Protein AF-A0A1J5MTE8-F1 (afdb_monomer_lite)

Radius of gyration: 29.97 Å; chains: 1; bounding box: 67×77×87 Å

Sequence (606 aa):
MNKTNVVIVLSLLVLLLTCVQVYRLFYHLPTSTTHQSSVRAITANVKSSVAQLTKPIIDQPIVTSPILLAPPRLTCEGFNRANQNYDMRYKMFVSEIAENSFYDGIDKVVILDTLMAEFGIETAINFIRALDHSSPQHEYFKAYKQRLDSLKIHGKHIEIEANSPLNMSWRKDYNSINGSLIERANFTINRLPSYARVIWTHTANTAAIENDFTSFQHSILQLAKRDYPPLEHAFLLNDLAGALLRSSFTPQQKQQVIDDLSAINETTFYVTLGDRQDTTWIDELDIRRLGKFGVDLRAINFVNVATVTVSSDKQLLDTWQASIHKYNQHHPKPEAESWCKENKPEAPIYSVTQVSLSAMLAQDDYHTFGEFLEQCYTLNDVMEANYFINAQGWDMSKVFSLEEMEKSSFKERAKIIKNGLPENYKHVFNFSSGNSTGHRENRNKQLSLLIKHGLYPKDPSIAFALHRLTLSNSLSILKQAGDIDTTGKYGVTLVFNAVLSGNNKLATTLINDGYPLTLSTKSPDPLLAYLNRLRANKREFDSQFLELLMVNTPQITQWHINAVHYLKLNDFEFVDAIIEAYPELYSQPPDTLLTIDCDGQRIEFG

Secondary structure (DSSP, 8-state):
--HHHHHHHHHHHHHHHHHHHHHHHHHTS----------------------------------PPP--PPPPEEE-TTHHHHHHHHHHHHHHHHHHHHHHHHHTT--HHHHHHHHHHHH-HHHHHHHHHHHHH--TTSTTHHHHHHHHHHHHHH-------TT-HHHHHHHHHHHH--S-HHHHHHHHHHH-GGGHHHHHHHHHHHHHHHT-HHHHHHHHHHHTTS---HHHHHHHHHHHHHHHHHS---HHHHHHHHHHHHTT-SS--BPP-TT-TT-TTS-S-HHHHHHHTT---TT--B--GGG------HHHHHHHHHHHHHHHHHSPPPPHHHHHHHS--SS--EEEEEEEHHHHHTTT--TTTHHHHHHHHHHHHHHHHHHHHHHTT--HHHHTSHHHHHSTTHHHHHHHHHHH-TTTHHHHHHH--S-TTS-HHHHHHHHHHHHHTT-S-SSGGGGGGGTTS-HHHHHHHHHHH-S--S--GGG--HHHHHHHTT-HHHHHHHHHTT--S-SSTTSPPHHHHHHHHHHH-GGG--HHHHHHHHHH-S---HHHHHHHHHHHHTT-TTHHHHHHH-GGGGSS--SEEEEEE-TT------

Foldseek 3Di:
DDPVVVVVVVVVVVVVVVVVVVVVVVVPPDPPDPPPPCPPPPDQDAPDPDDDDDDDDPDDDDPDDDFPWDPWAWADFPQVVQLVVLLVFLLQLLLLLLLLVVVVPDDLLLSLLQCCVPVNNVSSVSNVVVLLLAAPLDPCNVVVSVVSVCLLVQLGGDDDDCPHCSRCVLVVQLVVDDDQLVVSLVVSCVSGVSNNLVSLLVQLLVCQVVLPLPSNLVSLLVLLVDDDDQSVLQVSVQSNLLSLLLGLDALVSSLVSLLSSLSSDVPAEHEDCQFDLDDQDRAPGSNVLNVLVVRDNPSHDYDYVVPDNGDHDPVSVVSVVSSSVSNCVVPPNDGRVVNCVVVVPVADIAIEIEGEPVSCVVVLFCQQPPLVVCQLPVPVLVSSLSSQCSNVVHDLQPCLDPVNLVDPVNLVVLVSSCVSSVPRLQVCLLDRDPVPVPPLPCLLVSLLSCLVSVSHALELLNLNSCLSDDLVSSVVSVVSNRRRDQHDPSQQGNLQNNLLSLVLVNNVVCVVVPRQQGPDNRGYQSLLSNLQVCLVPLPSDDVVSNVSSVVRPPDDDVSLLLSLVSCVSSPRPCSVVVCVVCVVSNVDRHNYRYDYRNSNRHGDDD

pLDDT: mean 73.69, std 18.51, range [21.78, 96.81]

Structure (mmCIF, N/CA/C/O backbone):
data_AF-A0A1J5MTE8-F1
#
_entry.id   AF-A0A1J5MTE8-F1
#
loop_
_atom_site.group_PDB
_atom_site.id
_atom_site.type_symbol
_atom_site.label_atom_id
_atom_site.label_alt_id
_atom_site.label_comp_id
_atom_site.label_asym_id
_atom_site.label_entity_id
_atom_site.label_seq_id
_atom_site.pdbx_PDB_ins_code
_atom_site.Cartn_x
_atom_site.Cartn_y
_atom_site.Cartn_z
_atom_site.occupancy
_atom_site.B_iso_or_equiv
_atom_site.auth_seq_id
_atom_site.auth_comp_id
_atom_site.auth_asym_id
_atom_site.auth_atom_id
_atom_site.pdbx_PDB_model_num
ATOM 1 N N . MET A 1 1 ? 27.216 48.560 56.802 1.00 55.09 1 MET A N 1
ATOM 2 C CA . MET A 1 1 ? 26.731 47.370 56.063 1.00 55.09 1 MET A CA 1
ATOM 3 C C . MET A 1 1 ? 27.188 47.470 54.618 1.00 55.09 1 MET A C 1
ATOM 5 O O . MET A 1 1 ? 26.959 48.501 54.000 1.00 55.09 1 MET A O 1
ATOM 9 N N . ASN A 1 2 ? 27.893 46.453 54.117 1.00 66.19 2 ASN A N 1
ATOM 10 C CA . ASN A 1 2 ? 28.453 46.443 52.764 1.00 66.19 2 ASN A CA 1
ATOM 11 C C . ASN A 1 2 ? 27.319 46.340 51.723 1.00 66.19 2 ASN A C 1
ATOM 13 O O . ASN A 1 2 ? 26.381 45.572 51.942 1.00 66.19 2 ASN A O 1
ATOM 17 N N . LYS A 1 3 ? 27.375 47.101 50.618 1.00 60.25 3 LYS A N 1
ATOM 18 C CA . LYS A 1 3 ? 26.290 47.170 49.608 1.00 60.25 3 LYS A CA 1
ATOM 19 C C . LYS A 1 3 ? 25.914 45.783 49.068 1.00 60.25 3 LYS A C 1
ATOM 21 O O . LYS A 1 3 ? 24.741 45.508 48.845 1.00 60.25 3 LYS A O 1
ATOM 26 N N . THR A 1 4 ? 26.888 44.882 48.976 1.00 68.31 4 THR A N 1
ATOM 27 C CA . THR A 1 4 ? 26.704 43.481 48.572 1.00 68.31 4 THR A CA 1
ATOM 28 C C . THR A 1 4 ? 25.810 42.696 49.538 1.00 68.31 4 THR A C 1
ATOM 30 O O . THR A 1 4 ? 24.936 41.956 49.101 1.00 68.31 4 THR A O 1
ATOM 33 N N . ASN A 1 5 ? 25.941 42.916 50.850 1.00 63.34 5 ASN A N 1
ATOM 34 C CA . ASN A 1 5 ? 25.111 42.233 51.849 1.00 63.34 5 ASN A CA 1
ATOM 35 C C . ASN A 1 5 ? 23.664 42.735 51.814 1.00 63.34 5 ASN A C 1
ATOM 37 O O . ASN A 1 5 ? 22.745 41.966 52.065 1.00 63.34 5 ASN A O 1
ATOM 41 N N . VAL A 1 6 ? 23.451 44.005 51.460 1.00 73.81 6 VAL A N 1
ATOM 42 C CA . VAL A 1 6 ? 22.103 44.571 51.294 1.00 73.81 6 VAL A CA 1
ATOM 43 C C . VAL A 1 6 ? 21.404 43.956 50.078 1.00 73.81 6 VAL A C 1
ATOM 45 O O . VAL A 1 6 ? 20.238 43.589 50.175 1.00 73.81 6 VAL A O 1
ATOM 48 N N . VAL A 1 7 ? 22.120 43.768 48.965 1.00 73.62 7 VAL A N 1
ATOM 49 C CA . VAL A 1 7 ? 21.576 43.133 47.750 1.00 73.62 7 VAL A CA 1
ATOM 50 C C . VAL A 1 7 ? 21.263 41.652 47.974 1.00 73.62 7 VAL A C 1
ATOM 52 O O . VAL A 1 7 ? 20.208 41.188 47.548 1.00 73.62 7 VAL A O 1
ATOM 55 N N . ILE A 1 8 ? 22.124 40.916 48.685 1.00 73.94 8 ILE A N 1
ATOM 56 C CA . ILE A 1 8 ? 21.879 39.502 49.013 1.00 73.94 8 ILE A CA 1
ATOM 57 C C . ILE A 1 8 ? 20.657 39.364 49.928 1.00 73.94 8 ILE A C 1
ATOM 59 O O . ILE A 1 8 ? 19.786 38.537 49.666 1.00 73.94 8 ILE A O 1
ATOM 63 N N . VAL A 1 9 ? 20.545 40.210 50.957 1.00 77.75 9 VAL A N 1
ATOM 64 C CA . VAL A 1 9 ? 19.393 40.197 51.871 1.00 77.75 9 VAL A CA 1
ATOM 65 C C . VAL A 1 9 ? 18.102 40.564 51.139 1.00 77.75 9 VAL A C 1
ATOM 67 O O . VAL A 1 9 ? 17.099 39.885 51.329 1.00 77.75 9 VAL A O 1
ATOM 70 N N . LEU A 1 10 ? 18.122 41.568 50.255 1.00 73.81 10 LEU A N 1
ATOM 71 C CA . LEU A 1 10 ? 16.965 41.925 49.425 1.00 73.81 10 LEU A CA 1
ATOM 72 C C . LEU A 1 10 ? 16.573 40.797 48.464 1.00 73.81 10 LEU A C 1
ATOM 74 O O . LEU A 1 10 ? 15.389 40.507 48.325 1.00 73.81 10 LEU A O 1
ATOM 78 N N . SER A 1 11 ? 17.547 40.127 47.848 1.00 75.75 11 SER A N 1
ATOM 79 C CA . SER A 1 11 ? 17.291 39.015 46.922 1.00 75.75 11 SER A CA 1
ATOM 80 C C . SER A 1 11 ? 16.677 37.814 47.643 1.00 75.75 11 SER A C 1
ATOM 82 O O . SER A 1 11 ? 15.714 37.229 47.154 1.00 75.75 11 SER A O 1
ATOM 84 N N . LEU A 1 12 ? 17.167 37.492 48.845 1.00 74.94 12 LEU A N 1
ATOM 85 C CA . LEU A 1 12 ? 16.587 36.451 49.698 1.00 74.94 12 LEU A CA 1
ATOM 86 C C . LEU A 1 12 ? 15.179 36.818 50.177 1.00 74.94 12 LEU A C 1
ATOM 88 O O . LEU A 1 12 ? 14.315 35.949 50.230 1.00 74.94 12 LEU A O 1
ATOM 92 N N . LEU A 1 13 ? 14.916 38.094 50.469 1.00 79.50 13 LEU A N 1
ATOM 93 C CA . LEU A 1 13 ? 13.582 38.580 50.834 1.00 79.50 13 LEU A CA 1
ATOM 94 C C . LEU A 1 13 ? 12.589 38.454 49.674 1.00 79.50 13 LEU A C 1
ATOM 96 O O . LEU A 1 13 ? 11.455 38.030 49.885 1.00 79.50 13 LEU A O 1
ATOM 100 N N . VAL A 1 14 ? 13.018 38.764 48.448 1.00 82.50 14 VAL A N 1
ATOM 101 C CA . VAL A 1 14 ? 12.205 38.586 47.235 1.00 82.50 14 VAL A CA 1
ATOM 102 C C . VAL A 1 14 ? 11.941 37.102 46.963 1.00 82.50 14 VAL A C 1
ATOM 104 O O . VAL A 1 14 ? 10.809 36.733 46.642 1.00 82.50 14 VAL A O 1
ATOM 107 N N . LEU A 1 15 ? 12.941 36.235 47.152 1.00 77.88 15 LEU A N 1
ATOM 108 C CA . LEU A 1 15 ? 12.779 34.784 47.019 1.00 77.88 15 LEU A CA 1
ATOM 109 C C . LEU A 1 15 ? 11.812 34.220 48.078 1.00 77.88 15 LEU A C 1
ATOM 111 O O . LEU A 1 15 ? 10.939 33.412 47.779 1.00 77.88 15 LEU A O 1
ATOM 115 N N . LEU A 1 16 ? 11.910 34.697 49.322 1.00 77.81 16 LEU A N 1
ATOM 116 C CA . LEU A 1 16 ? 11.014 34.289 50.402 1.00 77.81 16 LEU A CA 1
ATOM 117 C C . LEU A 1 16 ? 9.571 34.741 50.127 1.00 77.81 16 LEU A C 1
ATOM 119 O O . LEU A 1 16 ? 8.633 33.965 50.296 1.00 77.81 16 LEU A O 1
ATOM 123 N N . LEU A 1 17 ? 9.388 35.979 49.659 1.00 77.56 17 LEU A N 1
ATOM 124 C CA . LEU A 1 17 ? 8.074 36.523 49.307 1.00 77.56 17 LEU A CA 1
ATOM 125 C C . LEU A 1 17 ? 7.442 35.775 48.129 1.00 77.56 17 LEU A C 1
ATOM 127 O O . LEU A 1 17 ? 6.245 35.499 48.165 1.00 77.56 17 LEU A O 1
ATOM 131 N N . THR A 1 18 ? 8.229 35.396 47.120 1.00 75.88 18 THR A N 1
ATOM 132 C CA . THR A 1 18 ? 7.741 34.578 45.998 1.00 75.88 18 THR A CA 1
ATOM 133 C C . THR A 1 18 ? 7.352 33.171 46.451 1.00 75.88 18 THR A C 1
ATOM 135 O O . THR A 1 18 ? 6.255 32.727 46.118 1.00 75.88 18 THR A O 1
ATOM 138 N N . CYS A 1 19 ? 8.143 32.515 47.306 1.00 69.94 19 CYS A N 1
ATOM 139 C CA . CYS A 1 19 ? 7.771 31.224 47.900 1.00 69.94 19 CYS A CA 1
ATOM 140 C C . CYS A 1 19 ? 6.481 31.301 48.738 1.00 69.94 19 CYS A C 1
ATOM 142 O O . CYS A 1 19 ? 5.635 30.414 48.642 1.00 69.94 19 CYS A O 1
ATOM 144 N N . VAL A 1 20 ? 6.281 32.371 49.517 1.00 74.62 20 VAL A N 1
ATOM 145 C CA . VAL A 1 20 ? 5.048 32.577 50.303 1.00 74.62 20 VAL A CA 1
ATOM 146 C C . VAL A 1 20 ? 3.830 32.805 49.401 1.00 74.62 20 VAL A C 1
ATOM 148 O O . VAL A 1 20 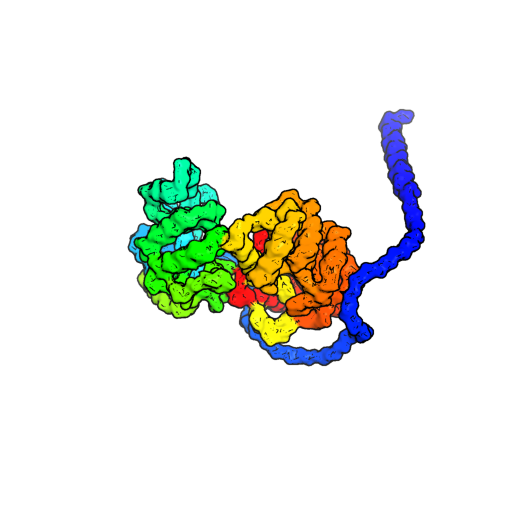? 2.748 32.301 49.702 1.00 74.62 20 VAL A O 1
ATOM 151 N N . GLN A 1 21 ? 3.983 33.530 48.289 1.00 66.88 21 GLN A N 1
ATOM 152 C CA . GLN A 1 21 ? 2.900 33.747 47.321 1.00 66.88 21 GLN A CA 1
ATOM 153 C C . GLN A 1 21 ? 2.534 32.455 46.579 1.00 66.88 21 GLN A C 1
ATOM 155 O O . GLN A 1 21 ? 1.351 32.149 46.450 1.00 66.88 21 GLN A O 1
ATOM 160 N N . VAL A 1 22 ? 3.527 31.655 46.174 1.00 70.50 22 VAL A N 1
ATOM 161 C CA . VAL A 1 22 ? 3.306 30.329 45.576 1.00 70.50 22 VAL A CA 1
ATOM 162 C C . VAL A 1 22 ? 2.619 29.398 46.577 1.00 70.50 22 VAL A C 1
ATOM 164 O O . VAL A 1 22 ? 1.609 28.785 46.243 1.00 70.50 22 VAL A O 1
ATOM 167 N N . TYR A 1 23 ? 3.076 29.361 47.832 1.00 70.12 23 TYR A N 1
ATOM 168 C CA . TYR A 1 23 ? 2.429 28.577 48.886 1.00 70.12 23 TYR A CA 1
ATOM 169 C C . TYR A 1 23 ? 0.971 28.998 49.110 1.00 70.12 23 TYR A C 1
ATOM 171 O O . TYR A 1 23 ? 0.101 28.140 49.194 1.00 70.12 23 TYR A O 1
ATOM 179 N N . ARG A 1 24 ? 0.661 30.302 49.137 1.00 60.78 24 ARG A N 1
ATOM 180 C CA . ARG A 1 24 ? -0.732 30.782 49.229 1.00 60.78 24 ARG A CA 1
ATOM 181 C C . ARG A 1 24 ? -1.576 30.386 48.019 1.00 60.78 24 ARG A C 1
ATOM 183 O O . ARG A 1 24 ? -2.753 30.084 48.200 1.00 60.78 24 ARG A O 1
ATOM 190 N N . LEU A 1 25 ? -0.990 30.352 46.820 1.00 58.22 25 LEU A N 1
ATOM 191 C CA . LEU A 1 25 ? -1.671 29.905 45.602 1.00 58.22 25 LEU A CA 1
ATOM 192 C C . LEU A 1 25 ? -2.064 28.420 45.683 1.00 58.22 25 LEU A C 1
ATOM 194 O O . LEU A 1 25 ? -3.153 28.053 45.254 1.00 58.22 25 LEU A O 1
ATOM 198 N N . PHE A 1 26 ? -1.208 27.586 46.282 1.00 50.66 26 PHE A N 1
ATOM 199 C CA . PHE A 1 26 ? -1.473 26.156 46.464 1.00 50.66 26 PHE A CA 1
ATOM 200 C C . PHE A 1 26 ? -2.285 25.829 47.730 1.00 50.66 26 PHE A C 1
ATOM 202 O O . PHE A 1 26 ? -2.995 24.830 47.746 1.00 50.66 26 PHE A O 1
ATOM 209 N N . TYR A 1 27 ? -2.248 26.674 48.765 1.00 44.41 27 TYR A N 1
ATOM 210 C CA . TYR A 1 27 ? -3.008 26.488 50.011 1.00 44.41 27 TYR A CA 1
ATOM 211 C C . TYR A 1 27 ? -4.471 26.960 49.904 1.00 44.41 27 TYR A C 1
ATOM 213 O O . TYR A 1 27 ? -5.321 26.514 50.669 1.00 44.41 27 TYR A O 1
ATOM 221 N N . HIS A 1 28 ? -4.784 27.849 48.951 1.00 41.62 28 HIS A N 1
ATOM 222 C CA . HIS A 1 28 ? -6.154 28.296 48.656 1.00 41.62 28 HIS A CA 1
ATOM 223 C C . HIS A 1 28 ? -6.817 27.559 47.484 1.00 41.62 28 HIS A C 1
ATOM 225 O O . HIS A 1 28 ? -7.908 27.950 47.066 1.00 41.62 28 HIS A O 1
ATOM 231 N N . LEU A 1 29 ? -6.218 26.473 46.984 1.00 36.94 29 LEU A N 1
ATOM 232 C CA . LEU A 1 29 ? -6.969 25.509 46.186 1.00 36.94 29 LEU A CA 1
ATOM 233 C C . LEU A 1 29 ? -8.066 24.922 47.086 1.00 36.94 29 LEU A C 1
ATOM 235 O O . LEU A 1 29 ? -7.744 24.336 48.123 1.00 36.94 29 LEU A O 1
ATOM 239 N N . PRO A 1 30 ? -9.355 25.097 46.750 1.00 31.70 30 PRO A N 1
ATOM 240 C CA . PRO A 1 30 ? -10.419 24.518 47.542 1.00 31.70 30 PRO A CA 1
ATOM 241 C C . PRO A 1 30 ? -10.245 23.002 47.506 1.00 31.70 30 PRO A C 1
ATOM 243 O O . PRO A 1 30 ? -10.253 22.386 46.438 1.00 31.70 30 PRO A O 1
ATOM 246 N N . THR A 1 31 ? -10.089 22.403 48.684 1.00 33.84 31 THR A N 1
ATOM 247 C CA . THR A 1 31 ? -10.369 20.989 48.884 1.00 33.84 31 THR A CA 1
ATOM 248 C C . THR A 1 31 ? -11.811 20.786 48.448 1.00 33.84 31 THR A C 1
ATOM 250 O O . THR A 1 31 ? -12.753 21.156 49.147 1.00 33.84 31 THR A O 1
ATOM 253 N N . SER A 1 32 ? -11.992 20.268 47.234 1.00 30.45 32 SER A N 1
ATOM 254 C CA . SER A 1 32 ? -13.287 19.785 46.792 1.00 30.45 32 SER A CA 1
ATOM 255 C C . SER A 1 32 ? -13.613 18.593 47.678 1.00 30.45 32 SER A C 1
ATOM 257 O O . SER A 1 32 ? -13.169 17.469 47.470 1.00 30.45 32 SER A O 1
ATOM 259 N N . THR A 1 33 ? -14.368 18.879 48.732 1.00 26.39 33 THR A N 1
ATOM 260 C CA . THR A 1 33 ? -15.245 17.920 49.370 1.00 26.39 33 THR A CA 1
ATOM 261 C C . THR A 1 33 ? -15.992 17.205 48.257 1.00 26.39 33 THR A C 1
ATOM 263 O O . THR A 1 33 ? -16.777 17.799 47.516 1.00 26.39 33 THR A O 1
ATOM 266 N N . THR A 1 34 ? -15.695 15.918 48.117 1.00 27.52 34 THR A N 1
ATOM 267 C CA . THR A 1 34 ? -16.477 14.939 47.376 1.00 27.52 34 THR A CA 1
ATOM 268 C C . THR A 1 34 ? -17.917 14.994 47.871 1.00 27.52 34 THR A C 1
ATOM 270 O O . THR A 1 34 ? -18.324 14.245 48.756 1.00 27.52 34 THR A O 1
ATOM 273 N N . HIS A 1 35 ? -18.718 15.877 47.284 1.00 24.00 35 HIS A N 1
ATOM 274 C CA . HIS A 1 35 ? -20.121 15.580 47.117 1.00 24.00 35 HIS A CA 1
ATOM 275 C C . HIS A 1 35 ? -20.174 14.401 46.152 1.00 24.00 35 HIS A C 1
ATOM 277 O O . HIS A 1 35 ? -19.892 14.543 44.962 1.00 24.00 35 HIS A O 1
ATOM 283 N N . GLN A 1 36 ? -20.508 13.227 46.693 1.00 27.80 36 GLN A N 1
ATOM 284 C CA . GLN A 1 36 ? -21.144 12.157 45.937 1.00 27.80 36 GLN A CA 1
ATOM 285 C C . GLN A 1 36 ? -22.346 12.768 45.211 1.00 27.80 36 GLN A C 1
ATOM 287 O O . GLN A 1 36 ? -23.463 12.808 45.725 1.00 27.80 36 GLN A O 1
ATOM 292 N N . SER A 1 37 ? -22.112 13.274 44.005 1.00 24.50 37 SER A N 1
ATOM 293 C CA . SER A 1 37 ? -23.154 13.289 43.003 1.00 24.50 37 SER A CA 1
ATOM 294 C C . SER A 1 37 ? -23.328 11.827 42.627 1.00 24.50 37 SER A C 1
ATOM 296 O O . SER A 1 37 ? -22.455 11.198 42.032 1.00 24.50 37 SER A O 1
ATOM 298 N N . SER A 1 38 ? -24.438 11.249 43.068 1.00 27.50 38 SER A N 1
ATOM 299 C CA . SER A 1 38 ? -24.959 10.016 42.503 1.00 27.50 38 SER A CA 1
ATOM 300 C C . SER A 1 38 ? -25.337 10.308 41.052 1.00 27.50 38 SER A C 1
ATOM 302 O O . SER A 1 38 ? -26.502 10.479 40.695 1.00 27.50 38 SER A O 1
ATOM 304 N N . VAL A 1 39 ? -24.330 10.397 40.184 1.00 25.58 39 VAL A N 1
ATOM 305 C CA . VAL A 1 39 ? -24.535 10.202 38.759 1.00 25.58 39 VAL A CA 1
ATOM 306 C C . VAL A 1 39 ? -24.933 8.742 38.651 1.00 25.58 39 VAL A C 1
ATOM 308 O O . VAL A 1 39 ? -24.098 7.844 38.708 1.00 25.58 39 VAL A O 1
ATOM 311 N N . ARG A 1 40 ? -26.248 8.506 38.601 1.00 26.23 40 ARG A N 1
ATOM 312 C CA . ARG A 1 40 ? -26.810 7.236 38.151 1.00 26.23 40 ARG A CA 1
ATOM 313 C C . ARG A 1 40 ? -26.017 6.821 36.918 1.00 26.23 40 ARG A C 1
ATOM 315 O O . ARG A 1 40 ? -26.064 7.518 35.904 1.00 26.23 40 ARG A O 1
ATOM 322 N N . ALA A 1 41 ? -25.301 5.708 37.029 1.00 29.45 41 ALA A N 1
ATOM 323 C CA . ALA A 1 41 ? -24.816 4.974 35.881 1.00 29.45 41 ALA A CA 1
ATOM 324 C C . ALA A 1 41 ? -26.026 4.732 34.973 1.00 29.45 41 ALA A C 1
ATOM 326 O O . ALA A 1 41 ? -26.968 4.035 35.345 1.00 29.45 41 ALA A O 1
ATOM 327 N N . ILE A 1 42 ? -26.047 5.395 33.822 1.00 29.53 42 ILE A N 1
ATOM 328 C CA . ILE A 1 42 ? -26.940 5.029 32.729 1.00 29.53 42 ILE A CA 1
ATOM 329 C C . ILE A 1 42 ? -26.044 4.273 31.762 1.00 29.53 42 ILE A C 1
ATOM 331 O O . ILE A 1 42 ? -25.496 4.840 30.818 1.00 29.53 42 ILE A O 1
ATOM 335 N N . THR A 1 43 ? -25.825 3.009 32.108 1.00 33.53 43 THR A N 1
ATOM 336 C CA . THR A 1 43 ? -25.225 1.987 31.261 1.00 33.53 43 THR A CA 1
ATOM 337 C C . THR A 1 43 ? -26.062 1.838 29.992 1.00 33.53 43 THR A C 1
ATOM 339 O O . THR A 1 43 ? -27.294 1.824 30.043 1.00 33.53 43 THR A O 1
ATOM 342 N N . ALA A 1 44 ? -25.399 1.736 28.839 1.00 27.47 44 ALA A N 1
ATOM 343 C CA . ALA A 1 44 ? -26.021 1.119 27.675 1.00 27.47 44 ALA A CA 1
ATOM 344 C C . ALA A 1 44 ? -26.404 -0.319 28.066 1.00 27.47 44 ALA A C 1
ATOM 346 O O . ALA A 1 44 ? -25.635 -1.002 28.747 1.00 27.47 44 ALA A O 1
ATOM 347 N N . ASN A 1 45 ? -27.610 -0.755 27.704 1.00 31.12 45 ASN A N 1
ATOM 348 C CA . ASN A 1 45 ? -28.081 -2.097 28.027 1.00 31.12 45 ASN A CA 1
ATOM 349 C C . ASN A 1 45 ? -27.349 -3.109 27.144 1.00 31.12 45 ASN A C 1
ATOM 351 O O . ASN A 1 45 ? -27.813 -3.478 26.072 1.00 31.12 45 ASN A O 1
ATOM 355 N N . VAL A 1 46 ? -26.216 -3.605 27.631 1.00 30.67 46 VAL A N 1
ATOM 356 C CA . VAL A 1 46 ? -25.620 -4.839 27.123 1.00 30.67 46 VAL A CA 1
ATOM 357 C C . VAL A 1 46 ? -26.664 -5.947 27.292 1.00 30.67 46 VAL A C 1
ATOM 359 O O . VAL A 1 46 ? -27.126 -6.202 28.406 1.00 30.67 46 VAL A O 1
ATOM 362 N N . LYS A 1 47 ? -27.058 -6.619 26.203 1.00 31.69 47 LYS A N 1
ATOM 363 C CA . LYS A 1 47 ? -27.840 -7.862 26.289 1.00 31.69 47 LYS A CA 1
ATOM 364 C C . LYS A 1 47 ? -26.965 -8.948 26.915 1.00 31.69 47 LYS A C 1
ATOM 366 O O . LYS A 1 47 ? -26.368 -9.756 26.217 1.00 31.69 47 LYS A O 1
ATOM 371 N N . SER A 1 48 ? -26.885 -8.977 28.238 1.00 33.47 48 SER A N 1
ATOM 372 C CA . SER A 1 48 ? -26.310 -10.103 28.960 1.00 33.47 48 SER A CA 1
ATOM 373 C C . SER A 1 48 ? -27.405 -11.121 29.268 1.00 33.47 48 SER A C 1
ATOM 375 O O . SER A 1 48 ? -28.351 -10.815 29.998 1.00 33.47 48 SER A O 1
ATOM 377 N N . SER A 1 49 ? -27.237 -12.364 28.827 1.00 30.53 49 SER A N 1
ATOM 378 C CA . SER A 1 49 ? -27.551 -13.481 29.716 1.00 30.53 49 SER A CA 1
ATOM 379 C C . SER A 1 49 ? -26.373 -13.595 30.680 1.00 30.53 49 SER A C 1
ATOM 381 O O . SER A 1 49 ? -25.330 -14.143 30.330 1.00 30.53 49 SER A O 1
ATOM 383 N N . VAL A 1 50 ? -26.501 -12.988 31.861 1.00 31.45 50 VAL A N 1
ATOM 384 C CA . VAL A 1 50 ? -25.503 -13.095 32.928 1.00 31.45 50 VAL A CA 1
ATOM 385 C C . VAL A 1 50 ? -25.426 -14.559 33.360 1.00 31.45 50 VAL A C 1
ATOM 387 O O . VAL A 1 50 ? -26.256 -15.025 34.135 1.00 31.45 50 VAL A O 1
ATOM 390 N N . ALA A 1 51 ? -24.418 -15.278 32.880 1.00 26.97 51 ALA A N 1
ATOM 391 C CA . ALA A 1 51 ? -23.745 -16.259 33.711 1.00 26.97 51 ALA A CA 1
ATOM 392 C C . ALA A 1 51 ? -22.571 -15.520 34.355 1.00 26.97 51 ALA A C 1
ATOM 394 O O . ALA A 1 51 ? -21.817 -14.827 33.673 1.00 26.97 51 ALA A O 1
ATOM 395 N N . GLN A 1 52 ? -22.488 -15.592 35.681 1.00 27.36 52 GLN A N 1
ATOM 396 C CA . GLN A 1 52 ? -21.398 -15.027 36.466 1.00 27.36 52 GLN A CA 1
ATOM 397 C C . GLN A 1 52 ? -20.055 -15.364 35.816 1.00 27.36 52 GLN A C 1
ATOM 399 O O . GLN A 1 52 ? -19.801 -16.523 35.499 1.00 27.36 52 GLN A O 1
ATOM 404 N N . LEU A 1 53 ? -19.221 -14.337 35.649 1.00 30.14 53 LEU A N 1
ATOM 405 C CA . LEU A 1 53 ? -17.804 -14.434 35.324 1.00 30.14 53 LEU A CA 1
ATOM 406 C C . LEU A 1 53 ? -17.127 -15.438 36.264 1.00 30.14 53 LEU A C 1
ATOM 408 O O . LEU A 1 53 ? -16.679 -15.100 37.360 1.00 30.14 53 LEU A O 1
ATOM 412 N N . THR A 1 54 ? -17.059 -16.694 35.843 1.00 23.08 54 THR A N 1
ATOM 413 C CA . THR A 1 54 ? -16.069 -17.630 36.348 1.00 23.08 54 THR A CA 1
ATOM 414 C C . THR A 1 54 ? -14.716 -17.170 35.833 1.00 23.08 54 THR A C 1
ATOM 416 O O . THR A 1 54 ? -14.560 -16.912 34.639 1.00 23.08 54 THR A O 1
ATOM 419 N N . LYS A 1 55 ? -13.730 -17.089 36.739 1.00 25.11 55 LYS A N 1
ATOM 420 C CA . LYS A 1 55 ? -12.308 -17.122 36.371 1.00 25.11 55 LYS A CA 1
ATOM 421 C C . LYS A 1 55 ? -12.111 -18.169 35.265 1.00 25.11 55 LYS A C 1
ATOM 423 O O . LYS A 1 55 ? -12.771 -19.210 35.349 1.00 25.11 55 LYS A O 1
ATOM 428 N N . PRO A 1 56 ? -11.229 -17.930 34.278 1.00 25.61 56 PRO A N 1
ATOM 429 C CA . PRO A 1 56 ? -10.940 -18.929 33.261 1.00 25.61 56 PRO A CA 1
ATOM 430 C C . PRO A 1 56 ? -10.612 -20.247 33.963 1.00 25.61 56 PRO A C 1
ATOM 432 O O . PRO A 1 56 ? -9.703 -20.318 34.794 1.00 25.61 56 PRO A O 1
ATOM 435 N N . ILE A 1 57 ? -11.423 -21.268 33.689 1.00 26.70 57 ILE A N 1
ATOM 436 C CA . ILE A 1 57 ? -11.041 -22.641 33.980 1.00 26.70 57 ILE A CA 1
ATOM 437 C C . ILE A 1 57 ? -9.796 -22.859 33.128 1.00 26.70 57 ILE A C 1
ATOM 439 O O . ILE A 1 57 ? -9.819 -22.621 31.921 1.00 26.70 57 ILE A O 1
ATOM 443 N N . ILE A 1 58 ? -8.693 -23.207 33.787 1.00 30.64 58 ILE A N 1
ATOM 444 C CA . ILE A 1 58 ? -7.469 -23.647 33.126 1.00 30.64 58 ILE A CA 1
ATOM 445 C C . ILE A 1 58 ? -7.823 -24.982 32.475 1.00 30.64 58 ILE A C 1
ATOM 447 O O . ILE A 1 58 ? -7.651 -26.042 33.077 1.00 30.64 58 ILE A O 1
ATOM 451 N N . ASP A 1 59 ? -8.396 -24.923 31.277 1.00 25.53 59 ASP A N 1
ATOM 452 C CA . ASP A 1 59 ? -8.437 -26.085 30.413 1.00 25.53 59 ASP A CA 1
ATOM 453 C C . ASP A 1 59 ? -6.990 -26.421 30.051 1.00 25.53 59 ASP A C 1
ATOM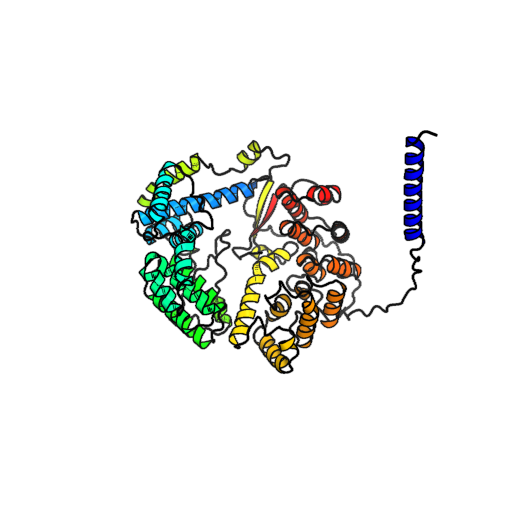 455 O O . ASP A 1 59 ? -6.159 -25.553 29.768 1.00 25.53 59 ASP A O 1
ATOM 459 N N . GLN A 1 60 ? -6.689 -27.707 30.199 1.00 30.12 60 GLN A N 1
ATOM 460 C CA . GLN A 1 60 ? -5.384 -28.327 30.018 1.00 30.12 60 GLN A CA 1
ATOM 461 C C . GLN A 1 60 ? -4.688 -27.876 28.724 1.00 30.12 60 GLN A C 1
ATOM 463 O O . GLN A 1 60 ? -5.368 -27.506 27.767 1.00 30.12 60 GLN A O 1
ATOM 468 N N . PRO A 1 61 ? -3.343 -27.951 28.65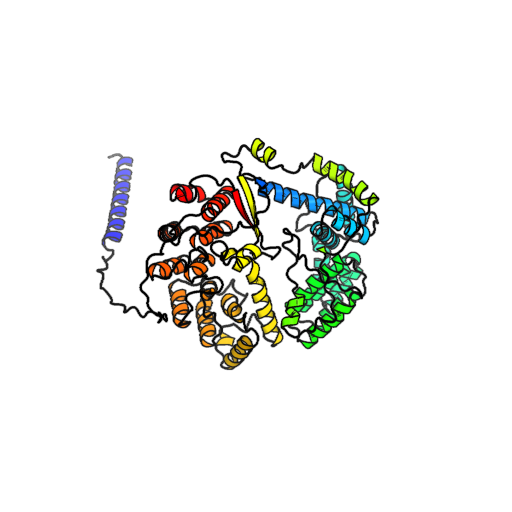8 1.00 31.75 61 PRO A N 1
ATOM 469 C CA . PRO A 1 61 ? -2.594 -27.564 27.470 1.00 31.75 61 PRO A CA 1
ATOM 470 C C . PRO A 1 61 ? -3.101 -28.359 26.267 1.00 31.75 61 PRO A C 1
ATOM 472 O O . PRO A 1 61 ? -2.850 -29.558 26.138 1.00 31.75 61 PRO A O 1
ATOM 475 N N . ILE A 1 62 ? -3.838 -27.683 25.388 1.00 31.08 62 ILE A N 1
ATOM 476 C CA . ILE A 1 62 ? -4.168 -28.225 24.080 1.00 31.08 62 ILE A CA 1
ATOM 477 C C . ILE A 1 62 ? -2.847 -28.261 23.326 1.00 31.08 62 ILE A C 1
ATOM 479 O O . ILE A 1 62 ? -2.249 -27.223 23.049 1.00 31.08 62 ILE A O 1
ATOM 483 N N . VAL A 1 63 ? -2.385 -29.472 23.033 1.00 32.31 63 VAL A N 1
ATOM 484 C CA . VAL A 1 63 ? -1.300 -29.721 22.089 1.00 32.31 63 VAL A CA 1
ATOM 485 C C . VAL A 1 63 ? -1.767 -29.187 20.735 1.00 32.31 63 VAL A C 1
ATOM 487 O O . VAL A 1 63 ? -2.530 -29.839 20.023 1.00 32.31 63 VAL A O 1
ATOM 490 N N . THR A 1 64 ? -1.376 -27.958 20.412 1.00 34.91 64 THR A N 1
ATOM 491 C CA . THR A 1 64 ? -1.580 -27.364 19.096 1.00 34.91 64 THR A CA 1
ATOM 492 C C . THR A 1 64 ? -0.655 -28.065 18.106 1.00 34.91 64 THR A C 1
ATOM 494 O O . THR A 1 64 ? 0.531 -28.274 18.364 1.00 34.91 64 THR A O 1
ATOM 497 N N . SER A 1 65 ? -1.217 -28.492 16.973 1.00 33.94 65 SER A N 1
ATOM 498 C CA . SER A 1 65 ? -0.410 -28.956 15.842 1.00 33.94 65 SER A CA 1
ATOM 499 C C . SER A 1 65 ? 0.535 -27.827 15.415 1.00 33.94 65 SER A C 1
ATOM 501 O O . SER A 1 65 ? 0.125 -26.665 15.454 1.00 33.94 65 SER A O 1
ATOM 503 N N . PRO A 1 66 ? 1.791 -28.127 15.047 1.00 41.47 66 PRO A N 1
ATOM 504 C CA . PRO A 1 66 ? 2.786 -27.093 14.835 1.00 41.47 66 PRO A CA 1
ATOM 505 C C . PRO A 1 66 ? 2.382 -26.204 13.661 1.00 41.47 66 PRO A C 1
ATOM 507 O O . PRO A 1 66 ? 2.066 -26.684 12.571 1.00 41.47 66 PRO A O 1
ATOM 510 N N . ILE A 1 67 ? 2.411 -24.895 13.908 1.00 51.22 67 ILE A N 1
ATOM 511 C CA . ILE A 1 67 ? 2.458 -23.858 12.879 1.00 51.22 67 ILE A CA 1
ATOM 512 C C . ILE A 1 67 ? 3.511 -24.288 11.842 1.00 51.22 67 ILE A C 1
ATOM 514 O O . ILE A 1 67 ? 4.596 -24.737 12.217 1.00 51.22 67 ILE A O 1
ATOM 518 N N . LEU A 1 68 ? 3.198 -24.199 10.546 1.00 46.41 68 LEU A N 1
ATOM 519 C CA . LEU A 1 68 ? 4.178 -24.419 9.477 1.00 46.41 68 LEU A CA 1
ATOM 520 C C . LEU A 1 68 ? 5.200 -23.278 9.528 1.00 46.41 68 LEU A C 1
ATOM 522 O O . LEU A 1 68 ? 5.004 -22.214 8.951 1.00 46.41 68 LEU A O 1
ATOM 526 N N . LEU A 1 69 ? 6.259 -23.495 10.301 1.00 51.81 69 LEU A N 1
ATOM 527 C CA . LEU A 1 69 ? 7.361 -22.566 10.479 1.00 51.81 69 LEU A CA 1
ATOM 528 C C . LEU A 1 69 ? 8.341 -22.738 9.316 1.00 51.81 69 LEU A C 1
ATOM 530 O O . LEU A 1 69 ? 8.838 -23.840 9.071 1.00 51.81 69 LEU A O 1
ATOM 534 N N . ALA A 1 70 ? 8.641 -21.649 8.606 1.00 53.22 70 ALA A N 1
ATOM 535 C CA . ALA A 1 70 ? 9.801 -21.623 7.720 1.00 53.22 70 ALA A CA 1
ATOM 536 C C . ALA A 1 70 ? 11.077 -21.927 8.534 1.00 53.22 70 ALA A C 1
ATOM 538 O O . ALA A 1 70 ? 11.130 -21.600 9.724 1.00 53.22 70 ALA A O 1
ATOM 539 N N . PRO A 1 71 ? 12.116 -22.541 7.937 1.00 53.28 71 PRO A N 1
ATOM 540 C CA . PRO A 1 71 ? 13.344 -22.822 8.663 1.00 53.28 71 PRO A CA 1
ATOM 541 C C . PRO A 1 71 ? 13.944 -21.525 9.236 1.00 53.28 71 PRO A C 1
ATOM 543 O O . PRO A 1 71 ? 14.015 -20.520 8.519 1.00 53.28 71 PRO A O 1
ATOM 546 N N . PRO A 1 72 ? 14.377 -21.541 10.509 1.00 59.34 72 PRO A N 1
ATOM 547 C CA . PRO A 1 72 ? 14.894 -20.367 11.195 1.00 59.34 72 PRO A CA 1
ATOM 548 C C . PRO A 1 72 ? 16.084 -19.745 10.450 1.00 59.34 72 PRO A C 1
ATOM 550 O O . PRO A 1 72 ? 17.031 -20.445 10.091 1.00 59.34 72 PRO A O 1
ATOM 553 N N . ARG A 1 73 ? 16.067 -18.422 10.243 1.00 64.25 73 ARG A N 1
ATOM 554 C CA . ARG A 1 73 ? 17.187 -17.662 9.647 1.00 64.25 73 ARG A CA 1
ATOM 555 C C . ARG A 1 73 ? 17.936 -16.858 10.706 1.00 64.25 73 ARG A C 1
ATOM 557 O O . ARG A 1 73 ? 17.302 -16.107 11.431 1.00 64.25 73 ARG A O 1
ATOM 564 N N . LEU A 1 74 ? 19.261 -16.968 10.788 1.00 65.88 74 LEU A N 1
ATOM 565 C CA . LEU A 1 74 ? 20.064 -16.187 11.743 1.00 65.88 74 LEU A CA 1
ATOM 566 C C . LEU A 1 74 ? 19.990 -14.676 11.453 1.00 65.88 74 LEU A C 1
ATOM 568 O O . LEU A 1 74 ? 19.946 -14.260 10.297 1.00 65.88 74 LEU A O 1
ATOM 572 N N . THR A 1 75 ? 20.004 -13.858 12.504 1.00 69.38 75 THR A N 1
ATOM 573 C CA . THR A 1 75 ? 19.995 -12.386 12.449 1.00 69.38 75 THR A CA 1
ATOM 574 C C . THR A 1 75 ? 20.515 -11.797 13.774 1.00 69.38 75 THR A C 1
ATOM 576 O O . THR A 1 75 ? 20.632 -12.493 14.783 1.00 69.38 75 THR A O 1
ATOM 579 N N . CYS A 1 76 ? 20.812 -10.498 13.779 1.00 70.94 76 CYS A N 1
ATOM 580 C CA . CYS A 1 76 ? 21.131 -9.698 14.962 1.00 70.94 76 CYS A CA 1
ATOM 581 C C . CYS A 1 76 ? 20.799 -8.217 14.710 1.00 70.94 76 CYS A C 1
ATOM 583 O O . CYS A 1 76 ? 20.283 -7.843 13.651 1.00 70.94 76 CYS A O 1
ATOM 585 N N . GLU A 1 77 ? 21.090 -7.367 15.693 1.00 69.19 77 GLU A N 1
ATOM 586 C CA . GLU A 1 77 ? 20.883 -5.923 15.607 1.00 69.19 77 GLU A CA 1
ATOM 587 C C . GLU A 1 77 ? 21.545 -5.296 14.371 1.00 69.19 77 GLU A C 1
ATOM 589 O O . GLU A 1 77 ? 22.666 -5.627 13.983 1.00 69.19 77 GLU A O 1
ATOM 594 N N . GLY A 1 78 ? 20.790 -4.439 13.679 1.00 69.69 78 GLY A N 1
ATOM 595 C CA . GLY A 1 78 ? 21.203 -3.804 12.425 1.00 69.69 78 GLY A CA 1
ATOM 596 C C . GLY A 1 78 ? 21.221 -4.707 11.179 1.00 69.69 78 GLY A C 1
ATOM 597 O O . GLY A 1 78 ? 21.139 -4.173 10.072 1.00 69.69 78 GLY A O 1
ATOM 598 N N . PHE A 1 79 ? 21.256 -6.042 11.312 1.00 79.38 79 PHE A N 1
ATOM 599 C CA . PHE A 1 79 ? 21.409 -6.961 10.172 1.00 79.38 79 PHE A CA 1
ATOM 600 C C . PHE A 1 79 ? 20.248 -6.884 9.178 1.00 79.38 79 PHE A C 1
ATOM 602 O O . PHE A 1 79 ? 20.475 -6.675 7.991 1.00 79.38 79 PHE A O 1
ATOM 609 N N . ASN A 1 80 ? 18.998 -6.992 9.644 1.00 71.56 80 ASN A N 1
ATOM 610 C CA . ASN A 1 80 ? 17.832 -6.977 8.750 1.00 71.56 80 ASN A CA 1
ATOM 611 C C . ASN A 1 80 ? 17.751 -5.683 7.928 1.00 71.56 80 ASN A C 1
ATOM 613 O O . ASN A 1 80 ? 17.506 -5.733 6.725 1.00 71.56 80 ASN A O 1
ATOM 617 N N . ARG A 1 81 ? 18.035 -4.530 8.553 1.00 70.81 81 ARG A N 1
ATOM 618 C CA . ARG A 1 81 ? 18.094 -3.232 7.866 1.00 70.81 81 ARG A CA 1
ATOM 619 C C . ARG A 1 81 ? 19.216 -3.213 6.826 1.00 70.81 81 ARG A C 1
ATOM 621 O O . ARG A 1 81 ? 19.015 -2.732 5.714 1.00 70.81 81 ARG A O 1
ATOM 628 N N . ALA A 1 82 ? 20.390 -3.741 7.167 1.00 77.88 82 ALA A N 1
ATOM 629 C CA . ALA A 1 82 ? 21.513 -3.835 6.242 1.00 77.88 82 ALA A CA 1
ATOM 630 C C . ALA A 1 82 ? 21.222 -4.769 5.057 1.00 77.88 82 ALA A C 1
ATOM 632 O O . ALA A 1 82 ? 21.493 -4.394 3.918 1.00 77.88 82 ALA A O 1
ATOM 633 N N . ASN A 1 83 ? 20.620 -5.937 5.301 1.00 81.12 83 ASN A N 1
ATOM 634 C CA . ASN A 1 83 ? 20.246 -6.882 4.254 1.00 81.12 83 ASN A CA 1
ATOM 635 C C . ASN A 1 83 ? 19.150 -6.312 3.339 1.00 81.12 83 ASN A C 1
ATOM 637 O O . ASN A 1 83 ? 19.289 -6.383 2.125 1.00 81.12 83 ASN A O 1
ATOM 641 N N . GLN A 1 84 ? 18.118 -5.661 3.888 1.00 75.50 84 GLN A N 1
ATOM 642 C CA . GLN A 1 84 ? 17.097 -4.966 3.089 1.00 75.50 84 GLN A CA 1
ATOM 643 C C . GLN A 1 84 ? 17.703 -3.855 2.220 1.00 75.50 84 GLN A C 1
ATOM 645 O O . GLN A 1 84 ? 17.402 -3.758 1.031 1.00 75.50 84 GLN A O 1
ATOM 650 N N . ASN A 1 85 ? 18.597 -3.041 2.790 1.00 78.44 85 ASN A N 1
ATOM 651 C CA . ASN A 1 85 ? 19.307 -2.003 2.043 1.00 78.44 85 ASN A CA 1
ATOM 652 C C . ASN A 1 85 ? 20.187 -2.593 0.934 1.00 78.44 85 ASN A C 1
ATOM 654 O O . ASN A 1 85 ? 20.259 -2.018 -0.153 1.00 78.44 85 ASN A O 1
ATOM 658 N N . TYR A 1 86 ? 20.854 -3.721 1.196 1.00 86.00 86 TYR A N 1
ATOM 659 C CA . TYR A 1 86 ? 21.617 -4.451 0.189 1.00 86.00 86 TYR A CA 1
ATOM 660 C C . TYR A 1 86 ? 20.705 -4.960 -0.930 1.00 86.00 86 TYR A C 1
ATOM 662 O O . TYR A 1 86 ? 20.941 -4.621 -2.085 1.00 86.00 86 TYR A O 1
ATOM 670 N N . ASP A 1 87 ? 19.645 -5.703 -0.600 1.00 82.19 87 ASP A N 1
ATOM 671 C CA . ASP A 1 87 ? 18.736 -6.305 -1.580 1.00 82.19 87 ASP A CA 1
ATOM 672 C C . ASP A 1 87 ? 18.080 -5.223 -2.461 1.00 82.19 87 ASP A C 1
ATOM 674 O O . ASP A 1 87 ? 18.026 -5.370 -3.684 1.00 82.19 87 ASP A O 1
ATOM 678 N N . MET A 1 88 ? 17.667 -4.091 -1.875 1.00 80.75 88 MET A N 1
ATOM 679 C CA . MET A 1 88 ? 17.152 -2.934 -2.619 1.00 80.75 88 MET A CA 1
ATOM 680 C C . MET A 1 88 ? 18.194 -2.382 -3.604 1.00 80.75 88 MET A C 1
ATOM 682 O O . MET A 1 88 ? 17.909 -2.234 -4.794 1.00 80.75 88 MET A O 1
ATOM 686 N N . ARG A 1 89 ? 19.416 -2.098 -3.131 1.00 84.50 89 ARG A N 1
ATOM 687 C CA . ARG A 1 89 ? 20.497 -1.551 -3.971 1.00 84.50 89 ARG A CA 1
ATOM 688 C C . ARG A 1 89 ? 20.956 -2.536 -5.043 1.00 84.50 89 ARG A C 1
ATOM 690 O O . ARG A 1 89 ? 21.339 -2.106 -6.127 1.00 84.50 89 ARG A O 1
ATOM 697 N N . TYR A 1 90 ? 20.927 -3.833 -4.752 1.00 88.25 90 TYR A N 1
ATOM 698 C CA . TYR A 1 90 ? 21.275 -4.890 -5.692 1.00 88.25 90 TYR A CA 1
ATOM 699 C C . TYR A 1 90 ? 20.254 -4.961 -6.832 1.00 88.25 90 TYR A C 1
ATOM 701 O O . TYR A 1 90 ? 20.636 -4.917 -7.999 1.00 88.25 90 TYR A O 1
ATOM 709 N N . LYS A 1 91 ? 18.952 -4.976 -6.513 1.00 86.38 91 LYS A N 1
ATOM 710 C CA . LYS A 1 91 ? 17.879 -4.950 -7.523 1.00 86.38 91 LYS A CA 1
ATOM 711 C C . LYS A 1 91 ? 17.940 -3.687 -8.390 1.00 86.38 91 LYS A C 1
ATOM 713 O O . LYS A 1 91 ? 17.771 -3.784 -9.603 1.00 86.38 91 LYS A O 1
ATOM 718 N N . MET A 1 92 ? 18.220 -2.523 -7.793 1.00 84.12 92 MET A N 1
ATOM 719 C CA . MET A 1 92 ? 18.434 -1.273 -8.540 1.00 84.12 92 MET A CA 1
ATOM 720 C C . MET A 1 92 ? 19.622 -1.388 -9.500 1.00 84.12 92 MET A C 1
ATOM 722 O O . MET A 1 92 ? 19.477 -1.107 -10.684 1.00 84.12 92 MET A O 1
ATOM 726 N N . PHE A 1 93 ? 20.766 -1.882 -9.028 1.00 90.19 93 PHE A N 1
ATOM 727 C CA . PHE A 1 93 ? 21.951 -2.062 -9.866 1.00 90.19 93 PHE A CA 1
ATOM 728 C C . PHE A 1 93 ? 21.707 -3.006 -11.056 1.00 90.19 93 PHE A C 1
ATOM 730 O O . PHE A 1 93 ? 22.089 -2.697 -12.185 1.00 90.19 93 PHE A O 1
ATOM 737 N N . VAL A 1 94 ? 21.047 -4.147 -10.828 1.00 92.31 94 VAL A N 1
ATOM 738 C CA . VAL A 1 94 ? 20.702 -5.094 -11.904 1.00 92.31 94 VAL A CA 1
ATOM 739 C C . VAL A 1 94 ? 19.763 -4.439 -12.925 1.00 92.31 94 VAL A C 1
ATOM 741 O O . VAL A 1 94 ? 19.989 -4.560 -14.130 1.00 92.31 94 VAL A O 1
ATOM 744 N N . SER A 1 95 ? 18.763 -3.688 -12.456 1.00 91.00 95 SER A N 1
ATOM 745 C CA . SER A 1 95 ? 17.868 -2.894 -13.307 1.00 91.00 95 SER A CA 1
ATOM 746 C C . SER A 1 95 ? 18.627 -1.875 -14.168 1.00 91.00 95 SER A C 1
ATOM 748 O O . SER A 1 95 ? 18.322 -1.730 -15.347 1.00 91.00 95 SER A O 1
ATOM 750 N N . GLU A 1 96 ? 19.631 -1.188 -13.623 1.00 90.69 96 GLU A N 1
ATOM 751 C CA . GLU A 1 96 ? 20.418 -0.192 -14.364 1.00 90.69 96 GLU A CA 1
ATOM 752 C C . GLU A 1 96 ? 21.345 -0.827 -15.419 1.00 90.69 96 GLU A C 1
ATOM 754 O O . GLU A 1 96 ? 21.542 -0.270 -16.500 1.00 90.69 96 GLU A O 1
ATOM 759 N N . ILE A 1 97 ? 21.904 -2.017 -15.160 1.00 93.44 97 ILE A N 1
ATOM 760 C CA . ILE A 1 97 ? 22.649 -2.762 -16.192 1.00 93.44 97 ILE A CA 1
ATOM 761 C C . ILE A 1 97 ? 21.709 -3.192 -17.326 1.00 93.44 97 ILE A C 1
ATOM 763 O O . ILE A 1 97 ? 22.070 -3.104 -18.507 1.00 93.44 97 ILE A O 1
ATOM 767 N N . ALA A 1 98 ? 20.509 -3.657 -16.977 1.00 94.50 98 ALA A N 1
ATOM 768 C CA . ALA A 1 98 ? 19.480 -4.010 -17.944 1.00 94.50 98 ALA A CA 1
ATOM 769 C C . ALA A 1 98 ? 19.052 -2.791 -18.778 1.00 94.50 98 ALA A C 1
ATOM 771 O O . ALA A 1 98 ? 18.998 -2.871 -20.004 1.00 94.50 98 ALA A O 1
ATOM 772 N N . GLU A 1 99 ? 18.860 -1.637 -18.141 1.00 92.81 99 GLU A N 1
ATOM 773 C CA . GLU A 1 99 ? 18.617 -0.354 -18.806 1.00 92.81 99 GLU A CA 1
ATOM 774 C C . GLU A 1 99 ? 19.751 0.031 -19.756 1.00 92.81 99 GLU A C 1
ATOM 776 O O . GLU A 1 99 ? 19.503 0.412 -20.901 1.00 92.81 99 GLU A O 1
ATOM 781 N N . ASN A 1 100 ? 21.005 -0.134 -19.332 1.00 92.62 100 ASN A N 1
ATOM 782 C CA . ASN A 1 100 ? 22.135 0.125 -20.212 1.00 92.62 100 ASN A CA 1
ATOM 783 C C . ASN A 1 100 ? 22.113 -0.786 -21.450 1.00 92.62 100 ASN A C 1
ATOM 785 O O . ASN A 1 100 ? 22.361 -0.328 -22.561 1.00 92.62 100 ASN A O 1
ATOM 789 N N . SER A 1 101 ? 21.761 -2.061 -21.267 1.00 94.38 101 SER A N 1
ATOM 790 C CA . SER A 1 101 ? 21.658 -3.045 -22.354 1.00 94.38 101 SER A CA 1
ATOM 791 C C . SER A 1 101 ? 20.541 -2.694 -23.339 1.00 94.38 101 SER A C 1
ATOM 793 O O . SER A 1 101 ? 20.726 -2.812 -24.548 1.00 94.38 101 SER A O 1
ATOM 795 N N . PHE A 1 102 ? 19.409 -2.193 -22.838 1.00 94.19 102 PHE A N 1
ATOM 796 C CA . PHE A 1 102 ? 18.332 -1.669 -23.677 1.00 94.19 102 PHE A CA 1
ATOM 797 C C . PHE A 1 102 ? 18.819 -0.499 -24.542 1.00 94.19 102 PHE A C 1
ATOM 799 O O . PHE A 1 102 ? 18.592 -0.477 -25.751 1.00 94.19 102 PHE A O 1
ATOM 806 N N . TYR A 1 103 ? 19.559 0.446 -23.956 1.00 92.06 103 TYR A N 1
ATOM 807 C CA . TYR A 1 103 ? 20.130 1.567 -24.707 1.00 92.06 103 TYR A CA 1
ATOM 808 C C . TYR A 1 103 ? 21.300 1.193 -25.621 1.00 92.06 103 TYR A C 1
ATOM 810 O O . TYR A 1 103 ? 21.585 1.935 -26.561 1.00 92.06 103 TYR A O 1
ATOM 818 N N . ASP A 1 104 ? 21.936 0.046 -25.386 1.00 92.19 104 ASP A N 1
ATOM 819 C CA . ASP A 1 104 ? 22.900 -0.573 -26.300 1.00 92.19 104 ASP A CA 1
ATOM 820 C C . ASP A 1 104 ? 22.198 -1.332 -27.457 1.00 92.19 104 ASP A C 1
ATOM 822 O O . ASP A 1 104 ? 22.866 -1.814 -28.372 1.00 92.19 104 ASP A O 1
ATOM 826 N N . GLY A 1 105 ? 20.858 -1.394 -27.465 1.00 92.75 105 GLY A N 1
ATOM 827 C CA . GLY A 1 105 ? 20.041 -1.934 -28.558 1.00 92.75 105 GLY A CA 1
ATOM 828 C C . GLY A 1 105 ? 19.537 -3.365 -28.357 1.00 92.75 105 GLY A C 1
ATOM 829 O O . GLY A 1 105 ? 19.033 -3.959 -29.309 1.00 92.75 105 GLY A O 1
ATOM 830 N N . ILE A 1 106 ? 19.668 -3.930 -27.153 1.00 94.50 106 ILE A N 1
ATOM 831 C CA . ILE A 1 106 ? 19.106 -5.248 -26.836 1.00 94.50 106 ILE A CA 1
ATOM 832 C C . ILE A 1 106 ? 17.581 -5.151 -26.723 1.00 94.50 106 ILE A C 1
ATOM 834 O O . ILE A 1 106 ? 17.042 -4.210 -26.134 1.00 94.50 106 ILE A O 1
ATOM 838 N N . ASP A 1 107 ? 16.891 -6.142 -27.287 1.00 92.12 107 ASP A N 1
ATOM 839 C CA . ASP A 1 107 ? 15.434 -6.203 -27.284 1.00 92.12 107 ASP A CA 1
ATOM 840 C C . ASP A 1 107 ? 14.857 -6.232 -25.856 1.00 92.12 107 ASP A C 1
ATOM 842 O O . ASP A 1 107 ? 15.338 -6.942 -24.968 1.00 92.12 107 ASP A O 1
ATOM 846 N N . LYS A 1 108 ? 13.797 -5.445 -25.638 1.00 90.12 108 LYS A N 1
ATOM 847 C CA . LYS A 1 108 ? 13.180 -5.264 -24.320 1.00 90.12 108 LYS A CA 1
ATOM 848 C C . LYS A 1 108 ? 12.576 -6.560 -23.771 1.00 90.12 108 LYS A C 1
ATOM 850 O O . LYS A 1 108 ? 12.636 -6.768 -22.562 1.00 90.12 108 LYS A O 1
ATOM 855 N N . VAL A 1 109 ? 12.004 -7.417 -24.621 1.00 88.56 109 VAL A N 1
ATOM 856 C CA . VAL A 1 109 ? 11.408 -8.697 -24.203 1.00 88.56 109 VAL A CA 1
ATOM 857 C C . VAL A 1 109 ? 12.501 -9.630 -23.696 1.00 88.56 109 VAL A C 1
ATOM 859 O O . VAL A 1 109 ? 12.374 -10.175 -22.606 1.00 88.56 109 VAL A O 1
ATOM 862 N N . VAL A 1 110 ? 13.618 -9.720 -24.422 1.00 92.00 110 VAL A N 1
ATOM 863 C CA . VAL A 1 110 ? 14.776 -10.542 -24.028 1.00 92.00 110 VAL A CA 1
ATOM 864 C C . VAL A 1 110 ? 15.318 -10.122 -22.657 1.00 92.00 110 VAL A C 1
ATOM 866 O O . VAL A 1 110 ? 15.607 -10.967 -21.806 1.00 92.00 110 VAL A O 1
ATOM 869 N N . ILE A 1 111 ? 15.413 -8.812 -22.409 1.00 94.44 111 ILE A N 1
ATOM 870 C CA . ILE A 1 111 ? 15.815 -8.269 -21.105 1.00 94.44 111 ILE A CA 1
ATOM 871 C C . ILE A 1 111 ? 14.808 -8.654 -20.015 1.00 94.44 111 ILE A C 1
ATOM 873 O O . ILE A 1 111 ? 15.217 -9.132 -18.958 1.00 94.44 111 ILE A O 1
ATOM 877 N N . LEU A 1 112 ? 13.508 -8.456 -20.253 1.00 89.06 112 LEU A N 1
ATOM 878 C CA . LEU A 1 112 ? 12.457 -8.754 -19.275 1.00 89.06 112 LEU A CA 1
ATOM 879 C C . LEU A 1 112 ? 12.412 -10.238 -18.902 1.00 89.06 112 LEU A C 1
ATOM 881 O O . LEU A 1 112 ? 12.372 -10.549 -17.712 1.00 89.06 112 LEU A O 1
ATOM 885 N N . ASP A 1 113 ? 12.479 -11.132 -19.887 1.00 87.12 113 ASP A N 1
ATOM 886 C CA . ASP A 1 113 ? 12.467 -12.580 -19.668 1.00 87.12 113 ASP A CA 1
ATOM 887 C C . ASP A 1 113 ? 13.693 -13.024 -18.860 1.00 87.12 113 ASP A C 1
ATOM 889 O O . ASP A 1 113 ? 13.564 -13.784 -17.898 1.00 87.12 113 ASP A O 1
ATOM 893 N N . THR A 1 114 ? 14.870 -12.472 -19.173 1.00 92.19 114 THR A N 1
ATOM 894 C CA . THR A 1 114 ? 16.113 -12.727 -18.425 1.00 92.19 114 THR A CA 1
ATOM 895 C C . THR A 1 114 ? 16.016 -12.215 -16.987 1.00 92.19 114 THR A C 1
ATOM 897 O O . THR A 1 114 ? 16.365 -12.928 -16.046 1.00 92.19 114 THR A O 1
ATOM 900 N N . LEU A 1 115 ? 15.495 -11.000 -16.782 1.00 90.38 115 LEU A N 1
ATOM 901 C CA . LEU A 1 115 ? 15.293 -10.442 -15.444 1.00 90.38 115 LEU A CA 1
ATOM 902 C C . LEU A 1 115 ? 14.321 -11.280 -14.614 1.00 90.38 115 LEU A C 1
ATOM 904 O O . LEU A 1 115 ? 14.602 -11.577 -13.456 1.00 90.38 115 LEU A O 1
ATOM 908 N N . MET A 1 116 ? 13.196 -11.681 -15.202 1.00 83.94 116 MET A N 1
ATOM 909 C CA . MET A 1 116 ? 12.188 -12.499 -14.535 1.00 83.94 116 MET A CA 1
ATOM 910 C C . MET A 1 116 ? 12.724 -13.888 -14.170 1.00 83.94 116 MET A C 1
ATOM 912 O O . MET A 1 116 ? 12.490 -14.337 -13.046 1.00 83.94 116 MET A O 1
ATOM 916 N N . ALA A 1 117 ? 13.450 -14.535 -15.087 1.00 84.50 117 ALA A N 1
ATOM 917 C CA . ALA A 1 117 ? 14.013 -15.868 -14.890 1.00 84.50 117 ALA A CA 1
ATOM 918 C C . ALA A 1 117 ? 15.086 -15.897 -13.788 1.00 84.50 117 ALA A C 1
ATOM 920 O O . ALA A 1 117 ? 15.067 -16.784 -12.937 1.00 84.50 117 ALA A O 1
ATOM 921 N N . GLU A 1 118 ? 15.995 -14.917 -13.781 1.00 88.88 118 GLU A N 1
ATOM 922 C CA . GLU A 1 118 ? 17.216 -14.960 -12.960 1.00 88.88 118 GLU A CA 1
ATOM 923 C C . GLU A 1 118 ? 17.135 -14.100 -11.691 1.00 88.88 118 GLU A C 1
ATOM 925 O O . GLU A 1 118 ? 17.714 -14.438 -10.658 1.00 88.88 118 GLU A O 1
ATOM 930 N N . PHE A 1 119 ? 16.413 -12.976 -11.746 1.00 85.88 119 PHE A N 1
ATOM 931 C CA . PHE A 1 119 ? 16.393 -11.955 -10.687 1.00 85.88 119 PHE A CA 1
ATOM 932 C C . PHE A 1 119 ? 14.988 -11.661 -10.144 1.00 85.88 119 PHE A C 1
ATOM 934 O O . PHE A 1 119 ? 14.830 -10.851 -9.226 1.00 85.88 119 PHE A O 1
ATOM 941 N N . GLY A 1 120 ? 13.963 -12.323 -10.681 1.00 79.00 120 GLY A N 1
ATOM 942 C CA . GLY A 1 120 ? 12.574 -12.179 -10.267 1.00 79.00 120 GLY A CA 1
ATOM 943 C C . GLY A 1 120 ? 11.850 -10.954 -10.834 1.00 79.00 120 GLY A C 1
ATOM 944 O O . GLY A 1 120 ? 12.429 -9.996 -11.347 1.00 79.00 120 GLY A O 1
ATOM 945 N N . ILE A 1 121 ? 10.523 -10.996 -10.700 1.00 75.69 121 ILE A N 1
ATOM 946 C CA . ILE A 1 121 ? 9.584 -10.044 -11.312 1.00 75.69 121 ILE A CA 1
ATOM 947 C C . ILE A 1 121 ? 9.780 -8.609 -10.806 1.00 75.69 121 ILE A C 1
ATOM 949 O O . ILE A 1 121 ? 9.665 -7.667 -11.583 1.00 75.69 121 ILE A O 1
ATOM 953 N N . GLU A 1 122 ? 10.108 -8.416 -9.527 1.00 74.38 122 GLU A N 1
ATOM 954 C CA . GLU A 1 122 ? 10.317 -7.075 -8.963 1.00 74.38 122 GLU A CA 1
ATOM 955 C C . GLU A 1 122 ? 11.468 -6.336 -9.657 1.00 74.38 122 GLU A C 1
ATOM 957 O O . GLU A 1 122 ? 11.354 -5.154 -9.978 1.00 74.38 122 GLU A O 1
ATOM 962 N N . THR A 1 123 ? 12.555 -7.047 -9.961 1.00 83.50 123 THR A N 1
ATOM 963 C CA . THR A 1 123 ? 13.696 -6.493 -10.697 1.00 83.50 123 THR A CA 1
ATOM 964 C C . THR A 1 123 ? 13.288 -6.105 -12.122 1.00 83.50 123 THR A C 1
ATOM 966 O O . THR A 1 123 ? 13.655 -5.031 -12.597 1.00 83.50 123 THR A O 1
ATOM 969 N N . ALA A 1 124 ? 12.461 -6.926 -12.778 1.00 85.19 124 ALA A N 1
ATOM 970 C CA . ALA A 1 124 ? 11.905 -6.621 -14.097 1.00 85.19 124 ALA A CA 1
ATOM 971 C C . ALA A 1 124 ? 10.968 -5.394 -14.081 1.00 85.19 124 ALA A C 1
ATOM 973 O O . ALA A 1 124 ? 11.028 -4.558 -14.982 1.00 85.19 124 ALA A O 1
ATOM 974 N N . ILE A 1 125 ? 10.154 -5.225 -13.032 1.00 80.06 125 ILE A N 1
ATOM 975 C CA . ILE A 1 125 ? 9.318 -4.027 -12.833 1.00 80.06 125 ILE A CA 1
ATOM 976 C C . ILE A 1 125 ? 10.183 -2.784 -12.608 1.00 80.06 125 ILE A C 1
ATOM 978 O O . ILE A 1 125 ? 9.893 -1.729 -13.173 1.00 80.06 125 ILE A O 1
ATOM 982 N N . ASN A 1 126 ? 11.252 -2.889 -11.813 1.00 82.06 126 ASN A N 1
ATOM 983 C CA . ASN A 1 126 ? 12.182 -1.779 -11.603 1.00 82.06 126 ASN A CA 1
ATOM 984 C C . ASN A 1 126 ? 12.835 -1.337 -12.919 1.00 82.06 126 ASN A C 1
ATOM 986 O O . ASN A 1 126 ? 12.920 -0.136 -13.161 1.00 82.06 126 ASN A O 1
ATOM 990 N N . PHE A 1 127 ? 13.173 -2.276 -13.806 1.00 90.12 127 PHE A N 1
ATOM 991 C CA . PHE A 1 127 ? 13.653 -1.962 -15.152 1.00 90.12 127 PHE A CA 1
ATOM 992 C C . PHE A 1 127 ? 12.602 -1.221 -15.994 1.00 90.12 127 PHE A C 1
ATOM 994 O O . PHE A 1 127 ? 12.917 -0.191 -16.588 1.00 90.12 127 PHE A O 1
ATOM 1001 N N . ILE A 1 128 ? 11.339 -1.669 -16.002 1.00 85.62 128 ILE A N 1
ATOM 1002 C CA . ILE A 1 128 ? 10.250 -0.954 -16.699 1.00 85.62 128 ILE A CA 1
ATOM 1003 C C . ILE A 1 128 ? 10.127 0.482 -16.175 1.00 85.62 128 ILE A C 1
ATOM 1005 O O . ILE A 1 128 ? 10.035 1.420 -16.965 1.00 85.62 128 ILE A O 1
ATOM 1009 N N . ARG A 1 129 ? 10.166 0.659 -14.848 1.00 81.00 129 ARG A N 1
ATOM 1010 C CA . ARG A 1 129 ? 10.115 1.979 -14.208 1.00 81.00 129 ARG A CA 1
ATOM 1011 C C . ARG A 1 129 ? 11.327 2.824 -14.562 1.00 81.00 129 ARG A C 1
ATOM 1013 O O . ARG A 1 129 ? 11.158 4.013 -14.787 1.00 81.00 129 ARG A O 1
ATOM 1020 N N . ALA A 1 130 ? 12.527 2.258 -14.616 1.00 82.19 130 ALA A N 1
ATOM 1021 C CA . ALA A 1 130 ? 13.724 3.005 -14.983 1.00 82.19 130 ALA A CA 1
ATOM 1022 C C . ALA A 1 130 ? 13.561 3.642 -16.373 1.00 82.19 130 ALA A C 1
ATOM 1024 O O . ALA A 1 130 ? 13.705 4.856 -16.508 1.00 82.19 130 ALA A O 1
ATOM 1025 N N . LEU A 1 131 ? 13.071 2.867 -17.349 1.00 85.25 131 LEU A N 1
ATOM 1026 C CA . LEU A 1 131 ? 12.782 3.352 -18.704 1.00 85.25 131 LEU A CA 1
ATOM 1027 C C . LEU A 1 131 ? 11.709 4.454 -18.770 1.00 85.25 131 LEU A C 1
ATOM 1029 O O . LEU A 1 131 ? 11.686 5.227 -19.725 1.00 85.25 131 LEU A O 1
ATOM 1033 N N . ASP A 1 132 ? 10.830 4.561 -17.772 1.00 79.62 132 ASP A N 1
ATOM 1034 C CA . ASP A 1 132 ? 9.839 5.643 -17.697 1.00 79.62 132 ASP A CA 1
ATOM 1035 C C . ASP A 1 132 ? 10.439 6.991 -17.289 1.00 79.62 132 ASP A C 1
ATOM 1037 O O . ASP A 1 132 ? 9.811 8.036 -17.486 1.00 79.62 132 ASP A O 1
ATOM 1041 N N . HIS A 1 133 ? 11.641 6.976 -16.711 1.00 76.88 133 HIS A N 1
ATOM 1042 C CA . HIS A 1 133 ? 12.324 8.156 -16.187 1.00 76.88 133 HIS A CA 1
ATOM 1043 C C . HIS A 1 133 ? 13.464 8.632 -17.091 1.00 76.88 133 HIS A C 1
ATOM 1045 O O . HIS A 1 133 ? 13.996 9.721 -16.892 1.00 76.88 133 HIS A O 1
ATOM 1051 N N . SER A 1 134 ? 13.808 7.891 -18.140 1.00 78.81 134 SER A N 1
ATOM 1052 C CA . SER A 1 134 ? 14.950 8.178 -19.007 1.00 78.81 134 SER A CA 1
ATOM 1053 C C . SER A 1 134 ? 14.548 8.169 -20.485 1.00 78.81 134 SER A C 1
ATOM 1055 O O . SER A 1 134 ? 13.798 7.329 -20.974 1.00 78.81 134 SER A O 1
ATOM 1057 N N . SER A 1 135 ? 15.035 9.162 -21.233 1.00 82.62 135 SER A N 1
ATOM 1058 C CA . SER A 1 135 ? 14.711 9.332 -22.650 1.00 82.62 135 SER A CA 1
ATOM 1059 C C . SER A 1 135 ? 15.961 9.681 -23.444 1.00 82.62 135 SER A C 1
ATOM 1061 O O . SER A 1 135 ? 16.601 10.684 -23.124 1.00 82.62 135 SER A O 1
ATOM 1063 N N . PRO A 1 136 ? 16.279 8.940 -24.525 1.00 85.38 136 PRO A N 1
ATOM 1064 C CA . PRO A 1 136 ? 17.385 9.274 -25.419 1.00 85.38 136 PRO A CA 1
ATOM 1065 C C . PRO A 1 136 ? 17.307 10.672 -26.038 1.00 85.38 136 PRO A C 1
ATOM 1067 O O . PRO A 1 136 ? 18.320 11.226 -26.457 1.00 85.38 136 PRO A O 1
ATOM 1070 N N . GLN A 1 137 ? 16.103 11.244 -26.102 1.00 85.19 137 GLN A N 1
ATOM 1071 C CA . GLN A 1 137 ? 15.836 12.570 -26.652 1.00 85.19 137 GLN A CA 1
ATOM 1072 C C . GLN A 1 137 ? 16.021 13.692 -25.615 1.00 85.19 137 GLN A C 1
ATOM 1074 O O . GLN A 1 137 ? 15.933 14.868 -25.964 1.00 85.19 137 GLN A O 1
ATOM 1079 N N . HIS A 1 138 ? 16.283 13.354 -24.350 1.00 82.81 138 HIS A N 1
ATOM 1080 C CA . HIS A 1 138 ? 16.503 14.326 -23.288 1.00 82.81 138 HIS A CA 1
ATOM 1081 C C . HIS A 1 138 ? 17.931 14.897 -23.310 1.00 82.81 138 HIS A C 1
ATOM 1083 O O . HIS A 1 138 ? 18.901 14.160 -23.478 1.00 82.81 138 HIS A O 1
ATOM 1089 N N . GLU A 1 139 ? 18.104 16.196 -23.044 1.00 81.81 139 GLU A N 1
ATOM 1090 C CA . GLU A 1 139 ? 19.421 16.861 -23.104 1.00 81.81 139 GLU A CA 1
ATOM 1091 C C . GLU A 1 139 ? 20.461 16.266 -22.129 1.00 81.81 139 GLU A C 1
ATOM 1093 O O . GLU A 1 139 ? 21.637 16.123 -22.467 1.00 81.81 139 GLU A O 1
ATOM 1098 N N . TYR A 1 140 ? 20.026 15.835 -20.940 1.00 83.06 140 TYR A N 1
ATOM 1099 C CA . TYR A 1 140 ? 20.888 15.176 -19.947 1.00 83.06 140 TYR A CA 1
ATOM 1100 C C . TYR A 1 140 ? 21.137 13.686 -20.213 1.00 83.06 140 TYR A C 1
ATOM 1102 O O . TYR A 1 140 ? 21.934 13.072 -19.499 1.00 83.06 140 TYR A O 1
ATOM 1110 N N . PHE A 1 141 ? 20.506 13.089 -21.230 1.00 86.06 141 PHE A N 1
ATOM 1111 C CA . PHE A 1 141 ? 20.630 11.654 -21.489 1.00 86.06 141 PHE A CA 1
ATOM 1112 C C . PHE A 1 141 ? 22.067 11.235 -21.771 1.00 86.06 141 PHE A C 1
ATOM 1114 O O . PHE A 1 141 ? 22.513 10.204 -21.288 1.00 86.06 141 PHE A O 1
ATOM 1121 N N . LYS A 1 142 ? 22.838 12.059 -22.490 1.00 88.00 142 LYS A N 1
ATOM 1122 C CA . LYS A 1 142 ? 24.243 11.748 -22.780 1.00 88.00 142 LYS A CA 1
ATOM 1123 C C . LYS A 1 142 ? 25.064 11.560 -21.500 1.00 88.00 142 LYS A C 1
ATOM 1125 O O . LYS A 1 142 ? 25.835 10.610 -21.404 1.00 88.00 142 LYS A O 1
ATOM 1130 N N . ALA A 1 143 ? 24.891 12.449 -20.522 1.00 86.25 143 ALA A N 1
ATOM 1131 C CA . ALA A 1 143 ? 25.574 12.346 -19.234 1.00 86.25 143 ALA A CA 1
ATOM 1132 C C . ALA A 1 143 ? 25.070 11.141 -18.426 1.00 86.25 143 ALA A C 1
ATOM 1134 O O . ALA A 1 143 ? 25.851 10.480 -17.748 1.00 86.25 143 ALA A O 1
ATOM 1135 N N . TYR A 1 144 ? 23.777 10.833 -18.524 1.00 87.06 144 TYR A N 1
ATOM 1136 C CA . TYR A 1 144 ? 23.184 9.663 -17.888 1.00 87.06 144 TYR A CA 1
ATOM 1137 C C . TYR A 1 144 ? 23.704 8.344 -18.474 1.00 87.06 144 TYR A C 1
ATOM 1139 O O . TYR A 1 144 ? 24.203 7.504 -17.730 1.00 87.06 144 TYR A O 1
ATOM 1147 N N . LYS A 1 145 ? 23.715 8.202 -19.804 1.00 89.56 145 LYS A N 1
ATOM 1148 C CA . LYS A 1 145 ? 24.267 7.036 -20.505 1.00 89.56 145 LYS A CA 1
ATOM 1149 C C . LYS A 1 145 ? 25.739 6.808 -20.160 1.00 89.56 145 LYS A C 1
ATOM 1151 O O . LYS A 1 145 ? 26.132 5.678 -19.912 1.00 89.56 145 LYS A O 1
ATOM 1156 N N . GLN A 1 146 ? 26.535 7.872 -20.025 1.00 88.38 146 GLN A N 1
ATOM 1157 C CA . GLN A 1 146 ? 27.923 7.759 -19.552 1.00 88.38 146 GLN A CA 1
ATOM 1158 C C . GLN A 1 146 ? 28.033 7.184 -18.130 1.00 88.38 146 GLN A C 1
ATOM 1160 O O . GLN A 1 146 ? 28.982 6.457 -17.838 1.00 88.38 146 GLN A O 1
ATOM 1165 N N . ARG A 1 147 ? 27.081 7.490 -17.238 1.00 87.25 147 ARG A N 1
ATOM 1166 C CA . ARG A 1 147 ? 27.021 6.876 -15.901 1.00 87.25 147 ARG A CA 1
ATOM 1167 C C . ARG A 1 147 ? 26.603 5.409 -15.987 1.00 87.25 147 ARG A C 1
ATOM 1169 O O . ARG A 1 147 ? 27.232 4.586 -15.337 1.00 87.25 147 ARG A O 1
ATOM 1176 N N . LEU A 1 148 ? 25.625 5.074 -16.830 1.00 88.62 148 LEU A N 1
ATOM 1177 C CA . LEU A 1 148 ? 25.236 3.682 -17.086 1.00 88.62 148 LEU A CA 1
ATOM 1178 C C . LEU A 1 148 ? 26.408 2.851 -17.641 1.00 88.62 148 LEU A C 1
ATOM 1180 O O . LEU A 1 148 ? 26.630 1.714 -17.228 1.00 88.62 148 LEU A O 1
ATOM 1184 N N . ASP A 1 149 ? 27.217 3.426 -18.529 1.00 87.56 149 ASP A N 1
ATOM 1185 C CA . ASP A 1 149 ? 28.411 2.768 -19.071 1.00 87.56 149 ASP A CA 1
ATOM 1186 C C . ASP A 1 149 ? 29.497 2.549 -18.014 1.00 87.56 149 ASP A C 1
ATOM 1188 O O . ASP A 1 149 ? 30.216 1.546 -18.049 1.00 87.56 149 ASP A O 1
ATOM 1192 N N . SER A 1 150 ? 29.584 3.441 -17.025 1.00 83.81 150 SER A N 1
ATOM 1193 C CA . SER A 1 150 ? 30.549 3.324 -15.934 1.00 83.81 150 SER A CA 1
ATOM 1194 C C . SER A 1 150 ? 30.155 2.274 -14.883 1.00 83.81 150 SER A C 1
ATOM 1196 O O . SER A 1 150 ? 31.031 1.804 -14.152 1.00 83.81 150 SER A O 1
ATOM 1198 N N . LEU A 1 151 ? 28.898 1.801 -14.864 1.00 80.62 151 LEU A N 1
ATOM 1199 C CA . LEU A 1 151 ? 28.441 0.691 -14.007 1.00 80.62 151 LEU A CA 1
ATOM 1200 C C . LEU A 1 151 ? 29.284 -0.569 -14.205 1.00 80.62 151 LEU A C 1
ATOM 1202 O O . LEU A 1 151 ? 29.712 -1.197 -13.235 1.00 80.62 151 LEU A O 1
ATOM 1206 N N . LYS A 1 152 ? 29.596 -0.887 -15.470 1.00 71.25 152 LYS A N 1
ATOM 1207 C CA . LYS A 1 152 ? 30.427 -2.038 -15.868 1.00 71.25 152 LYS A CA 1
ATOM 1208 C C . LYS A 1 152 ? 31.855 -1.936 -15.307 1.00 71.25 152 LYS A C 1
ATOM 1210 O O . LYS A 1 152 ? 32.563 -2.941 -15.195 1.00 71.25 152 LYS A O 1
ATOM 1215 N N . ILE A 1 153 ? 32.306 -0.725 -14.975 1.00 71.81 153 ILE A N 1
ATOM 1216 C CA . ILE A 1 153 ? 33.658 -0.430 -14.485 1.00 71.81 153 ILE A CA 1
ATOM 1217 C C . ILE A 1 153 ? 33.677 -0.383 -12.957 1.00 71.81 153 ILE A C 1
ATOM 1219 O O . ILE A 1 153 ? 34.540 -1.017 -12.353 1.00 71.81 153 ILE A O 1
ATOM 1223 N N . HIS A 1 154 ? 32.732 0.335 -12.347 1.00 73.19 154 HIS A N 1
ATOM 1224 C CA . HIS A 1 154 ? 32.756 0.659 -10.921 1.00 73.19 154 HIS A CA 1
ATOM 1225 C C . HIS A 1 154 ? 31.913 -0.269 -10.044 1.00 73.19 154 HIS A C 1
ATOM 1227 O O . HIS A 1 154 ? 32.163 -0.315 -8.844 1.00 73.19 154 HIS A O 1
ATOM 1233 N N . GLY A 1 155 ? 30.939 -0.997 -10.605 1.00 70.50 155 GLY A N 1
ATOM 1234 C CA . GLY A 1 155 ? 30.096 -1.920 -9.839 1.00 70.50 155 GLY A CA 1
ATOM 1235 C C . GLY A 1 155 ? 29.284 -1.234 -8.736 1.00 70.50 155 GLY A C 1
ATOM 1236 O O . GLY A 1 155 ? 29.147 -1.786 -7.652 1.00 70.50 155 GLY A O 1
ATOM 1237 N N . LYS A 1 156 ? 28.789 -0.015 -8.978 1.00 73.00 156 LYS A N 1
ATOM 1238 C CA . LYS A 1 156 ? 27.968 0.757 -8.030 1.00 73.00 156 LYS A CA 1
ATOM 1239 C C . LYS A 1 156 ? 26.703 1.228 -8.719 1.00 73.00 156 LYS A C 1
ATOM 1241 O O . LYS A 1 156 ? 26.808 1.636 -9.864 1.00 73.00 156 LYS A O 1
ATOM 1246 N N . HIS A 1 157 ? 25.569 1.213 -8.024 1.00 73.25 157 HIS A N 1
ATOM 1247 C CA . HIS A 1 157 ? 24.328 1.788 -8.551 1.00 73.25 157 HIS A CA 1
ATOM 1248 C C . HIS A 1 157 ? 24.420 3.317 -8.693 1.00 73.25 157 HIS A C 1
ATOM 1250 O O . HIS A 1 157 ? 25.265 3.952 -8.048 1.00 73.25 157 HIS A O 1
ATOM 1256 N N . ILE A 1 158 ? 23.559 3.916 -9.516 1.00 71.94 158 ILE A N 1
ATOM 1257 C CA . ILE A 1 158 ? 23.488 5.368 -9.692 1.00 71.94 158 ILE A CA 1
ATOM 1258 C C . ILE A 1 158 ? 22.573 5.961 -8.619 1.00 71.94 158 ILE A C 1
ATOM 1260 O O . ILE A 1 158 ? 21.370 5.721 -8.586 1.00 71.94 158 ILE A O 1
ATOM 1264 N N . GLU A 1 159 ? 23.119 6.828 -7.768 1.00 66.25 159 GLU A N 1
ATOM 1265 C CA . GLU A 1 159 ? 22.291 7.675 -6.909 1.00 66.25 159 GLU A CA 1
ATOM 1266 C C . GLU A 1 159 ? 21.632 8.766 -7.772 1.00 66.25 159 GLU A C 1
ATOM 1268 O O . GLU A 1 159 ? 22.272 9.736 -8.193 1.00 66.25 159 GLU A O 1
ATOM 1273 N N . ILE A 1 160 ? 20.351 8.581 -8.100 1.00 59.53 160 ILE A N 1
ATOM 1274 C CA . ILE A 1 160 ? 19.539 9.581 -8.800 1.00 59.53 160 ILE A CA 1
ATOM 1275 C C . ILE A 1 160 ? 18.769 10.383 -7.749 1.00 59.53 160 ILE A C 1
ATOM 1277 O O . ILE A 1 160 ? 17.886 9.859 -7.073 1.00 59.53 160 ILE A O 1
ATOM 1281 N N . GLU A 1 161 ? 19.078 11.673 -7.614 1.00 56.84 161 GLU A N 1
ATOM 1282 C CA . GLU A 1 161 ? 18.293 12.570 -6.762 1.00 56.84 161 GLU A CA 1
ATOM 1283 C C . GLU A 1 161 ? 16.840 12.644 -7.260 1.00 56.84 161 GLU A C 1
ATOM 1285 O O . GLU A 1 161 ? 16.591 12.759 -8.462 1.00 56.84 161 GLU A O 1
ATOM 1290 N N . ALA A 1 162 ? 15.866 12.637 -6.343 1.00 47.69 162 ALA A N 1
ATOM 1291 C CA . ALA A 1 162 ? 14.437 12.664 -6.681 1.00 47.69 162 ALA A CA 1
ATOM 1292 C C . ALA A 1 162 ? 14.051 13.833 -7.616 1.00 47.69 162 ALA A C 1
ATOM 1294 O O . ALA A 1 162 ? 13.185 13.677 -8.474 1.00 47.69 162 ALA A O 1
ATOM 1295 N N . ASN A 1 163 ? 14.756 14.967 -7.508 1.00 50.75 163 ASN A N 1
ATOM 1296 C CA . ASN A 1 163 ? 14.562 16.174 -8.320 1.00 50.75 163 ASN A CA 1
ATOM 1297 C C . ASN A 1 163 ? 15.523 16.276 -9.518 1.00 50.75 163 ASN A C 1
ATOM 1299 O O . ASN A 1 163 ? 15.706 17.361 -10.074 1.00 50.75 163 ASN A O 1
ATOM 1303 N N . SER A 1 164 ? 16.163 15.173 -9.914 1.00 59.25 164 SER A N 1
ATOM 1304 C CA . SER A 1 164 ? 17.012 15.143 -11.101 1.00 59.25 164 SER A CA 1
ATOM 1305 C C . SER A 1 164 ? 16.215 15.615 -12.326 1.00 59.25 164 SER A C 1
ATOM 1307 O O . SER A 1 164 ? 15.093 15.145 -12.539 1.00 59.25 164 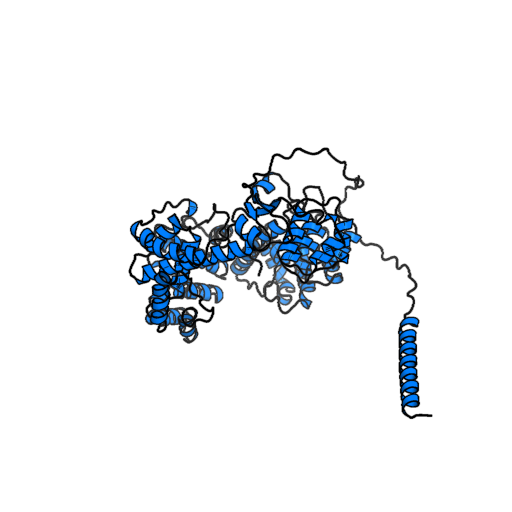SER A O 1
ATOM 1309 N N . PRO A 1 165 ? 16.774 16.492 -13.180 1.00 54.28 165 PRO A N 1
ATOM 1310 C CA . PRO A 1 165 ? 16.122 16.930 -14.413 1.00 54.28 165 PRO A CA 1
ATOM 1311 C C . PRO A 1 165 ? 15.688 15.784 -15.343 1.00 54.28 165 PRO A C 1
ATOM 1313 O O . PRO A 1 165 ? 14.777 15.969 -16.144 1.00 54.28 165 PRO A O 1
ATOM 1316 N N . LEU A 1 166 ? 16.301 14.600 -15.219 1.00 60.59 166 LEU A N 1
ATOM 1317 C CA . LEU A 1 166 ? 15.895 13.379 -15.925 1.00 60.59 166 LEU A CA 1
ATOM 1318 C C . LEU A 1 166 ? 14.493 12.903 -15.493 1.00 60.59 166 LEU A C 1
ATOM 1320 O O . LEU A 1 166 ? 13.679 12.571 -16.345 1.00 60.59 166 LEU A O 1
ATOM 1324 N N . ASN A 1 167 ? 14.166 12.979 -14.198 1.00 58.34 167 ASN A N 1
ATOM 1325 C CA . ASN A 1 167 ? 12.924 12.439 -13.632 1.00 58.34 167 ASN A CA 1
ATOM 1326 C C . ASN A 1 167 ? 11.675 13.301 -13.897 1.00 58.34 167 ASN A C 1
ATOM 1328 O O . ASN A 1 167 ? 10.553 12.811 -13.776 1.00 58.34 167 ASN A O 1
ATOM 1332 N N . MET A 1 168 ? 11.829 14.595 -14.204 1.00 59.88 168 MET A N 1
ATOM 1333 C CA . MET A 1 168 ? 10.711 15.559 -14.184 1.00 59.88 168 MET A CA 1
ATOM 1334 C C . MET A 1 168 ? 10.536 16.393 -15.459 1.00 59.88 168 MET A C 1
ATOM 1336 O O . MET A 1 168 ? 9.641 17.242 -15.517 1.00 59.88 168 MET A O 1
ATOM 1340 N N . SER A 1 169 ? 11.358 16.184 -16.485 1.00 66.62 169 SER A N 1
ATOM 1341 C CA . SER A 1 169 ? 11.398 17.074 -17.650 1.00 66.62 169 SER A CA 1
ATOM 1342 C C . SER A 1 169 ? 10.102 17.104 -18.455 1.00 66.62 169 SER A C 1
ATOM 1344 O O . SER A 1 169 ? 9.551 18.182 -18.689 1.00 66.62 169 SER A O 1
ATOM 1346 N N . TRP A 1 170 ? 9.552 15.939 -18.805 1.00 81.25 170 TRP A N 1
ATOM 1347 C CA . TRP A 1 170 ? 8.331 15.873 -19.609 1.00 81.25 170 TRP A CA 1
ATOM 1348 C C . TRP A 1 170 ? 7.114 16.428 -18.856 1.00 81.25 170 TRP A C 1
ATOM 1350 O O . TRP A 1 170 ? 6.242 17.033 -19.477 1.00 81.25 170 TRP A O 1
ATOM 1360 N N . ARG A 1 171 ? 7.064 16.294 -17.518 1.00 83.69 171 ARG A N 1
ATOM 1361 C CA . ARG A 1 171 ? 5.966 16.823 -16.684 1.00 83.69 171 ARG A CA 1
ATOM 1362 C C . ARG A 1 171 ? 5.917 18.344 -16.712 1.00 83.69 171 ARG A C 1
ATOM 1364 O O . ARG A 1 171 ? 4.833 18.921 -16.742 1.00 83.69 171 ARG A O 1
ATOM 1371 N N . LYS A 1 172 ? 7.081 19.003 -16.706 1.00 79.94 172 LYS A N 1
ATOM 1372 C CA . LYS A 1 172 ? 7.162 20.464 -16.806 1.00 79.94 172 LYS A CA 1
ATOM 1373 C C . LYS A 1 172 ? 6.636 20.946 -18.156 1.00 79.94 172 LYS A C 1
ATOM 1375 O O . LYS A 1 172 ? 5.815 21.858 -18.181 1.00 79.94 172 LYS A O 1
ATOM 1380 N N . ASP A 1 173 ? 7.062 20.304 -19.245 1.00 81.44 173 ASP A N 1
ATOM 1381 C CA . ASP A 1 173 ? 6.559 20.603 -20.589 1.00 81.44 173 ASP A CA 1
ATOM 1382 C C . ASP A 1 173 ? 5.040 20.373 -20.662 1.00 81.44 173 ASP A C 1
ATOM 1384 O O . ASP A 1 173 ? 4.305 21.285 -21.031 1.00 81.44 173 ASP A O 1
ATOM 1388 N N . TYR A 1 174 ? 4.559 19.210 -20.211 1.00 88.44 174 TYR A N 1
ATOM 1389 C CA . TYR A 1 174 ? 3.135 18.853 -20.187 1.00 88.44 174 TYR A CA 1
ATOM 1390 C C . TYR A 1 174 ? 2.275 19.880 -19.434 1.00 88.44 174 TYR A C 1
ATOM 1392 O O . TYR A 1 174 ? 1.245 20.321 -19.940 1.00 88.44 174 TYR A O 1
ATOM 1400 N N . ASN A 1 175 ? 2.713 20.306 -18.245 1.00 86.69 175 ASN A N 1
ATOM 1401 C CA . ASN A 1 175 ? 1.971 21.255 -17.407 1.00 86.69 175 ASN A CA 1
ATOM 1402 C C . ASN A 1 175 ? 2.074 22.713 -17.878 1.00 86.69 175 ASN A C 1
ATOM 1404 O O . ASN A 1 175 ? 1.256 23.536 -17.475 1.00 86.69 175 ASN A O 1
ATOM 1408 N N . SER A 1 176 ? 3.069 23.052 -18.702 1.00 85.69 176 SER A N 1
ATOM 1409 C CA . SER A 1 176 ? 3.250 24.414 -19.224 1.00 85.69 176 SER A CA 1
ATOM 1410 C C . SER A 1 176 ? 2.274 24.781 -20.346 1.00 85.69 176 SER A C 1
ATOM 1412 O O . SER A 1 176 ? 2.105 25.957 -20.666 1.00 85.69 176 SER A O 1
ATOM 1414 N N . ILE A 1 177 ? 1.631 23.782 -20.951 1.00 88.38 177 ILE A N 1
ATOM 1415 C CA . ILE A 1 177 ? 0.757 23.955 -22.107 1.00 88.38 177 ILE A CA 1
ATOM 1416 C C . ILE A 1 177 ? -0.656 24.284 -21.629 1.00 88.38 177 ILE A C 1
ATOM 1418 O O . ILE A 1 177 ? -1.313 23.489 -20.955 1.00 88.38 177 ILE A O 1
ATOM 1422 N N . ASN A 1 178 ? -1.152 25.452 -22.031 1.00 87.88 178 ASN A N 1
ATOM 1423 C CA . ASN A 1 178 ? -2.544 25.826 -21.822 1.00 87.88 178 ASN A CA 1
ATOM 1424 C C . ASN A 1 178 ? -3.417 25.229 -22.940 1.00 87.88 178 ASN A C 1
ATOM 1426 O O . ASN A 1 178 ? -3.581 25.838 -23.993 1.00 87.88 178 ASN A O 1
ATOM 1430 N N . GLY A 1 179 ? -3.925 24.017 -22.718 1.00 90.25 179 GLY A N 1
ATOM 1431 C CA . GLY A 1 179 ? -4.780 23.280 -23.654 1.00 90.25 179 GLY A CA 1
ATOM 1432 C C . GLY A 1 179 ? -5.468 22.084 -22.992 1.00 90.25 179 GLY A C 1
ATOM 1433 O O . GLY A 1 179 ? -5.286 21.847 -21.790 1.00 90.25 179 GLY A O 1
ATOM 1434 N N . SER A 1 180 ? -6.246 21.336 -23.774 1.00 94.88 180 SER A N 1
ATOM 1435 C CA . SER A 1 180 ? -6.861 20.064 -23.367 1.00 94.88 180 SER A CA 1
ATOM 1436 C C . SER A 1 180 ? -5.806 19.009 -23.017 1.00 94.88 180 SER A C 1
ATOM 1438 O O . SER A 1 180 ? -4.672 19.072 -23.491 1.00 94.88 180 SER A O 1
ATOM 1440 N N . LEU A 1 181 ? -6.172 18.004 -22.216 1.00 95.81 181 LEU A N 1
ATOM 1441 C CA . LEU A 1 181 ? -5.255 16.928 -21.815 1.00 95.81 181 LEU A CA 1
ATOM 1442 C C . LEU A 1 181 ? -4.627 16.212 -23.029 1.00 95.81 181 LEU A C 1
ATOM 1444 O O . LEU A 1 181 ? -3.431 15.920 -23.027 1.00 95.81 181 LEU A O 1
ATOM 1448 N N . ILE A 1 182 ? -5.406 16.016 -24.098 1.00 96.81 182 ILE A N 1
ATOM 1449 C CA . ILE A 1 182 ? -4.946 15.428 -25.366 1.00 96.81 182 ILE A CA 1
ATOM 1450 C C . ILE A 1 182 ? -3.923 16.331 -26.073 1.00 96.81 182 ILE A C 1
ATOM 1452 O O . ILE A 1 182 ? -2.907 15.841 -26.567 1.00 96.81 182 ILE A O 1
ATOM 1456 N N . GLU A 1 183 ? -4.153 17.646 -26.132 1.00 95.31 183 GLU A N 1
ATOM 1457 C CA . GLU A 1 183 ? -3.206 18.590 -26.747 1.00 95.31 183 GLU A CA 1
ATOM 1458 C C . GLU A 1 183 ? -1.881 18.637 -25.984 1.00 95.31 183 GLU A C 1
ATOM 1460 O O . GLU A 1 183 ? -0.817 18.607 -26.608 1.00 95.31 183 GLU A O 1
ATOM 1465 N N . ARG A 1 184 ? -1.941 18.640 -24.644 1.00 95.69 184 ARG A N 1
ATOM 1466 C CA . ARG A 1 184 ? -0.749 18.573 -23.786 1.00 95.69 184 ARG A CA 1
ATOM 1467 C C . ARG A 1 184 ? 0.048 17.306 -24.075 1.00 95.69 184 ARG A C 1
ATOM 1469 O O . ARG A 1 184 ? 1.243 17.386 -24.350 1.00 95.69 184 ARG A O 1
ATOM 1476 N N . ALA A 1 185 ? -0.627 16.155 -24.083 1.00 95.56 185 ALA A N 1
ATOM 1477 C CA . ALA A 1 185 ? -0.009 14.864 -24.359 1.00 95.56 185 ALA A CA 1
ATOM 1478 C C . ALA A 1 185 ? 0.666 14.837 -25.735 1.00 95.56 185 ALA A C 1
ATOM 1480 O O . ALA A 1 185 ? 1.857 14.547 -25.828 1.00 95.56 185 ALA A O 1
ATOM 1481 N N . ASN A 1 186 ? -0.057 15.207 -26.795 1.00 95.44 186 ASN A N 1
ATOM 1482 C CA . ASN A 1 186 ? 0.469 15.199 -28.160 1.00 95.44 186 ASN A CA 1
ATOM 1483 C C . ASN A 1 186 ? 1.681 16.121 -28.322 1.00 95.44 186 ASN A C 1
ATOM 1485 O O . ASN A 1 186 ? 2.678 15.725 -28.923 1.00 95.44 186 ASN A O 1
ATOM 1489 N N . PHE A 1 187 ? 1.635 17.335 -27.768 1.00 93.25 187 PHE A N 1
ATOM 1490 C CA . PHE A 1 187 ? 2.769 18.254 -27.839 1.00 93.25 187 PHE A CA 1
ATOM 1491 C C . PHE A 1 187 ? 4.003 17.693 -27.121 1.00 93.25 187 PHE A C 1
ATOM 1493 O O . PHE A 1 187 ? 5.101 17.718 -27.683 1.00 93.25 187 PHE A O 1
ATOM 1500 N N . THR A 1 188 ? 3.841 17.161 -25.904 1.00 91.44 188 THR A N 1
ATOM 1501 C CA . THR A 1 188 ? 4.961 16.586 -25.146 1.00 91.44 188 THR A CA 1
ATOM 1502 C C . THR A 1 188 ? 5.524 15.350 -25.851 1.00 91.44 188 THR A C 1
ATOM 1504 O O . THR A 1 188 ? 6.740 15.220 -25.977 1.00 91.44 188 THR A O 1
ATOM 1507 N N . ILE A 1 189 ? 4.663 14.483 -26.391 1.00 92.06 189 ILE A N 1
ATOM 1508 C CA . ILE A 1 189 ? 5.055 13.273 -27.128 1.00 92.06 189 ILE A CA 1
ATOM 1509 C C . ILE A 1 189 ? 5.796 13.606 -28.421 1.00 92.06 189 ILE A C 1
ATOM 1511 O O . ILE A 1 189 ? 6.790 12.956 -28.729 1.00 92.06 189 ILE A O 1
ATOM 1515 N N . ASN A 1 190 ? 5.374 14.637 -29.156 1.00 90.81 190 ASN A N 1
ATOM 1516 C CA . ASN A 1 190 ? 6.066 15.061 -30.375 1.00 90.81 190 ASN A CA 1
ATOM 1517 C C . ASN A 1 190 ? 7.523 15.473 -30.109 1.00 90.81 190 ASN A C 1
ATOM 1519 O O . ASN A 1 190 ? 8.375 15.319 -30.981 1.00 90.81 190 ASN A O 1
ATOM 1523 N N . ARG A 1 191 ? 7.820 15.981 -28.907 1.00 86.69 191 ARG A N 1
ATOM 1524 C CA . ARG A 1 191 ? 9.181 16.343 -28.480 1.00 86.69 191 ARG A CA 1
ATOM 1525 C C . ARG A 1 191 ? 9.931 15.164 -27.863 1.00 86.69 191 ARG A C 1
ATOM 1527 O O . ARG A 1 191 ? 11.137 15.047 -28.057 1.00 86.69 191 ARG A O 1
ATOM 1534 N N . LEU A 1 192 ? 9.225 14.299 -27.133 1.00 87.19 192 LEU A N 1
ATOM 1535 C CA . LEU A 1 192 ? 9.790 13.159 -26.409 1.00 87.19 192 LEU A CA 1
ATOM 1536 C C . LEU A 1 192 ? 9.002 11.864 -26.703 1.00 87.19 192 LEU A C 1
ATOM 1538 O O . LEU A 1 192 ? 8.275 11.370 -25.835 1.00 87.19 192 LEU A O 1
ATOM 1542 N N . PRO A 1 193 ? 9.148 11.270 -27.905 1.00 88.12 193 PRO A N 1
ATOM 1543 C CA . PRO A 1 193 ? 8.327 10.127 -28.322 1.00 88.12 193 PRO A CA 1
ATOM 1544 C C . PRO A 1 193 ? 8.489 8.877 -27.446 1.00 88.12 193 PRO A C 1
ATOM 1546 O O . PRO A 1 193 ? 7.552 8.087 -27.310 1.00 88.12 193 PRO A O 1
ATOM 1549 N N . SER A 1 194 ? 9.661 8.706 -26.828 1.00 84.62 194 SER A N 1
ATOM 1550 C CA . SER A 1 194 ? 9.971 7.599 -25.914 1.00 84.62 194 SER A CA 1
ATOM 1551 C C . SER A 1 194 ? 9.115 7.608 -24.644 1.00 84.62 194 SER A C 1
ATOM 1553 O O . SER A 1 194 ? 8.757 6.541 -24.157 1.00 84.62 194 SER A O 1
ATOM 1555 N N . TYR A 1 195 ? 8.680 8.779 -24.165 1.00 87.25 195 TYR A N 1
ATOM 1556 C CA . TYR A 1 195 ? 7.822 8.888 -22.976 1.00 87.25 195 TYR A CA 1
ATOM 1557 C C . TYR A 1 195 ? 6.336 8.682 -23.255 1.00 87.25 195 TYR A C 1
ATOM 1559 O O . TYR A 1 195 ? 5.516 8.775 -22.346 1.00 87.25 195 TYR A O 1
ATOM 1567 N N . ALA A 1 196 ? 5.942 8.406 -24.492 1.00 89.81 196 ALA A N 1
ATOM 1568 C CA . ALA A 1 196 ? 4.532 8.417 -24.852 1.00 89.81 196 ALA A CA 1
ATOM 1569 C C . ALA A 1 196 ? 3.659 7.407 -24.092 1.00 89.81 196 ALA A C 1
ATOM 1571 O O . ALA A 1 196 ? 2.491 7.701 -23.868 1.00 89.81 196 ALA A O 1
ATOM 1572 N N . ARG A 1 197 ? 4.207 6.273 -23.626 1.00 89.06 197 ARG A N 1
ATOM 1573 C CA . ARG A 1 197 ? 3.475 5.374 -22.717 1.00 89.06 197 ARG A CA 1
ATOM 1574 C C . ARG A 1 197 ? 3.150 6.102 -21.413 1.00 89.06 197 ARG A C 1
ATOM 1576 O O . ARG A 1 197 ? 1.987 6.246 -21.067 1.00 89.06 197 ARG A O 1
ATOM 1583 N N . VAL A 1 198 ? 4.179 6.619 -20.744 1.00 88.31 198 VAL A N 1
ATOM 1584 C CA . VAL A 1 198 ? 4.077 7.327 -19.459 1.00 88.31 198 VAL A CA 1
ATOM 1585 C C . VAL A 1 198 ? 3.171 8.549 -19.561 1.00 88.31 198 VAL A C 1
ATOM 1587 O O . VAL A 1 198 ? 2.356 8.787 -18.673 1.00 88.31 198 VAL A O 1
ATOM 1590 N N . ILE A 1 199 ? 3.286 9.309 -20.652 1.00 92.12 199 ILE A N 1
ATOM 1591 C CA . ILE A 1 199 ? 2.469 10.498 -20.891 1.00 92.12 199 ILE A CA 1
ATOM 1592 C C . ILE A 1 199 ? 1.003 10.098 -21.049 1.00 92.12 199 ILE A C 1
ATOM 1594 O O . ILE A 1 199 ? 0.179 10.650 -20.333 1.00 92.12 199 ILE A O 1
ATOM 1598 N N . TRP A 1 200 ? 0.663 9.109 -21.886 1.00 94.25 200 TRP A N 1
ATOM 1599 C CA . TRP A 1 200 ? -0.732 8.670 -22.024 1.00 94.25 200 TRP A CA 1
ATOM 1600 C C . TRP A 1 200 ? -1.290 8.036 -20.744 1.00 94.25 200 TRP A C 1
ATOM 1602 O O . TRP A 1 200 ? -2.437 8.304 -20.394 1.00 94.25 200 TRP A O 1
ATOM 1612 N N . THR A 1 201 ? -0.492 7.279 -19.985 1.00 91.25 201 THR A N 1
ATOM 1613 C CA . THR A 1 201 ? -0.902 6.766 -18.665 1.00 91.25 201 THR A CA 1
ATOM 1614 C C . THR A 1 201 ? -1.145 7.903 -17.668 1.00 91.25 201 THR A C 1
ATOM 1616 O O . THR A 1 201 ? -2.102 7.868 -16.891 1.00 91.25 201 THR A O 1
ATOM 1619 N N . HIS A 1 202 ? -0.312 8.947 -17.685 1.00 91.00 202 HIS A N 1
ATOM 1620 C CA . HIS A 1 202 ? -0.516 10.143 -16.870 1.00 91.00 202 HIS A CA 1
ATOM 1621 C C . HIS A 1 202 ? -1.765 10.918 -17.303 1.00 91.00 202 HIS A C 1
ATOM 1623 O O . HIS A 1 202 ? -2.556 11.317 -16.454 1.00 91.00 202 HIS A O 1
ATOM 1629 N N . THR A 1 203 ? -1.977 11.092 -18.607 1.00 94.62 203 THR A N 1
ATOM 1630 C CA . THR A 1 203 ? -3.167 11.728 -19.178 1.00 94.62 203 THR A CA 1
ATOM 1631 C C . THR A 1 203 ? -4.435 10.978 -18.783 1.00 94.62 203 THR A C 1
ATOM 1633 O O . THR A 1 203 ? -5.375 11.623 -18.333 1.00 94.62 203 THR A O 1
ATOM 1636 N N . ALA A 1 204 ? -4.449 9.641 -18.839 1.00 92.75 204 ALA A N 1
ATOM 1637 C CA . ALA A 1 204 ? -5.566 8.827 -18.357 1.00 92.75 204 ALA A CA 1
ATOM 1638 C C . ALA A 1 204 ? -5.814 9.026 -16.851 1.00 92.75 204 ALA A C 1
ATOM 1640 O O . ALA A 1 204 ? -6.945 9.261 -16.433 1.00 92.75 204 ALA A O 1
ATOM 1641 N N . ASN A 1 205 ? -4.763 9.004 -16.027 1.00 87.50 205 ASN A N 1
ATOM 1642 C CA . ASN A 1 205 ? -4.889 9.255 -14.589 1.00 87.50 205 ASN A CA 1
ATOM 1643 C C . ASN A 1 205 ? -5.460 10.648 -14.283 1.00 87.50 205 ASN A C 1
ATOM 1645 O O . ASN A 1 205 ? -6.378 10.775 -13.474 1.00 87.50 205 ASN A O 1
ATOM 1649 N N . THR A 1 206 ? -4.953 11.687 -14.944 1.00 88.00 206 THR A N 1
ATOM 1650 C CA . THR A 1 206 ? -5.444 13.062 -14.784 1.00 88.00 206 THR A CA 1
ATOM 1651 C C . THR A 1 206 ? -6.882 13.189 -15.278 1.00 88.00 206 THR A C 1
ATOM 1653 O O . THR A 1 206 ? -7.714 13.758 -14.583 1.00 88.00 206 THR A O 1
ATOM 1656 N N . ALA A 1 207 ? -7.217 12.571 -16.412 1.00 91.31 207 ALA A N 1
ATOM 1657 C CA . ALA A 1 207 ? -8.572 12.545 -16.949 1.00 91.31 207 ALA A CA 1
ATOM 1658 C C . ALA A 1 207 ? -9.565 11.846 -16.004 1.00 91.31 207 ALA A C 1
ATOM 1660 O O . ALA A 1 207 ? -10.685 12.317 -15.833 1.00 91.31 207 ALA A O 1
ATOM 1661 N N . ALA A 1 208 ? -9.158 10.764 -15.333 1.00 85.06 208 ALA A N 1
ATOM 1662 C CA . ALA A 1 208 ? -9.976 10.115 -14.308 1.00 85.06 208 ALA A CA 1
ATOM 1663 C C . ALA A 1 208 ? -10.256 11.037 -13.110 1.00 85.06 208 ALA A C 1
ATOM 1665 O O . ALA A 1 208 ? -11.377 11.047 -12.603 1.00 85.06 208 ALA A O 1
ATOM 1666 N N . ILE A 1 209 ? -9.257 11.815 -12.676 1.00 80.38 209 ILE A N 1
ATOM 1667 C CA . ILE A 1 209 ? -9.378 12.787 -11.576 1.00 80.38 209 ILE A CA 1
ATOM 1668 C C . ILE A 1 209 ? -10.263 13.972 -11.986 1.00 80.38 209 ILE A C 1
ATOM 1670 O O . ILE A 1 209 ? -11.117 14.400 -11.214 1.00 80.38 209 ILE A O 1
ATOM 1674 N N . GLU A 1 210 ? -10.086 14.484 -13.204 1.00 84.19 210 GLU A N 1
ATOM 1675 C CA . GLU A 1 210 ? -10.850 15.610 -13.761 1.00 84.19 210 GLU A CA 1
ATOM 1676 C C . GLU A 1 210 ? -12.235 15.197 -14.295 1.00 84.19 210 GLU A C 1
ATOM 1678 O O . GLU A 1 210 ? -13.009 16.044 -14.738 1.00 84.19 210 GLU A O 1
ATOM 1683 N N . ASN A 1 211 ? -12.570 13.904 -14.224 1.00 82.62 211 ASN A N 1
ATOM 1684 C CA . ASN A 1 211 ? -13.790 13.308 -14.771 1.00 82.62 211 ASN A CA 1
ATOM 1685 C C . ASN A 1 211 ? -13.985 13.573 -16.284 1.00 82.62 211 ASN A C 1
ATOM 1687 O O . ASN A 1 211 ? -15.110 13.673 -16.776 1.00 82.62 211 ASN A O 1
ATOM 1691 N N . ASP A 1 212 ? -12.885 13.652 -17.034 1.00 90.62 212 ASP A N 1
ATOM 1692 C CA . ASP A 1 212 ? -12.863 13.795 -18.490 1.00 90.62 212 ASP A CA 1
ATOM 1693 C C . ASP A 1 212 ? -12.825 12.416 -19.163 1.00 90.62 212 ASP A C 1
ATOM 1695 O O . ASP A 1 212 ? -11.771 11.868 -19.494 1.00 90.62 212 ASP A O 1
ATOM 1699 N N . PHE A 1 213 ? -14.005 11.837 -19.382 1.00 93.38 213 PHE A N 1
ATOM 1700 C CA . PHE A 1 213 ? -14.126 10.529 -20.028 1.00 93.38 213 PHE A CA 1
ATOM 1701 C C . PHE A 1 213 ? -13.518 10.495 -21.438 1.00 93.38 213 PHE A C 1
ATOM 1703 O O . PHE A 1 213 ? -12.921 9.492 -21.825 1.00 93.38 213 PHE A O 1
ATOM 1710 N N . THR A 1 214 ? -13.626 11.590 -22.196 1.00 95.00 214 THR A N 1
ATOM 1711 C CA . THR A 1 214 ? -13.154 11.643 -23.589 1.00 95.00 214 THR A CA 1
ATOM 1712 C C . THR A 1 214 ? -11.635 11.539 -23.640 1.00 95.00 214 THR A C 1
ATOM 1714 O O . THR A 1 214 ? -11.093 10.732 -24.395 1.00 95.00 214 THR A O 1
ATOM 1717 N N . SER A 1 215 ? -10.935 12.315 -22.806 1.00 95.81 215 SER A N 1
ATOM 1718 C CA . SER A 1 215 ? -9.474 12.243 -22.712 1.00 95.81 215 SER A CA 1
ATOM 1719 C C . SER A 1 215 ? -9.001 10.915 -22.128 1.00 95.81 215 SER A C 1
ATOM 1721 O O . SER A 1 215 ? -7.976 10.391 -22.573 1.00 95.81 215 SER A O 1
ATOM 1723 N N . PHE A 1 216 ? -9.748 10.334 -21.181 1.00 94.81 216 PHE A N 1
ATOM 1724 C CA . PHE A 1 216 ? -9.445 9.005 -20.652 1.00 94.81 216 PHE A CA 1
ATOM 1725 C C . PHE A 1 216 ? -9.501 7.955 -21.764 1.00 94.81 216 PHE A C 1
ATOM 1727 O O . PHE A 1 216 ? -8.499 7.299 -22.040 1.00 94.81 216 PHE A O 1
ATOM 1734 N N . GLN A 1 217 ? -10.637 7.849 -22.458 1.00 93.31 217 GLN A N 1
ATOM 1735 C CA . GLN A 1 217 ? -10.830 6.895 -23.547 1.00 93.31 217 GLN A CA 1
ATOM 1736 C C . GLN A 1 217 ? -9.824 7.106 -24.682 1.00 93.31 217 GLN A C 1
ATOM 1738 O O . GLN A 1 217 ? -9.239 6.148 -25.182 1.00 93.31 217 GLN A O 1
ATOM 1743 N N . HIS A 1 218 ? -9.556 8.359 -25.061 1.00 94.69 218 HIS A N 1
ATOM 1744 C CA . HIS A 1 218 ? -8.539 8.652 -26.065 1.00 94.69 218 HIS A CA 1
ATOM 1745 C C . HIS A 1 218 ? -7.165 8.122 -25.643 1.00 94.69 218 HIS A C 1
ATOM 1747 O O . HIS A 1 218 ? -6.464 7.530 -26.457 1.00 94.69 218 HIS A O 1
ATOM 1753 N N . SER A 1 219 ? -6.796 8.289 -24.371 1.00 94.69 219 SER A N 1
ATOM 1754 C CA . SER A 1 219 ? -5.526 7.785 -23.840 1.00 94.69 219 SER A CA 1
ATOM 1755 C C . SER A 1 219 ? -5.444 6.259 -23.930 1.00 94.69 219 SER A C 1
ATOM 1757 O O . SER A 1 219 ? -4.427 5.742 -24.389 1.00 94.69 219 SER A O 1
ATOM 1759 N N . ILE A 1 220 ? -6.525 5.543 -23.587 1.00 91.00 220 ILE A N 1
ATOM 1760 C CA . ILE A 1 220 ? -6.626 4.080 -23.748 1.00 91.00 220 ILE A CA 1
ATOM 1761 C C . ILE A 1 220 ? -6.400 3.673 -25.206 1.00 91.00 220 ILE A C 1
ATOM 1763 O O . ILE A 1 220 ? -5.550 2.832 -25.483 1.00 91.00 220 ILE A O 1
ATOM 1767 N N . LEU A 1 221 ? -7.075 4.329 -26.152 1.00 89.62 221 LEU A N 1
ATOM 1768 C CA . LEU A 1 221 ? -6.928 4.037 -27.581 1.00 89.62 221 LEU A CA 1
ATOM 1769 C C . LEU A 1 221 ? -5.519 4.327 -28.115 1.00 89.62 221 LEU A C 1
ATOM 1771 O O . LEU A 1 221 ? -5.082 3.688 -29.068 1.00 89.62 221 LEU A O 1
ATOM 1775 N N . GLN A 1 222 ? -4.797 5.299 -27.554 1.00 92.25 222 GLN A N 1
ATOM 1776 C CA . GLN A 1 222 ? -3.407 5.562 -27.943 1.00 92.25 222 GLN A CA 1
ATOM 1777 C C . GLN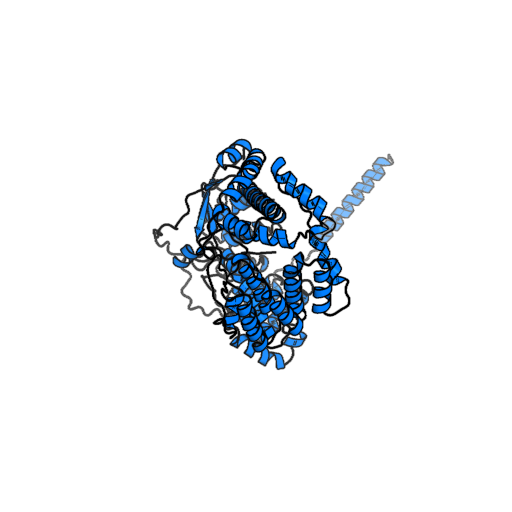 A 1 222 ? -2.436 4.538 -27.356 1.00 92.25 222 GLN A C 1
ATOM 1779 O O . GLN A 1 222 ? -1.458 4.184 -28.015 1.00 92.25 222 GLN A O 1
ATOM 1784 N N . LEU A 1 223 ? -2.712 4.051 -26.146 1.00 90.00 223 LEU A N 1
ATOM 1785 C CA . LEU A 1 223 ? -1.968 2.959 -25.524 1.00 90.00 223 LEU A CA 1
ATOM 1786 C C . LEU A 1 223 ? -2.203 1.642 -26.281 1.00 90.00 223 LEU A C 1
ATOM 1788 O O . LEU A 1 223 ? -1.239 0.952 -26.579 1.00 90.00 223 LEU A O 1
ATOM 1792 N N . ALA A 1 224 ? -3.436 1.360 -26.713 1.00 84.50 224 ALA A N 1
ATOM 1793 C CA . ALA A 1 224 ? -3.795 0.161 -27.482 1.00 84.50 224 ALA A CA 1
ATOM 1794 C C . ALA A 1 224 ? -3.092 0.036 -28.846 1.00 84.50 224 ALA A C 1
ATOM 1796 O O . ALA A 1 224 ? -3.029 -1.043 -29.420 1.00 84.50 224 ALA A O 1
ATOM 1797 N N . LYS A 1 225 ? -2.546 1.130 -29.393 1.00 84.94 225 LYS A N 1
ATOM 1798 C CA . LYS A 1 225 ? -1.804 1.116 -30.670 1.00 84.94 225 LYS A CA 1
ATOM 1799 C C . LYS A 1 225 ? -0.382 0.563 -30.546 1.00 84.94 225 LYS A C 1
ATOM 1801 O O . LYS A 1 225 ? 0.378 0.645 -31.510 1.00 84.94 225 LYS A O 1
ATOM 1806 N N . ARG A 1 226 ? 0.027 0.129 -29.355 1.00 82.12 226 ARG A N 1
ATOM 1807 C CA . ARG A 1 226 ? 1.400 -0.259 -29.039 1.00 82.12 226 ARG A CA 1
ATOM 1808 C C . ARG A 1 226 ? 1.423 -1.682 -28.524 1.00 82.12 226 ARG A C 1
ATOM 1810 O O . ARG A 1 226 ? 0.634 -2.035 -27.656 1.00 82.12 226 ARG A O 1
ATOM 1817 N N . ASP A 1 227 ? 2.403 -2.436 -28.993 1.00 78.25 227 ASP A N 1
ATOM 1818 C CA . ASP A 1 227 ? 2.668 -3.766 -28.472 1.00 78.25 227 ASP A CA 1
ATOM 1819 C C . ASP A 1 227 ? 3.492 -3.659 -27.189 1.00 78.25 227 ASP A C 1
ATOM 1821 O O . ASP A 1 227 ? 4.576 -3.067 -27.165 1.00 78.25 227 ASP A O 1
ATOM 1825 N N . TYR A 1 228 ? 2.964 -4.238 -26.114 1.00 80.12 228 TYR A N 1
ATOM 1826 C CA . TYR A 1 228 ? 3.636 -4.323 -24.823 1.00 80.12 228 TYR A CA 1
ATOM 1827 C C . TYR A 1 228 ? 3.988 -5.780 -24.502 1.00 80.12 228 TYR A C 1
ATOM 1829 O O . TYR A 1 228 ? 3.136 -6.658 -24.667 1.00 80.12 228 TYR A O 1
ATOM 1837 N N . PRO A 1 229 ? 5.198 -6.053 -23.978 1.00 78.12 229 PRO A N 1
ATOM 1838 C CA . PRO A 1 229 ? 5.516 -7.337 -23.364 1.00 78.12 229 PRO A CA 1
ATOM 1839 C C . PRO A 1 229 ? 4.510 -7.679 -22.248 1.00 78.12 229 PRO A C 1
ATOM 1841 O O . PRO A 1 229 ? 4.056 -6.760 -21.557 1.00 78.12 229 PRO A O 1
ATOM 1844 N N . PRO A 1 230 ? 4.201 -8.966 -21.991 1.00 75.38 230 PRO A N 1
ATOM 1845 C CA . PRO A 1 230 ? 3.165 -9.374 -21.035 1.00 75.38 230 PRO A CA 1
ATOM 1846 C C . PRO A 1 230 ? 3.255 -8.712 -19.651 1.00 75.38 230 PRO A C 1
ATOM 1848 O O . PRO A 1 230 ? 2.246 -8.245 -19.124 1.00 75.38 230 PRO A O 1
ATOM 1851 N N . LEU A 1 231 ? 4.459 -8.612 -19.074 1.00 76.00 231 LEU A N 1
ATOM 1852 C CA . LEU A 1 231 ? 4.659 -7.986 -17.762 1.00 76.00 231 LEU A CA 1
ATOM 1853 C C . LEU A 1 231 ? 4.414 -6.466 -17.781 1.00 76.00 231 LEU A C 1
ATOM 1855 O O . LEU A 1 231 ? 3.829 -5.919 -16.849 1.00 76.00 231 LEU A O 1
ATOM 1859 N N . GLU A 1 232 ? 4.847 -5.771 -18.834 1.00 79.38 232 GLU A N 1
ATOM 1860 C CA . GLU A 1 232 ? 4.607 -4.330 -18.980 1.00 79.38 232 GLU A CA 1
ATOM 1861 C C . GLU A 1 232 ? 3.132 -4.035 -19.249 1.00 79.38 232 GLU A C 1
ATOM 1863 O O . GLU A 1 232 ? 2.583 -3.089 -18.684 1.00 79.38 232 GLU A O 1
ATOM 1868 N N . HIS A 1 233 ? 2.487 -4.871 -20.065 1.00 77.62 233 HIS A N 1
ATOM 1869 C CA . HIS A 1 233 ? 1.055 -4.800 -20.320 1.00 77.62 233 HIS A CA 1
ATOM 1870 C C . HIS A 1 233 ? 0.277 -4.915 -19.009 1.00 77.62 233 HIS A C 1
ATOM 1872 O O . HIS A 1 233 ? -0.545 -4.061 -18.693 1.00 77.62 233 HIS A O 1
ATOM 1878 N N . ALA A 1 234 ? 0.599 -5.914 -18.197 1.00 73.75 234 ALA A N 1
ATOM 1879 C CA . ALA A 1 234 ? -0.025 -6.110 -16.903 1.00 73.75 234 ALA A CA 1
ATOM 1880 C C . ALA A 1 234 ? 0.123 -4.922 -15.951 1.00 73.75 234 ALA A C 1
ATOM 1882 O O . ALA A 1 234 ? -0.844 -4.511 -15.307 1.00 73.75 234 ALA A O 1
ATOM 1883 N N . PHE A 1 235 ? 1.334 -4.367 -15.869 1.00 74.38 235 PHE A N 1
ATOM 1884 C CA . PHE A 1 235 ? 1.609 -3.189 -15.057 1.00 74.38 235 PHE A CA 1
ATOM 1885 C C . PHE A 1 235 ? 0.781 -1.985 -15.533 1.00 74.38 235 PHE A C 1
ATOM 1887 O O . PHE A 1 235 ? 0.123 -1.327 -14.729 1.00 74.38 235 PHE A O 1
ATOM 1894 N N . LEU A 1 236 ? 0.729 -1.756 -16.850 1.00 78.62 236 LEU A N 1
ATOM 1895 C CA . LEU A 1 236 ? -0.090 -0.711 -17.461 1.00 78.62 236 LEU A CA 1
ATOM 1896 C C . LEU A 1 236 ? -1.583 -0.894 -17.152 1.00 78.62 236 LEU A C 1
ATOM 1898 O O . LEU A 1 236 ? -2.251 0.057 -16.751 1.00 78.62 236 LEU A O 1
ATOM 1902 N N . LEU A 1 237 ? -2.115 -2.105 -17.317 1.00 75.69 237 LEU A N 1
ATOM 1903 C CA . LEU A 1 237 ? -3.521 -2.392 -17.048 1.00 75.69 237 LEU A CA 1
ATOM 1904 C C . LEU A 1 237 ? -3.878 -2.186 -15.574 1.00 75.69 237 LEU A C 1
ATOM 1906 O O . LEU A 1 237 ? -4.977 -1.714 -15.283 1.00 75.69 237 LEU A O 1
ATOM 1910 N N . ASN A 1 238 ? -2.968 -2.507 -14.651 1.00 74.69 238 ASN A N 1
ATOM 1911 C CA . ASN A 1 238 ? -3.168 -2.251 -13.228 1.00 74.69 238 ASN A CA 1
ATOM 1912 C C . ASN A 1 238 ? -3.260 -0.744 -12.930 1.00 74.69 238 ASN A C 1
ATOM 1914 O O . ASN A 1 238 ? -4.202 -0.309 -12.266 1.00 74.69 238 ASN A O 1
ATOM 1918 N N . ASP A 1 239 ? -2.354 0.065 -13.489 1.00 75.56 239 ASP A N 1
ATOM 1919 C CA . ASP A 1 239 ? -2.389 1.527 -13.344 1.00 75.56 239 ASP A CA 1
ATOM 1920 C C . ASP A 1 239 ? -3.708 2.122 -13.870 1.00 75.56 239 ASP A C 1
ATOM 1922 O O . ASP A 1 239 ? -4.330 2.973 -13.223 1.00 75.56 239 ASP A O 1
ATOM 1926 N N . LEU A 1 240 ? -4.162 1.648 -15.035 1.00 81.31 240 LEU A N 1
ATOM 1927 C CA . LEU A 1 240 ? -5.399 2.103 -15.673 1.00 81.31 240 LEU A CA 1
ATOM 1928 C C . LEU A 1 240 ? -6.647 1.628 -14.922 1.00 81.31 240 LEU A C 1
ATOM 1930 O O . LEU A 1 240 ? -7.602 2.394 -14.794 1.00 81.31 240 LEU A O 1
ATOM 1934 N N . ALA A 1 241 ? -6.641 0.409 -14.378 1.00 75.94 241 ALA A N 1
ATOM 1935 C CA . ALA A 1 241 ? -7.725 -0.102 -13.544 1.00 75.94 241 ALA A CA 1
ATOM 1936 C C . ALA A 1 241 ? -7.859 0.702 -12.244 1.00 75.94 241 ALA A C 1
ATOM 1938 O O . ALA A 1 241 ? -8.970 1.085 -11.876 1.00 75.94 241 ALA A O 1
ATOM 1939 N N . GLY A 1 242 ? -6.741 1.040 -11.595 1.00 73.44 242 GLY A N 1
ATOM 1940 C CA . GLY A 1 242 ? -6.739 1.914 -10.423 1.00 73.44 242 GLY A CA 1
ATOM 1941 C C . GLY A 1 242 ? -7.275 3.313 -10.746 1.00 73.44 242 GLY A C 1
ATOM 1942 O O . GLY A 1 242 ? -8.082 3.867 -9.995 1.00 73.44 242 GLY A O 1
ATOM 1943 N N . ALA A 1 243 ? -6.885 3.886 -11.891 1.00 78.25 243 ALA A N 1
ATOM 1944 C CA . ALA A 1 243 ? -7.426 5.158 -12.375 1.00 78.25 243 ALA A CA 1
ATOM 1945 C C . ALA A 1 243 ? -8.944 5.079 -12.614 1.00 78.25 243 ALA A C 1
ATOM 1947 O O . ALA A 1 243 ? -9.705 5.924 -12.137 1.00 78.25 243 ALA A O 1
ATOM 1948 N N . LEU A 1 244 ? -9.392 4.024 -13.297 1.00 80.69 244 LEU A N 1
ATOM 1949 C CA . LEU A 1 244 ? -10.797 3.774 -13.596 1.00 80.69 244 LEU A CA 1
ATOM 1950 C C . LEU A 1 244 ? -11.629 3.584 -12.324 1.00 80.69 244 LEU A C 1
ATOM 1952 O O . LEU A 1 244 ? -12.739 4.115 -12.228 1.00 80.69 244 LEU A O 1
ATOM 1956 N N . LEU A 1 245 ? -11.101 2.878 -11.323 1.00 72.81 245 LEU A N 1
ATOM 1957 C CA . LEU A 1 245 ? -11.747 2.734 -10.021 1.00 72.81 245 LEU A CA 1
ATOM 1958 C C . LEU A 1 245 ? -11.956 4.087 -9.343 1.00 72.81 245 LEU A C 1
ATOM 1960 O O . LEU A 1 245 ? -13.059 4.365 -8.877 1.00 72.81 245 LEU A O 1
ATOM 1964 N N . ARG A 1 246 ? -10.921 4.936 -9.324 1.00 72.12 246 ARG A N 1
ATOM 1965 C CA . ARG A 1 246 ? -10.971 6.260 -8.686 1.00 72.12 246 ARG A CA 1
ATOM 1966 C C . ARG A 1 246 ? -11.845 7.267 -9.438 1.00 72.12 246 ARG A C 1
ATOM 1968 O O . ARG A 1 246 ? -12.308 8.220 -8.820 1.00 72.12 246 ARG A O 1
ATOM 1975 N N . SER A 1 247 ? -12.080 7.057 -10.734 1.00 78.50 247 SER A N 1
ATOM 1976 C CA . SER A 1 247 ? -12.899 7.949 -11.564 1.00 78.50 247 SER A CA 1
ATOM 1977 C C . SER A 1 247 ? -14.374 7.994 -11.144 1.00 78.50 247 SER A C 1
ATOM 1979 O O . SER A 1 247 ? -14.932 7.010 -10.636 1.00 78.50 247 SER A O 1
ATOM 1981 N N . SER A 1 248 ? -15.029 9.108 -11.473 1.00 75.69 248 SER A N 1
ATOM 1982 C CA . SER A 1 248 ? -16.481 9.299 -11.332 1.00 75.69 248 SER A CA 1
ATOM 1983 C C . SER A 1 248 ? -17.280 8.956 -12.588 1.00 75.69 248 SER A C 1
ATOM 1985 O O . SER A 1 248 ? -18.420 9.393 -12.745 1.00 75.69 248 SER A O 1
ATOM 1987 N N . PHE A 1 249 ? -16.701 8.151 -13.480 1.00 82.31 249 PHE A N 1
ATOM 1988 C CA . PHE A 1 249 ? -17.387 7.686 -14.678 1.00 82.31 249 PHE A CA 1
ATOM 1989 C C . PHE A 1 249 ? -18.594 6.812 -14.330 1.00 82.31 249 PHE A C 1
ATOM 1991 O O . PHE A 1 249 ? -18.590 6.052 -13.359 1.00 82.31 249 PHE A O 1
ATOM 1998 N N . THR A 1 250 ? -19.625 6.896 -15.165 1.00 80.88 250 THR A N 1
ATOM 1999 C CA . THR A 1 250 ? -20.819 6.054 -15.046 1.00 80.88 250 THR A CA 1
ATOM 2000 C C . THR A 1 250 ? -20.474 4.574 -15.250 1.00 80.88 250 THR A C 1
ATOM 2002 O O . THR A 1 250 ? -19.504 4.263 -15.945 1.00 80.88 250 THR A O 1
ATOM 2005 N N . PRO A 1 251 ? -21.280 3.628 -14.732 1.00 79.69 251 PRO A N 1
ATOM 2006 C CA . PRO A 1 251 ? -21.061 2.200 -14.974 1.00 79.69 251 PRO A CA 1
ATOM 2007 C C . PRO A 1 251 ? -20.929 1.839 -16.463 1.00 79.69 251 PRO A C 1
ATOM 2009 O O . PRO A 1 251 ? -20.085 1.030 -16.826 1.00 79.69 251 PRO A O 1
ATOM 2012 N N . GLN A 1 252 ? -21.702 2.496 -17.334 1.00 84.56 252 GLN A N 1
ATOM 2013 C CA . GLN A 1 252 ? -21.649 2.310 -18.790 1.00 84.56 252 GLN A CA 1
ATOM 2014 C C . GLN A 1 252 ? -20.306 2.758 -19.378 1.00 84.56 252 GLN A C 1
ATOM 2016 O O . GLN A 1 252 ? -19.699 2.035 -20.159 1.00 84.56 252 GLN A O 1
ATOM 2021 N N . GLN A 1 253 ? -19.815 3.926 -18.962 1.00 88.38 253 GLN A N 1
ATOM 2022 C CA . GLN A 1 253 ? -18.496 4.425 -19.351 1.00 88.38 253 GLN A CA 1
ATOM 2023 C C . GLN A 1 253 ? -17.373 3.515 -18.843 1.00 88.38 253 GLN A C 1
ATOM 2025 O O . GLN A 1 253 ? -16.414 3.260 -19.565 1.00 88.38 253 GLN A O 1
ATOM 2030 N N . LYS A 1 254 ? -17.490 2.988 -17.618 1.00 85.44 254 LYS A N 1
ATOM 2031 C CA . LYS A 1 254 ? -16.503 2.042 -17.083 1.00 85.44 254 LYS A CA 1
ATOM 2032 C C . LYS A 1 254 ? -16.523 0.712 -17.833 1.00 85.44 254 LYS A C 1
ATOM 2034 O O . LYS A 1 254 ? -15.450 0.188 -18.105 1.00 85.44 254 LYS A O 1
ATOM 2039 N N . GLN A 1 255 ? -17.699 0.213 -18.220 1.00 85.75 255 GLN A N 1
ATOM 2040 C CA . GLN A 1 255 ? -17.805 -0.958 -19.093 1.00 85.75 255 GLN A CA 1
ATOM 2041 C C . GLN A 1 255 ? -17.126 -0.710 -20.438 1.00 85.75 255 GLN A C 1
ATOM 2043 O O . GLN A 1 255 ? -16.298 -1.508 -20.850 1.00 85.75 255 GLN A O 1
ATOM 2048 N N . GLN A 1 256 ? -17.403 0.432 -21.068 1.00 88.19 256 GLN A N 1
ATOM 2049 C CA . GLN A 1 256 ? -16.775 0.793 -22.335 1.00 88.19 256 GLN A CA 1
ATOM 2050 C C . GLN A 1 256 ? -15.246 0.848 -22.220 1.00 88.19 256 GLN A C 1
ATOM 2052 O O . GLN A 1 256 ? -14.552 0.351 -23.096 1.00 88.19 256 GLN A O 1
ATOM 2057 N N . VAL A 1 257 ? -14.713 1.383 -21.117 1.00 86.31 257 VAL A N 1
ATOM 2058 C CA . VAL A 1 257 ? -13.266 1.354 -20.861 1.00 86.31 257 VAL A CA 1
ATOM 2059 C C . VAL A 1 257 ? -12.753 -0.071 -20.693 1.00 86.31 257 VAL A C 1
ATOM 2061 O O . VAL A 1 257 ? -11.674 -0.359 -21.186 1.00 86.31 257 VAL A O 1
ATOM 2064 N N . ILE A 1 258 ? -13.471 -0.958 -20.001 1.00 82.25 258 ILE A N 1
ATOM 2065 C CA . ILE A 1 258 ? -13.065 -2.365 -19.885 1.00 82.25 258 ILE A CA 1
ATOM 2066 C C . ILE A 1 258 ? -13.013 -3.042 -21.256 1.00 82.25 258 ILE A C 1
ATOM 2068 O O . ILE A 1 258 ? -12.043 -3.740 -21.553 1.00 82.25 258 ILE A O 1
ATOM 2072 N N . ASP A 1 259 ? -14.009 -2.788 -22.099 1.00 81.25 259 ASP A N 1
ATOM 2073 C CA . ASP A 1 259 ? -14.046 -3.306 -23.462 1.00 81.25 259 ASP A CA 1
ATOM 2074 C C . ASP A 1 259 ? -12.861 -2.743 -24.278 1.00 81.25 259 ASP A C 1
ATOM 2076 O O . ASP A 1 259 ? -12.140 -3.502 -24.924 1.00 81.25 259 ASP A O 1
ATOM 2080 N N . ASP A 1 260 ? -12.569 -1.443 -24.163 1.00 81.25 260 ASP A N 1
ATOM 2081 C CA . ASP A 1 260 ? -11.416 -0.802 -24.813 1.00 81.25 260 ASP A CA 1
ATOM 2082 C C . ASP A 1 260 ? -10.062 -1.305 -24.257 1.00 81.25 260 ASP A C 1
ATOM 2084 O O . ASP A 1 260 ? -9.099 -1.458 -25.006 1.00 81.25 260 ASP A O 1
ATOM 2088 N N . LEU A 1 261 ? -9.967 -1.594 -22.953 1.00 77.56 261 LEU A N 1
ATOM 2089 C CA . LEU A 1 261 ? -8.774 -2.156 -22.305 1.00 77.56 261 LEU A CA 1
ATOM 2090 C C . LEU A 1 261 ? -8.499 -3.585 -22.778 1.00 77.56 261 LEU A C 1
ATOM 2092 O O . LEU A 1 261 ? -7.338 -3.947 -22.956 1.00 77.56 261 LEU A O 1
ATOM 2096 N N . SER A 1 262 ? -9.546 -4.382 -23.019 1.00 72.88 262 SER A N 1
ATOM 2097 C CA . SER A 1 262 ? -9.393 -5.723 -23.600 1.00 72.88 262 SER A CA 1
ATOM 2098 C C . SER A 1 262 ? -8.753 -5.684 -24.992 1.00 72.88 262 SER A C 1
ATOM 2100 O O . SER A 1 262 ? -8.060 -6.620 -25.384 1.00 72.88 262 SER A O 1
ATOM 2102 N N . ALA A 1 263 ? -8.898 -4.565 -25.709 1.00 68.44 263 ALA A N 1
ATOM 2103 C CA . ALA A 1 263 ? -8.292 -4.357 -27.016 1.00 68.44 263 ALA A CA 1
ATOM 2104 C C . ALA A 1 263 ? -6.804 -3.946 -26.968 1.00 68.44 263 ALA A C 1
ATOM 2106 O O . ALA A 1 263 ? -6.183 -3.876 -28.026 1.00 68.44 263 ALA A O 1
ATOM 2107 N N . ILE A 1 264 ? -6.204 -3.694 -25.789 1.00 69.25 264 ILE A N 1
ATOM 2108 C CA . ILE A 1 264 ? -4.773 -3.330 -25.680 1.00 69.25 264 ILE A CA 1
ATOM 2109 C C . ILE A 1 264 ? -3.832 -4.498 -26.066 1.00 69.25 264 ILE A C 1
ATOM 2111 O O . ILE A 1 264 ? -2.676 -4.243 -26.383 1.00 69.25 264 ILE A O 1
ATOM 2115 N N . ASN A 1 265 ? -4.298 -5.754 -26.134 1.00 56.31 265 ASN A N 1
ATOM 2116 C CA . ASN A 1 265 ? -3.658 -6.876 -26.851 1.00 56.31 265 ASN A CA 1
ATOM 2117 C C . ASN A 1 265 ? -4.590 -8.109 -26.808 1.00 56.31 265 ASN A C 1
ATOM 2119 O O . ASN A 1 265 ? -5.224 -8.337 -25.777 1.00 56.31 265 ASN A O 1
ATOM 2123 N N . GLU A 1 266 ? -4.607 -8.961 -27.844 1.00 49.19 266 GLU A N 1
ATOM 2124 C CA . GLU A 1 266 ? -5.398 -10.216 -27.878 1.00 49.19 266 GLU A CA 1
ATOM 2125 C C . GLU A 1 266 ? -4.990 -11.214 -26.775 1.00 49.19 266 GLU A C 1
ATOM 2127 O O . GLU A 1 266 ? -5.777 -12.059 -26.346 1.00 49.19 266 GLU A O 1
ATOM 2132 N N . THR A 1 267 ? -3.764 -11.089 -26.264 1.00 51.69 267 THR A N 1
ATOM 2133 C CA . THR A 1 267 ? -3.255 -11.841 -25.111 1.00 51.69 267 THR A CA 1
ATOM 2134 C C . THR A 1 267 ? -3.359 -10.997 -23.838 1.00 51.69 267 THR A C 1
ATOM 2136 O O . THR A 1 267 ? -2.370 -10.611 -23.218 1.00 51.69 267 THR A O 1
ATOM 2139 N N . THR A 1 268 ? -4.578 -10.609 -23.459 1.00 51.16 268 THR A N 1
ATOM 2140 C CA . THR A 1 268 ? -4.791 -9.861 -22.212 1.00 51.16 268 THR A CA 1
ATOM 2141 C C . THR A 1 268 ? -4.327 -10.717 -21.025 1.00 51.16 268 THR A C 1
ATOM 2143 O O . THR A 1 268 ? -4.753 -11.857 -20.872 1.00 51.16 268 THR A O 1
ATOM 2146 N N . PHE A 1 269 ? -3.433 -10.201 -20.184 1.00 52.88 269 PHE A N 1
ATOM 2147 C CA . PHE A 1 269 ? -2.964 -10.902 -18.989 1.00 52.88 269 PHE A CA 1
ATOM 2148 C C . PHE A 1 269 ? -3.066 -9.963 -17.795 1.00 52.88 269 PHE A C 1
ATOM 2150 O O . PHE A 1 269 ? -2.314 -8.997 -17.688 1.00 52.88 269 PHE A O 1
ATOM 2157 N N . TYR A 1 270 ? -3.984 -10.248 -16.876 1.00 50.34 270 TYR A N 1
ATOM 2158 C CA . TYR A 1 270 ? -3.992 -9.589 -15.572 1.00 50.34 270 TYR A CA 1
ATOM 2159 C C . TYR A 1 270 ? -3.220 -10.388 -14.550 1.00 50.34 270 TYR A C 1
ATOM 2161 O O . TYR A 1 270 ? -3.513 -11.559 -14.312 1.00 50.34 270 TYR A O 1
ATOM 2169 N N . VAL A 1 271 ? -2.279 -9.697 -13.925 1.00 49.44 271 VAL A N 1
ATOM 2170 C CA . VAL A 1 271 ? -1.239 -10.283 -13.098 1.00 49.44 271 VAL A CA 1
ATOM 2171 C C . VAL A 1 271 ? -1.653 -10.255 -11.651 1.00 49.44 271 VAL A C 1
ATOM 2173 O O . VAL A 1 271 ? -1.835 -9.200 -11.055 1.00 49.44 271 VAL A O 1
ATOM 2176 N N . THR A 1 272 ? -1.767 -11.445 -11.086 1.00 45.03 272 THR A N 1
ATOM 2177 C CA . THR A 1 272 ? -1.687 -11.645 -9.646 1.00 45.03 272 THR A CA 1
ATOM 2178 C C . THR A 1 272 ? -0.260 -12.068 -9.332 1.00 45.03 272 THR A C 1
ATOM 2180 O O . THR A 1 272 ? 0.209 -13.048 -9.910 1.00 45.03 272 THR A O 1
ATOM 2183 N N . LEU A 1 273 ? 0.434 -11.387 -8.420 1.00 47.00 273 LEU A N 1
ATOM 2184 C CA . LEU A 1 273 ? 1.692 -11.885 -7.842 1.00 47.00 273 LEU A CA 1
ATOM 2185 C C . LEU A 1 273 ? 1.401 -12.868 -6.696 1.00 47.00 273 LEU A C 1
ATOM 2187 O O . LEU A 1 273 ? 1.977 -12.780 -5.620 1.00 47.00 273 LEU A O 1
ATOM 2191 N N . GLY A 1 274 ? 0.461 -13.785 -6.921 1.00 37.84 274 GLY A N 1
ATOM 2192 C CA . GLY A 1 274 ? -0.208 -14.547 -5.867 1.00 37.84 274 GLY A CA 1
ATOM 2193 C C . GLY A 1 274 ? 0.614 -15.645 -5.191 1.00 37.84 274 GLY A C 1
ATOM 2194 O O . GLY A 1 274 ? 0.026 -16.379 -4.420 1.00 37.84 274 GLY A O 1
ATOM 2195 N N . ASP A 1 275 ? 1.918 -15.786 -5.459 1.00 32.97 275 ASP A N 1
ATOM 2196 C CA . ASP A 1 275 ? 2.719 -16.897 -4.903 1.00 32.97 275 ASP A CA 1
ATOM 2197 C C . ASP A 1 275 ? 4.188 -16.541 -4.567 1.00 32.97 275 ASP A C 1
ATOM 2199 O O . ASP A 1 275 ? 5.048 -17.423 -4.508 1.00 32.97 275 ASP A O 1
ATOM 2203 N N . ARG A 1 276 ? 4.540 -15.265 -4.326 1.00 33.66 276 ARG A N 1
ATOM 2204 C CA . ARG A 1 276 ? 5.850 -14.932 -3.718 1.00 33.66 276 ARG A CA 1
ATOM 2205 C C . ARG A 1 276 ? 5.728 -13.954 -2.549 1.00 33.66 276 ARG A C 1
ATOM 2207 O O . ARG A 1 276 ? 5.249 -12.838 -2.709 1.00 33.66 276 ARG A O 1
ATOM 2214 N N . GLN A 1 277 ? 6.285 -14.386 -1.417 1.00 37.75 277 GLN A N 1
ATOM 2215 C CA . GLN A 1 277 ? 6.298 -13.781 -0.075 1.00 37.75 277 GLN A CA 1
ATOM 2216 C C . GLN A 1 277 ? 6.908 -12.365 0.046 1.00 37.75 277 GLN A C 1
ATOM 2218 O O . GLN A 1 277 ? 7.055 -11.875 1.157 1.00 37.75 277 GLN A O 1
ATOM 2223 N N . ASP A 1 278 ? 7.287 -11.692 -1.047 1.00 35.31 278 ASP A N 1
ATOM 2224 C CA . ASP A 1 278 ? 8.111 -10.468 -0.978 1.00 35.31 278 ASP A CA 1
ATOM 2225 C C . ASP A 1 278 ? 7.638 -9.305 -1.868 1.00 35.31 278 ASP A C 1
ATOM 2227 O O . ASP A 1 278 ? 8.300 -8.269 -1.927 1.00 35.31 278 ASP A O 1
ATOM 2231 N N . THR A 1 279 ? 6.502 -9.408 -2.566 1.00 37.25 279 THR A N 1
ATOM 2232 C CA . THR A 1 279 ? 6.056 -8.317 -3.451 1.00 37.25 279 THR A CA 1
ATOM 2233 C C . THR A 1 279 ? 4.919 -7.507 -2.847 1.00 37.25 279 THR A C 1
ATOM 2235 O O . THR A 1 279 ? 3.748 -7.820 -3.014 1.00 37.25 279 THR A O 1
ATOM 2238 N N . THR A 1 280 ? 5.283 -6.400 -2.205 1.00 38.31 280 THR A N 1
ATOM 2239 C CA . THR A 1 280 ? 4.402 -5.412 -1.559 1.00 38.31 280 THR A CA 1
ATOM 2240 C C . THR A 1 280 ? 3.617 -4.498 -2.519 1.00 38.31 280 THR A C 1
ATOM 2242 O O . THR A 1 280 ? 2.963 -3.565 -2.063 1.00 38.31 280 THR A O 1
ATOM 2245 N N . TRP A 1 281 ? 3.668 -4.715 -3.841 1.00 37.59 281 TRP A N 1
ATOM 2246 C CA . TRP A 1 281 ? 3.307 -3.675 -4.824 1.00 37.59 281 TRP A CA 1
ATOM 2247 C C . TRP A 1 281 ? 2.225 -4.030 -5.848 1.00 37.59 281 TRP A C 1
ATOM 2249 O O . TRP A 1 281 ? 1.819 -3.139 -6.593 1.00 37.59 281 TRP A O 1
ATOM 2259 N N . ILE A 1 282 ? 1.764 -5.281 -5.934 1.00 41.53 282 ILE A N 1
ATOM 2260 C CA . ILE A 1 282 ? 0.713 -5.654 -6.896 1.00 41.53 282 ILE A CA 1
ATOM 2261 C C . ILE A 1 282 ? -0.426 -6.313 -6.134 1.00 41.53 282 ILE A C 1
ATOM 2263 O O . ILE A 1 282 ? -0.411 -7.512 -5.868 1.00 41.53 282 ILE A O 1
ATOM 2267 N N . ASP A 1 283 ? -1.370 -5.456 -5.754 1.00 44.19 283 ASP A N 1
ATOM 2268 C CA . ASP A 1 283 ? -2.596 -5.769 -5.037 1.00 44.19 283 ASP A CA 1
ATOM 2269 C C . ASP A 1 283 ? -3.385 -6.911 -5.688 1.00 44.19 283 ASP A C 1
ATOM 2271 O O . ASP A 1 283 ? -3.292 -7.176 -6.890 1.00 44.19 283 ASP A O 1
ATOM 2275 N N . GLU A 1 284 ? -4.255 -7.534 -4.893 1.00 47.78 284 GLU A N 1
ATOM 2276 C CA . GLU A 1 284 ? -5.426 -8.260 -5.374 1.00 47.78 284 GLU A CA 1
ATOM 2277 C C . GLU A 1 284 ? -6.298 -7.306 -6.223 1.00 47.78 284 GLU A C 1
ATOM 2279 O O . GLU A 1 284 ? -7.204 -6.618 -5.742 1.00 47.78 284 GLU A O 1
ATOM 2284 N N . LEU A 1 285 ? -5.905 -7.230 -7.497 1.00 55.88 285 LEU A N 1
ATOM 2285 C CA . LEU A 1 285 ? -6.528 -6.693 -8.697 1.00 55.88 285 LEU A CA 1
ATOM 2286 C C . LEU A 1 285 ? -7.653 -5.688 -8.451 1.00 55.88 285 LEU A C 1
ATOM 2288 O O . LEU A 1 285 ? -8.831 -6.054 -8.422 1.00 55.88 285 LEU A O 1
ATOM 2292 N N . ASP A 1 286 ? -7.296 -4.404 -8.445 1.00 57.06 286 ASP A N 1
ATOM 2293 C CA . ASP A 1 286 ? -8.225 -3.279 -8.592 1.00 57.06 286 ASP A CA 1
ATOM 2294 C C . ASP A 1 286 ? -9.295 -3.545 -9.672 1.00 57.06 286 ASP A C 1
ATOM 2296 O O . ASP A 1 286 ? -10.477 -3.240 -9.509 1.00 57.06 286 ASP A O 1
ATOM 2300 N N . ILE A 1 287 ? -8.932 -4.243 -10.749 1.00 61.12 287 ILE A N 1
ATOM 2301 C CA . ILE A 1 287 ? -9.895 -4.591 -11.786 1.00 61.12 287 ILE A CA 1
ATOM 2302 C C . ILE A 1 287 ? -10.938 -5.637 -11.371 1.00 61.12 287 ILE A C 1
ATOM 2304 O O . ILE A 1 287 ? -12.099 -5.491 -11.736 1.00 61.12 287 ILE A O 1
ATOM 2308 N N . ARG A 1 288 ? -10.586 -6.661 -10.573 1.00 62.84 288 ARG A N 1
ATOM 2309 C CA . ARG A 1 288 ? -11.563 -7.658 -10.083 1.00 62.84 288 ARG A CA 1
ATOM 2310 C C . ARG A 1 288 ? -12.623 -6.995 -9.204 1.00 62.84 288 ARG A C 1
ATOM 2312 O O . ARG A 1 288 ? -13.757 -7.466 -9.154 1.00 62.84 288 ARG A O 1
ATOM 2319 N N . ARG A 1 289 ? -12.282 -5.867 -8.571 1.00 63.31 289 ARG A N 1
ATOM 2320 C CA . ARG A 1 289 ? -13.206 -5.065 -7.758 1.00 63.31 289 ARG A CA 1
ATOM 2321 C C . ARG A 1 289 ? -14.284 -4.402 -8.606 1.00 63.31 289 ARG A C 1
ATOM 2323 O O . ARG A 1 289 ? -15.422 -4.339 -8.159 1.00 63.31 289 ARG A O 1
ATOM 2330 N N . LEU A 1 290 ? -13.986 -4.002 -9.846 1.00 65.50 290 LEU A N 1
ATOM 2331 C CA . LEU A 1 290 ? -15.005 -3.488 -10.776 1.00 65.50 290 LEU A CA 1
ATOM 2332 C C . LEU A 1 290 ? -16.124 -4.513 -11.023 1.00 65.50 290 LEU A C 1
ATOM 2334 O O . LEU A 1 290 ? -17.288 -4.129 -11.132 1.00 65.50 290 LEU A O 1
ATOM 2338 N N . GLY A 1 291 ? -15.789 -5.808 -11.017 1.00 65.38 291 GLY A N 1
ATOM 2339 C CA . GLY A 1 291 ? -16.753 -6.902 -11.140 1.00 65.38 291 GLY A CA 1
ATOM 2340 C C . GLY A 1 291 ? -17.818 -6.903 -10.041 1.00 65.38 291 GLY A C 1
ATOM 2341 O O . GLY A 1 291 ? -18.991 -7.154 -10.315 1.00 65.38 291 GLY A O 1
ATOM 2342 N N . LYS A 1 292 ? -17.451 -6.528 -8.806 1.00 62.78 292 LYS A N 1
ATOM 2343 C CA . LYS A 1 292 ? -18.401 -6.398 -7.683 1.00 62.78 292 LYS A CA 1
ATOM 2344 C C . LYS A 1 292 ? -19.435 -5.290 -7.903 1.00 62.78 292 LYS A C 1
ATOM 2346 O O . LYS A 1 292 ? -20.491 -5.306 -7.279 1.00 62.78 292 LYS A O 1
ATOM 2351 N N . PHE A 1 293 ? -19.152 -4.354 -8.806 1.00 61.09 293 PHE A N 1
ATOM 2352 C CA . PHE A 1 293 ? -20.023 -3.232 -9.140 1.00 61.09 293 PHE A CA 1
ATOM 2353 C C . PHE A 1 293 ? -20.727 -3.383 -10.492 1.00 61.09 293 PHE A C 1
ATOM 2355 O O . PHE A 1 293 ? -21.192 -2.401 -11.070 1.00 61.09 293 PHE A O 1
ATOM 2362 N N . GLY A 1 294 ? -20.833 -4.616 -10.994 1.00 67.06 294 GLY A N 1
ATOM 2363 C CA . GLY A 1 294 ? -21.610 -4.927 -12.193 1.00 67.06 294 GLY A CA 1
ATOM 2364 C C . GLY A 1 294 ? -20.919 -4.582 -13.512 1.00 67.06 294 GLY A C 1
ATOM 2365 O O . GLY A 1 294 ? -21.582 -4.602 -14.545 1.00 67.06 294 GLY A O 1
ATOM 2366 N N . VAL A 1 295 ? -19.615 -4.286 -13.491 1.00 74.56 295 VAL A N 1
ATOM 2367 C CA . VAL A 1 295 ? -18.790 -4.226 -14.703 1.00 74.56 295 VAL A CA 1
ATOM 2368 C C . VAL A 1 295 ? -18.437 -5.656 -15.117 1.00 74.56 295 VAL A C 1
ATOM 2370 O O . VAL A 1 295 ? -17.913 -6.436 -14.324 1.00 74.56 295 VAL A O 1
ATOM 2373 N N . ASP A 1 296 ? -18.739 -6.015 -16.356 1.00 78.88 296 ASP A N 1
ATOM 2374 C CA . ASP A 1 296 ? -18.426 -7.307 -16.945 1.00 78.88 296 ASP A CA 1
ATOM 2375 C C . ASP A 1 296 ? -16.943 -7.382 -17.315 1.00 78.88 296 ASP A C 1
ATOM 2377 O O . ASP A 1 296 ? -16.462 -6.653 -18.179 1.00 78.88 296 ASP A O 1
ATOM 2381 N N . LEU A 1 297 ? -16.227 -8.293 -16.658 1.00 73.56 297 LEU A N 1
ATOM 2382 C CA . LEU A 1 297 ? -14.800 -8.533 -16.865 1.00 73.56 297 LEU A CA 1
ATOM 2383 C C . LEU A 1 297 ? -14.531 -9.742 -17.770 1.00 73.56 297 LEU A C 1
ATOM 2385 O O . LEU A 1 297 ? -13.389 -10.168 -17.879 1.00 73.56 297 LEU A O 1
ATOM 2389 N N . ARG A 1 298 ? -15.546 -10.343 -18.408 1.00 75.31 298 ARG A N 1
ATOM 2390 C CA . ARG A 1 298 ? -15.352 -11.539 -19.255 1.00 75.31 298 ARG A CA 1
ATOM 2391 C C . ARG A 1 298 ? -14.511 -11.281 -20.500 1.00 75.31 298 ARG A C 1
ATOM 2393 O O . ARG A 1 298 ? -13.917 -12.220 -21.016 1.00 75.31 298 ARG A O 1
ATOM 2400 N N . ALA A 1 299 ? -14.449 -10.034 -20.966 1.00 71.06 299 ALA A N 1
ATOM 2401 C CA . ALA A 1 299 ? -13.555 -9.627 -22.050 1.00 71.06 299 ALA A CA 1
ATOM 2402 C C . ALA A 1 299 ? -12.071 -9.649 -21.635 1.00 71.06 299 ALA A C 1
ATOM 2404 O O . ALA A 1 299 ? -11.189 -9.490 -22.470 1.00 71.06 299 ALA A O 1
ATOM 2405 N N . ILE A 1 300 ? -11.787 -9.844 -20.345 1.00 68.25 300 ILE A N 1
ATOM 2406 C CA . ILE A 1 300 ? -10.461 -9.754 -19.762 1.00 68.25 300 ILE A CA 1
ATOM 2407 C C . ILE A 1 300 ? -9.969 -11.132 -19.303 1.00 68.25 300 ILE A C 1
ATOM 2409 O O . ILE A 1 300 ? -10.589 -11.806 -18.481 1.00 68.25 300 ILE A O 1
ATOM 2413 N N . ASN A 1 301 ? -8.780 -11.505 -19.773 1.00 66.81 301 ASN A N 1
ATOM 2414 C CA . ASN A 1 301 ? -8.090 -12.727 -19.375 1.00 66.81 301 ASN A CA 1
ATOM 2415 C C . ASN A 1 301 ? -7.126 -12.467 -18.194 1.00 66.81 301 ASN A C 1
ATOM 2417 O O . ASN A 1 301 ? -6.322 -11.532 -18.202 1.00 66.81 301 ASN A O 1
ATOM 2421 N N . PHE A 1 302 ? -7.196 -13.311 -17.160 1.00 63.69 302 PHE A N 1
ATOM 2422 C CA . PHE A 1 302 ? -6.355 -13.230 -15.956 1.00 63.69 302 PHE A CA 1
ATOM 2423 C C . PHE A 1 302 ? -5.295 -14.336 -15.968 1.00 63.69 302 PHE A C 1
ATOM 2425 O O . PHE A 1 302 ? -5.649 -15.507 -16.093 1.00 63.69 302 PHE A O 1
ATOM 2432 N N . VAL A 1 303 ? -4.017 -13.985 -15.787 1.00 57.06 303 VAL A N 1
ATOM 2433 C CA . VAL A 1 303 ? -2.900 -14.943 -15.720 1.00 57.06 303 VAL A CA 1
ATOM 2434 C C . VAL A 1 303 ? -1.944 -14.573 -14.591 1.00 57.06 303 VAL A C 1
ATOM 2436 O O . VAL A 1 303 ? -1.426 -13.462 -14.517 1.00 57.06 303 VAL A O 1
ATOM 2439 N N . ASN A 1 304 ? -1.674 -15.537 -13.713 1.00 60.06 304 ASN A N 1
ATOM 2440 C CA . ASN A 1 304 ? -0.696 -15.392 -12.641 1.00 60.06 304 ASN A CA 1
ATOM 2441 C C . ASN A 1 304 ? 0.724 -15.391 -13.240 1.00 60.06 304 ASN A C 1
ATOM 2443 O O . ASN A 1 304 ? 1.120 -16.370 -13.871 1.00 60.06 304 ASN A O 1
ATOM 2447 N N . VAL A 1 305 ? 1.517 -14.330 -13.037 1.00 56.03 305 VAL A N 1
ATOM 2448 C CA . VAL A 1 305 ? 2.890 -14.264 -13.597 1.00 56.03 305 VAL A CA 1
ATOM 2449 C C . VAL A 1 305 ? 3.803 -15.302 -12.970 1.00 56.03 305 VAL A C 1
ATOM 2451 O O . VAL A 1 305 ? 4.726 -15.757 -13.634 1.00 56.03 305 VAL A O 1
ATOM 2454 N N . ALA A 1 306 ? 3.507 -15.770 -11.754 1.00 53.78 306 ALA A N 1
ATOM 2455 C CA . ALA A 1 306 ? 4.223 -16.901 -11.171 1.00 53.78 306 ALA A CA 1
ATOM 2456 C C . ALA A 1 306 ? 4.071 -18.190 -12.002 1.00 53.78 306 ALA A C 1
ATOM 2458 O O . ALA A 1 306 ? 4.906 -19.083 -11.901 1.00 53.78 306 ALA A O 1
ATOM 2459 N N . THR A 1 307 ? 3.036 -18.280 -12.848 1.00 56.94 307 THR A N 1
ATOM 2460 C CA . THR A 1 307 ? 2.818 -19.414 -13.763 1.00 56.94 307 THR A CA 1
ATOM 2461 C C . THR A 1 307 ? 3.432 -19.206 -15.149 1.00 56.94 307 THR A C 1
ATOM 2463 O O . THR A 1 307 ? 3.480 -20.143 -15.946 1.00 56.94 307 THR A O 1
ATOM 2466 N N . VAL A 1 308 ? 3.932 -18.002 -15.449 1.00 62.53 308 VAL A N 1
ATOM 2467 C CA . VAL A 1 308 ? 4.594 -17.710 -16.723 1.00 62.53 308 VAL A CA 1
ATOM 2468 C C . VAL A 1 308 ? 6.007 -18.279 -16.672 1.00 62.53 308 VAL A C 1
ATOM 2470 O O . VAL A 1 308 ? 6.849 -17.843 -15.891 1.00 62.53 308 VAL A O 1
ATOM 2473 N N . THR A 1 309 ? 6.270 -19.265 -17.526 1.00 65.56 309 THR A N 1
ATOM 2474 C CA . THR A 1 309 ? 7.617 -19.811 -17.700 1.00 65.56 309 THR A CA 1
ATOM 2475 C C . THR A 1 309 ? 8.349 -18.975 -18.740 1.00 65.56 309 THR A C 1
ATOM 2477 O O . THR A 1 309 ? 7.992 -19.001 -19.916 1.00 65.56 309 THR A O 1
ATOM 2480 N N . VAL A 1 310 ? 9.366 -18.237 -18.304 1.00 74.62 310 VAL A N 1
ATOM 2481 C CA . VAL A 1 310 ? 10.256 -17.459 -19.175 1.00 74.62 310 VAL A CA 1
ATOM 2482 C C . VAL A 1 310 ? 11.620 -18.135 -19.277 1.00 74.62 310 VAL A C 1
ATOM 2484 O O . VAL A 1 310 ? 12.045 -18.837 -18.359 1.00 74.62 310 VAL A O 1
ATOM 2487 N N . SER A 1 311 ? 12.299 -17.943 -20.407 1.00 81.31 311 SER A N 1
ATOM 2488 C CA . SER A 1 311 ? 13.658 -18.447 -20.621 1.00 81.31 311 SER A CA 1
ATOM 2489 C C . SER A 1 311 ? 14.651 -17.294 -20.585 1.00 81.31 311 SER A C 1
ATOM 2491 O O . SER A 1 311 ? 14.464 -16.287 -21.257 1.00 81.31 311 SER A O 1
ATOM 2493 N N . SER A 1 312 ? 15.713 -17.468 -19.809 1.00 87.94 312 SER A N 1
ATOM 2494 C CA . SER A 1 312 ? 16.825 -16.523 -19.718 1.00 87.94 312 SER A CA 1
ATOM 2495 C C . SER A 1 312 ? 17.676 -16.544 -20.990 1.00 87.94 312 SER A C 1
ATOM 2497 O O . SER A 1 312 ? 17.995 -17.624 -21.501 1.00 87.94 312 SER A O 1
ATOM 2499 N N . ASP A 1 313 ? 18.080 -15.372 -21.491 1.00 93.88 313 ASP A N 1
ATOM 2500 C CA . ASP A 1 313 ? 19.090 -15.290 -22.546 1.00 93.88 313 ASP A CA 1
ATOM 2501 C C . ASP A 1 313 ? 20.487 -15.406 -21.935 1.00 93.88 313 ASP A C 1
ATOM 2503 O O . ASP A 1 313 ? 20.981 -14.519 -21.232 1.00 93.88 313 ASP A O 1
ATOM 2507 N N . LYS A 1 314 ? 21.143 -16.534 -22.213 1.00 91.38 314 LYS A N 1
ATOM 2508 C CA . LYS A 1 314 ? 22.440 -16.858 -21.618 1.00 91.38 314 LYS A CA 1
ATOM 2509 C C . LYS A 1 314 ? 23.530 -15.857 -21.997 1.00 91.38 314 LYS A C 1
ATOM 2511 O O . LYS A 1 314 ? 24.357 -15.522 -21.157 1.00 91.38 314 LYS A O 1
ATOM 2516 N N . GLN A 1 315 ? 23.549 -15.386 -23.243 1.00 92.25 315 GLN A N 1
ATOM 2517 C CA . GLN A 1 315 ? 24.590 -14.468 -23.696 1.00 92.25 315 GLN A CA 1
ATOM 2518 C C . GLN A 1 315 ? 24.462 -13.123 -22.978 1.00 92.25 315 GLN A C 1
ATOM 2520 O O . GLN A 1 315 ? 25.459 -12.586 -22.496 1.00 92.25 315 GLN A O 1
ATOM 2525 N N . LEU A 1 316 ? 23.243 -12.599 -22.867 1.00 92.75 316 LEU A N 1
ATOM 2526 C CA . LEU A 1 316 ? 22.943 -11.390 -22.115 1.00 92.75 316 LEU A CA 1
ATOM 2527 C C . LEU A 1 316 ? 23.299 -11.561 -20.634 1.00 92.75 316 LEU A C 1
ATOM 2529 O O . LEU A 1 316 ? 24.022 -10.727 -20.084 1.00 92.75 316 LEU A O 1
ATOM 2533 N N . LEU A 1 317 ? 22.881 -12.664 -20.009 1.00 93.25 317 LEU A N 1
ATOM 2534 C CA . LEU A 1 317 ? 23.208 -12.961 -18.616 1.00 93.25 317 LEU A CA 1
ATOM 2535 C C . LEU A 1 317 ? 24.725 -12.998 -18.379 1.00 93.25 317 LEU A C 1
ATOM 2537 O O . LEU A 1 317 ? 25.203 -12.374 -17.433 1.00 93.25 317 LEU A O 1
ATOM 2541 N N . ASP A 1 318 ? 25.490 -13.651 -19.257 1.00 91.25 318 ASP A N 1
ATOM 2542 C CA . ASP A 1 318 ? 26.954 -13.714 -19.169 1.00 91.25 318 ASP A CA 1
ATOM 2543 C C . ASP A 1 318 ? 27.578 -12.300 -19.216 1.00 91.25 318 ASP A C 1
ATOM 2545 O O . ASP A 1 318 ? 28.534 -12.009 -18.488 1.00 91.25 318 ASP A O 1
ATOM 2549 N N . THR A 1 319 ? 27.010 -11.367 -19.999 1.00 88.88 319 THR A N 1
ATOM 2550 C CA . THR A 1 319 ? 27.473 -9.963 -19.998 1.00 88.88 319 THR A CA 1
ATOM 2551 C C . THR A 1 319 ? 27.171 -9.233 -18.687 1.00 88.88 319 THR A C 1
ATOM 2553 O O . THR A 1 319 ? 27.975 -8.410 -18.231 1.00 88.88 319 THR A O 1
ATOM 2556 N N . TRP A 1 320 ? 26.040 -9.533 -18.046 1.00 92.62 320 TRP A N 1
ATOM 2557 C CA . TRP A 1 320 ? 25.660 -8.935 -16.767 1.00 92.62 320 TRP A CA 1
ATOM 2558 C C . TRP A 1 320 ? 26.471 -9.508 -15.607 1.00 92.62 320 TRP A C 1
ATOM 2560 O O . TRP A 1 320 ? 26.871 -8.754 -14.717 1.00 92.62 320 TRP A O 1
ATOM 2570 N N . GLN A 1 321 ? 26.794 -10.805 -15.644 1.00 91.12 321 GLN A N 1
ATOM 2571 C CA . GLN A 1 321 ? 27.551 -11.501 -14.601 1.00 91.12 321 GLN A CA 1
ATOM 2572 C C . GLN A 1 321 ? 28.892 -10.830 -14.293 1.00 91.12 321 GLN A C 1
ATOM 2574 O O . GLN A 1 321 ? 29.260 -10.725 -13.126 1.00 91.12 321 GLN A O 1
ATOM 2579 N N . ALA A 1 322 ? 29.600 -10.302 -15.296 1.00 86.50 322 ALA A N 1
ATOM 2580 C CA . ALA A 1 322 ? 30.849 -9.572 -15.066 1.00 86.50 322 ALA A CA 1
ATOM 2581 C C . ALA A 1 322 ? 30.645 -8.306 -14.208 1.00 86.50 322 ALA A C 1
ATOM 2583 O O . ALA A 1 322 ? 31.456 -8.001 -13.330 1.00 86.50 322 ALA A O 1
ATOM 2584 N N . SER A 1 323 ? 29.552 -7.578 -14.440 1.00 89.38 323 SER A N 1
ATOM 2585 C CA . SER A 1 323 ? 29.214 -6.361 -13.690 1.00 89.38 323 SER A CA 1
ATOM 2586 C C . SER A 1 323 ? 28.668 -6.694 -12.299 1.00 89.38 323 SER A C 1
ATOM 2588 O O . SER A 1 323 ? 29.064 -6.067 -11.319 1.00 89.38 323 SER A O 1
ATOM 2590 N N . ILE A 1 324 ? 27.836 -7.735 -12.195 1.00 91.12 324 ILE A N 1
ATOM 2591 C CA . ILE A 1 324 ? 27.320 -8.277 -10.929 1.00 91.12 324 ILE A CA 1
ATOM 2592 C C . ILE A 1 324 ? 28.462 -8.782 -10.046 1.00 91.12 324 ILE A C 1
ATOM 2594 O O . ILE A 1 324 ? 28.501 -8.487 -8.855 1.00 91.12 324 ILE A O 1
ATOM 2598 N N . HIS A 1 325 ? 29.440 -9.481 -10.624 1.00 89.88 325 HIS A N 1
ATOM 2599 C CA . HIS A 1 325 ? 30.613 -9.942 -9.892 1.00 89.88 325 HIS A CA 1
ATOM 2600 C C . HIS A 1 325 ? 31.397 -8.767 -9.298 1.00 89.88 325 HIS A C 1
ATOM 2602 O O . HIS A 1 325 ? 31.730 -8.787 -8.115 1.00 89.88 325 HIS A O 1
ATOM 2608 N N . LYS A 1 326 ? 31.628 -7.702 -10.079 1.00 87.62 326 LYS A N 1
ATOM 2609 C CA . LYS A 1 326 ? 32.272 -6.478 -9.576 1.00 87.62 326 LYS A CA 1
ATOM 2610 C C . LYS A 1 326 ? 31.455 -5.786 -8.490 1.00 87.62 326 LYS A C 1
ATOM 2612 O O . LYS A 1 326 ? 32.045 -5.306 -7.526 1.00 87.62 326 LYS A O 1
ATOM 2617 N N . TYR A 1 327 ? 30.132 -5.733 -8.626 1.00 89.19 327 TYR A N 1
ATOM 2618 C CA . TYR A 1 327 ? 29.262 -5.192 -7.582 1.00 89.19 327 TYR A CA 1
ATOM 2619 C C . TYR A 1 327 ? 29.420 -5.978 -6.285 1.00 89.19 327 TYR A C 1
ATOM 2621 O O . TYR A 1 327 ? 29.734 -5.392 -5.256 1.00 89.19 327 TYR A O 1
ATOM 2629 N N . ASN A 1 328 ? 29.323 -7.306 -6.349 1.00 88.25 328 ASN A N 1
ATOM 2630 C CA . ASN A 1 328 ? 29.453 -8.176 -5.181 1.00 88.25 328 ASN A CA 1
ATOM 2631 C C . ASN A 1 328 ? 30.847 -8.103 -4.531 1.00 88.25 328 ASN A C 1
ATOM 2633 O O . ASN A 1 328 ? 30.959 -8.286 -3.324 1.00 88.25 328 ASN A O 1
ATOM 2637 N N . GLN A 1 329 ? 31.903 -7.788 -5.292 1.00 87.50 329 GLN A N 1
ATOM 2638 C CA . GLN A 1 329 ? 33.239 -7.528 -4.738 1.00 87.50 329 GLN A CA 1
ATOM 2639 C C . GLN A 1 329 ? 33.307 -6.232 -3.910 1.00 87.50 329 GLN A C 1
ATOM 2641 O O . GLN A 1 329 ? 34.002 -6.193 -2.899 1.00 87.50 329 GLN A O 1
ATOM 2646 N N . HIS A 1 330 ? 32.615 -5.167 -4.330 1.00 84.38 330 HIS A N 1
ATOM 2647 C CA . HIS A 1 330 ? 32.616 -3.872 -3.627 1.00 84.38 330 HIS A CA 1
ATOM 2648 C C . HIS A 1 330 ? 31.522 -3.769 -2.557 1.00 84.38 330 HIS A C 1
ATOM 2650 O O . HIS A 1 330 ? 31.620 -2.963 -1.630 1.00 84.38 330 HIS A O 1
ATOM 2656 N N . HIS A 1 331 ? 30.478 -4.574 -2.709 1.00 84.88 331 HIS A N 1
ATOM 2657 C CA . HIS A 1 331 ? 29.285 -4.618 -1.884 1.00 84.88 331 HIS A CA 1
ATOM 2658 C C . HIS A 1 331 ? 28.980 -6.087 -1.576 1.00 84.88 331 HIS A C 1
ATOM 2660 O O . HIS A 1 331 ? 28.060 -6.653 -2.164 1.00 84.88 331 HIS A O 1
ATOM 2666 N N . PRO A 1 332 ? 29.770 -6.749 -0.714 1.00 84.31 332 PRO A N 1
ATOM 2667 C CA . PRO A 1 332 ? 29.473 -8.120 -0.326 1.00 84.31 332 PRO A CA 1
ATOM 2668 C C . PRO A 1 332 ? 28.099 -8.167 0.345 1.00 84.31 332 PRO A C 1
ATOM 2670 O O . PRO A 1 332 ? 27.774 -7.303 1.166 1.00 84.31 332 PRO A O 1
ATOM 2673 N N . LYS A 1 333 ? 27.288 -9.170 -0.016 1.00 85.56 333 LYS A N 1
ATOM 2674 C CA . LYS A 1 333 ? 26.015 -9.408 0.663 1.00 85.56 333 LYS A CA 1
ATOM 2675 C C . LYS A 1 333 ? 26.308 -9.608 2.153 1.00 85.56 333 LYS A C 1
ATOM 2677 O O . LYS A 1 333 ? 27.157 -10.442 2.473 1.00 85.56 333 LYS A O 1
ATOM 2682 N N . PRO A 1 334 ? 25.650 -8.869 3.061 1.00 83.56 334 PRO A N 1
ATOM 2683 C CA . PRO A 1 334 ? 25.843 -9.099 4.479 1.00 83.56 334 PRO A CA 1
ATOM 2684 C C . PRO A 1 334 ? 25.362 -10.514 4.811 1.00 83.56 334 PRO A C 1
ATOM 2686 O O . PRO A 1 334 ? 24.208 -10.868 4.572 1.00 83.56 334 PRO A O 1
ATOM 2689 N N . GLU A 1 335 ? 26.254 -11.331 5.357 1.00 83.69 335 GLU A N 1
ATOM 2690 C CA . GLU A 1 335 ? 25.903 -12.630 5.926 1.00 83.69 335 GLU A CA 1
ATOM 2691 C C . GLU A 1 335 ? 25.619 -12.457 7.411 1.00 83.69 335 GLU A C 1
ATOM 2693 O O . GLU A 1 335 ? 26.354 -11.745 8.094 1.00 83.69 335 GLU A O 1
ATOM 2698 N N . ALA A 1 336 ? 24.576 -13.116 7.917 1.00 75.62 336 ALA A N 1
ATOM 2699 C CA . ALA A 1 336 ? 24.157 -12.960 9.305 1.00 75.62 336 ALA A CA 1
ATOM 2700 C C . ALA A 1 336 ? 25.308 -13.245 10.281 1.00 75.62 336 ALA A C 1
ATOM 2702 O O . ALA A 1 336 ? 25.631 -12.401 11.108 1.00 75.62 336 ALA A O 1
ATOM 2703 N N . GLU A 1 337 ? 25.991 -14.383 10.145 1.00 75.62 337 GLU A N 1
ATOM 2704 C CA . GLU A 1 337 ? 27.082 -14.770 11.051 1.00 75.62 337 GLU A CA 1
ATOM 2705 C C . GLU A 1 337 ? 28.238 -13.759 11.055 1.00 75.62 337 GLU A C 1
ATOM 2707 O O . GLU A 1 337 ? 28.678 -13.314 12.119 1.00 75.62 337 GLU A O 1
ATOM 2712 N N . SER A 1 338 ? 28.701 -13.355 9.870 1.00 78.31 338 SER A N 1
ATOM 2713 C CA . SER A 1 338 ? 29.791 -12.388 9.702 1.00 78.31 338 SER A CA 1
ATOM 2714 C C . SER A 1 338 ? 29.392 -11.002 10.213 1.00 78.31 338 SER A C 1
ATOM 2716 O O . SER A 1 338 ? 30.117 -10.404 11.007 1.00 78.31 338 SER A O 1
ATOM 2718 N N . TRP A 1 339 ? 28.195 -10.529 9.853 1.00 78.12 339 TRP A N 1
ATOM 2719 C CA . TRP A 1 339 ? 27.663 -9.240 10.290 1.00 78.12 339 TRP A CA 1
ATOM 2720 C C . TRP A 1 339 ? 27.547 -9.164 11.812 1.00 78.12 339 TRP A C 1
ATOM 2722 O O . TRP A 1 339 ? 27.991 -8.188 12.418 1.00 78.12 339 TRP A O 1
ATOM 2732 N N . CYS A 1 340 ? 26.996 -10.207 12.436 1.00 73.31 340 CYS A N 1
ATOM 2733 C CA . CYS A 1 340 ? 26.843 -10.273 13.884 1.00 73.31 340 CYS A CA 1
ATOM 2734 C C . CYS A 1 340 ? 28.191 -10.372 14.600 1.00 73.31 340 CYS A C 1
ATOM 2736 O O . CYS A 1 340 ? 28.367 -9.791 15.663 1.00 73.31 340 CYS A O 1
ATOM 2738 N N . LYS A 1 341 ? 29.184 -11.049 14.021 1.00 74.62 341 LYS A N 1
ATOM 2739 C CA . LYS A 1 341 ? 30.528 -11.127 14.604 1.00 74.62 341 LYS A CA 1
ATOM 2740 C C . LYS A 1 341 ? 31.291 -9.800 14.519 1.00 74.62 341 LYS A C 1
ATOM 2742 O O . LYS A 1 341 ? 31.990 -9.433 15.463 1.00 74.62 341 LYS A O 1
ATOM 2747 N N . GLU A 1 342 ? 31.181 -9.097 13.395 1.00 75.31 342 GLU A N 1
ATOM 2748 C CA . GLU A 1 342 ? 31.928 -7.864 13.116 1.00 75.31 342 GLU A CA 1
ATOM 2749 C C . GLU A 1 342 ? 31.360 -6.647 13.842 1.00 75.31 342 GLU A C 1
ATOM 2751 O O . GLU A 1 342 ? 32.122 -5.850 14.392 1.00 75.31 342 GLU A O 1
ATOM 2756 N N . ASN A 1 343 ? 30.031 -6.531 13.898 1.00 68.88 343 ASN A N 1
ATOM 2757 C CA . ASN A 1 343 ? 29.363 -5.395 14.533 1.00 68.88 343 ASN A CA 1
ATOM 2758 C C . ASN A 1 343 ? 29.260 -5.534 16.057 1.00 68.88 343 ASN A C 1
ATOM 2760 O O . ASN A 1 343 ? 28.794 -4.602 16.704 1.00 68.88 343 ASN A O 1
ATOM 2764 N N . LYS A 1 344 ? 29.729 -6.662 16.623 1.00 61.69 344 LYS A N 1
ATOM 2765 C CA . LYS A 1 344 ? 29.791 -6.942 18.068 1.00 61.69 344 LYS A CA 1
ATOM 2766 C C . LYS A 1 344 ? 28.540 -6.441 18.809 1.00 61.69 344 LYS A C 1
ATOM 2768 O O . LYS A 1 344 ? 28.683 -5.618 19.716 1.00 61.69 344 LYS A O 1
ATOM 2773 N N . PRO A 1 345 ? 27.329 -6.885 18.425 1.00 56.16 345 PRO A N 1
ATOM 2774 C CA . PRO A 1 345 ? 26.142 -6.509 19.165 1.00 56.16 345 PRO A CA 1
ATOM 2775 C C . PRO A 1 345 ? 26.349 -6.941 20.620 1.00 56.16 345 PRO A C 1
ATOM 2777 O O . PRO A 1 345 ? 26.844 -8.037 20.890 1.00 56.16 345 PRO A O 1
ATOM 2780 N N . GLU A 1 346 ? 25.976 -6.087 21.567 1.00 53.16 346 GLU A N 1
ATOM 2781 C CA . GLU A 1 346 ? 25.996 -6.435 22.995 1.00 53.16 346 GLU A CA 1
ATOM 2782 C C . GLU A 1 346 ? 24.970 -7.547 23.330 1.00 53.16 346 GLU A C 1
ATOM 2784 O O . GLU A 1 346 ? 24.928 -8.051 24.451 1.00 53.16 346 GLU A O 1
ATOM 2789 N N . ALA A 1 347 ? 24.155 -7.953 22.346 1.00 49.88 347 ALA A N 1
ATOM 2790 C CA . ALA A 1 347 ? 22.994 -8.831 22.445 1.00 49.88 347 ALA A CA 1
ATOM 2791 C C . ALA A 1 347 ? 23.123 -10.100 21.560 1.00 49.88 347 ALA A C 1
ATOM 2793 O O . ALA A 1 347 ? 23.892 -10.111 20.595 1.00 49.88 347 ALA A O 1
ATOM 2794 N N . PRO A 1 348 ? 22.382 -11.184 21.872 1.00 54.53 348 PRO A N 1
ATOM 2795 C CA . PRO A 1 348 ? 22.567 -12.494 21.248 1.00 54.53 348 PRO A CA 1
ATOM 2796 C C . PRO A 1 348 ? 22.099 -12.561 19.791 1.00 54.53 348 PRO A C 1
ATOM 2798 O O . PRO A 1 348 ? 21.273 -11.774 19.336 1.00 54.53 348 PRO A O 1
ATOM 2801 N N . ILE A 1 349 ? 22.645 -13.547 19.079 1.00 63.03 349 ILE A N 1
ATOM 2802 C CA . ILE A 1 349 ? 22.199 -13.985 17.755 1.00 63.03 349 ILE A CA 1
ATOM 2803 C C . ILE A 1 349 ? 20.875 -14.725 17.936 1.00 63.03 349 ILE A C 1
ATOM 2805 O O . ILE A 1 349 ? 20.783 -15.610 18.783 1.00 63.03 349 ILE A O 1
ATOM 2809 N N . TYR A 1 350 ? 19.875 -14.396 17.129 1.00 68.56 350 TYR A N 1
ATOM 2810 C CA . TYR A 1 350 ? 18.564 -15.039 17.178 1.00 68.56 350 TYR A CA 1
ATOM 2811 C C . TYR A 1 350 ? 18.134 -15.483 15.787 1.00 68.56 350 TYR A C 1
ATOM 2813 O O . TYR A 1 350 ? 18.640 -15.014 14.766 1.00 68.56 350 TYR A O 1
ATOM 2821 N N . SER A 1 351 ? 17.214 -16.436 15.743 1.00 65.25 351 SER A N 1
ATOM 2822 C CA . SER A 1 351 ? 16.617 -16.901 14.497 1.00 65.25 351 SER A CA 1
ATOM 2823 C C . SER A 1 351 ? 15.349 -16.121 14.156 1.00 65.25 351 SER A C 1
ATOM 2825 O O . SER A 1 351 ? 14.643 -15.693 15.053 1.00 65.25 351 SER A O 1
ATOM 2827 N N . VAL A 1 352 ? 15.022 -15.922 12.881 1.00 62.56 352 VAL A N 1
ATOM 2828 C CA . VAL A 1 352 ? 13.708 -15.440 12.436 1.00 62.56 352 VAL A CA 1
ATOM 2829 C C . VAL A 1 352 ? 12.932 -16.602 11.862 1.00 62.56 352 VAL A C 1
ATOM 2831 O O . VAL A 1 352 ? 13.438 -17.318 10.998 1.00 62.56 352 VAL A O 1
ATOM 2834 N N . THR A 1 353 ? 11.692 -16.736 12.301 1.00 69.12 353 THR A N 1
ATOM 2835 C CA . THR A 1 353 ? 10.730 -17.679 11.759 1.00 69.12 353 THR A CA 1
ATOM 2836 C C . THR A 1 353 ? 9.518 -16.922 11.232 1.00 69.12 353 THR A C 1
ATOM 2838 O O . THR A 1 353 ? 8.878 -16.159 11.958 1.00 69.12 353 THR A O 1
ATOM 2841 N N . GLN A 1 354 ? 9.209 -17.134 9.954 1.00 68.12 354 GLN A N 1
ATOM 2842 C CA . GLN A 1 354 ? 8.007 -16.598 9.324 1.00 68.12 354 GLN A CA 1
ATOM 2843 C C . GLN A 1 354 ? 6.801 -17.483 9.629 1.00 68.12 354 GLN A C 1
ATOM 2845 O O . GLN A 1 354 ? 6.885 -18.711 9.566 1.00 68.12 354 GLN A O 1
ATOM 2850 N N . VAL A 1 355 ? 5.689 -16.830 9.954 1.00 65.88 355 VAL A N 1
ATOM 2851 C CA . VAL A 1 355 ? 4.403 -17.441 10.266 1.00 65.88 355 VAL A CA 1
ATOM 2852 C C . VAL A 1 355 ? 3.370 -16.934 9.263 1.00 65.88 355 VAL A C 1
ATOM 2854 O O . VAL A 1 355 ? 3.136 -15.729 9.180 1.00 65.88 355 VAL A O 1
ATOM 2857 N N . SER A 1 356 ? 2.769 -17.854 8.506 1.00 63.62 356 SER A N 1
ATOM 2858 C CA . SER A 1 356 ? 1.731 -17.550 7.510 1.00 63.62 356 SER A CA 1
ATOM 2859 C C . SER A 1 356 ? 0.431 -17.101 8.177 1.00 63.62 356 SER A C 1
ATOM 2861 O O . SER A 1 356 ? -0.076 -17.777 9.080 1.00 63.62 356 SER A O 1
ATOM 2863 N N . LEU A 1 357 ? -0.138 -15.994 7.695 1.00 64.50 357 LEU A N 1
ATOM 2864 C CA . LEU A 1 357 ? -1.433 -15.483 8.142 1.00 64.50 357 LEU A CA 1
ATOM 2865 C C . LEU A 1 357 ? -2.559 -16.500 7.898 1.00 64.50 357 LEU A C 1
ATOM 2867 O O . LEU A 1 357 ? -3.352 -16.779 8.798 1.00 64.50 357 LEU A O 1
ATOM 2871 N N . SER A 1 358 ? -2.610 -17.099 6.709 1.00 60.38 358 SER A N 1
ATOM 2872 C CA . SER A 1 358 ? -3.633 -18.071 6.305 1.00 60.38 358 SER A CA 1
ATOM 2873 C C . SER A 1 358 ? -3.591 -19.339 7.152 1.00 60.38 358 SER A C 1
ATOM 2875 O O . SER A 1 358 ? -4.639 -19.874 7.524 1.00 60.38 358 SER A O 1
ATOM 2877 N N . ALA A 1 359 ? -2.390 -19.801 7.513 1.00 64.19 359 ALA A N 1
ATOM 2878 C CA . ALA A 1 359 ? -2.227 -20.942 8.410 1.00 64.19 359 ALA A CA 1
ATOM 2879 C C . ALA A 1 359 ? -2.810 -20.665 9.805 1.00 64.19 359 ALA A C 1
ATOM 2881 O O . ALA A 1 359 ? -3.354 -21.573 10.430 1.00 64.19 359 ALA A O 1
ATOM 2882 N N . MET A 1 360 ? -2.737 -19.418 10.277 1.00 64.25 360 MET A N 1
ATOM 2883 C CA . MET A 1 360 ? -3.282 -19.021 11.577 1.00 64.25 360 MET A CA 1
ATOM 2884 C C . MET A 1 360 ? -4.791 -18.794 11.550 1.00 64.25 360 MET A C 1
ATOM 2886 O O . MET A 1 360 ? -5.487 -19.252 12.458 1.00 64.25 360 MET A O 1
ATOM 2890 N N . LEU A 1 361 ? -5.313 -18.203 10.469 1.00 63.38 361 LEU A N 1
ATOM 2891 C CA . LEU A 1 361 ? -6.755 -18.110 10.223 1.00 63.38 361 LEU A CA 1
ATOM 2892 C C . LEU A 1 361 ? -7.418 -19.495 10.246 1.00 63.38 361 LEU A C 1
ATOM 2894 O O . LEU A 1 361 ? -8.473 -19.664 10.848 1.00 63.38 361 LEU A O 1
ATOM 2898 N N . ALA A 1 362 ? -6.778 -20.505 9.649 1.00 60.81 362 ALA A N 1
ATOM 2899 C CA . ALA A 1 362 ? -7.292 -21.874 9.618 1.00 60.81 362 ALA A CA 1
ATOM 2900 C C . ALA A 1 362 ? -7.343 -22.565 10.999 1.00 60.81 362 ALA A C 1
ATOM 2902 O O . ALA A 1 362 ? -8.001 -23.595 11.138 1.00 60.81 362 ALA A O 1
ATOM 2903 N N . GLN A 1 363 ? -6.648 -22.032 12.009 1.00 64.31 363 GLN A N 1
ATOM 2904 C CA . GLN A 1 363 ? -6.567 -22.599 13.364 1.00 64.31 363 GLN A CA 1
ATOM 2905 C C . GLN A 1 363 ? -7.417 -21.835 14.400 1.00 64.31 363 GLN A C 1
ATOM 2907 O O . GLN A 1 363 ? -7.425 -22.191 15.589 1.00 64.31 363 GLN A O 1
ATOM 2912 N N . ASP A 1 364 ? -8.138 -20.799 13.956 1.00 62.78 364 ASP A N 1
ATOM 2913 C CA . ASP A 1 364 ? -8.895 -19.864 14.793 1.00 62.78 364 ASP A CA 1
ATOM 2914 C C . ASP A 1 364 ? -8.057 -19.205 15.910 1.00 62.78 364 ASP A C 1
ATOM 2916 O O . ASP A 1 364 ? -8.597 -18.863 16.963 1.00 62.78 364 ASP A O 1
ATOM 2920 N N . ASP A 1 365 ? -6.740 -19.060 15.721 1.00 63.00 365 ASP A N 1
ATOM 2921 C CA . ASP A 1 365 ? -5.838 -18.408 16.679 1.00 63.00 365 ASP A CA 1
ATOM 2922 C C . ASP A 1 365 ? -5.524 -16.973 16.237 1.00 63.00 365 ASP A C 1
ATOM 2924 O O . ASP A 1 365 ? -4.705 -16.728 15.349 1.00 63.00 365 ASP A O 1
ATOM 2928 N N . TYR A 1 366 ? -6.206 -16.016 16.864 1.00 66.06 366 TYR A N 1
ATOM 2929 C CA . TYR A 1 366 ? -6.149 -14.596 16.519 1.00 66.06 366 TYR A CA 1
ATOM 2930 C C . TYR A 1 366 ? -5.408 -13.762 17.566 1.00 66.06 366 TYR A C 1
ATOM 2932 O O . TYR A 1 366 ? -5.313 -12.542 17.406 1.00 66.06 366 TYR A O 1
ATOM 2940 N N . HIS A 1 367 ? -4.849 -14.404 18.603 1.00 61.81 367 HIS A N 1
ATOM 2941 C CA . HIS A 1 367 ? -4.164 -13.769 19.736 1.00 61.81 367 HIS A CA 1
ATOM 2942 C C . HIS A 1 367 ? -3.118 -12.743 19.286 1.00 61.81 367 HIS A C 1
ATOM 2944 O O . HIS A 1 367 ? -2.917 -11.702 19.908 1.00 61.81 367 HIS A O 1
ATOM 2950 N N . THR A 1 368 ? -2.500 -13.009 18.140 1.00 53.00 368 THR A N 1
ATOM 2951 C CA . THR A 1 368 ? -1.326 -12.294 17.657 1.00 53.00 368 THR A CA 1
ATOM 2952 C C . THR A 1 368 ? -1.617 -11.285 16.522 1.00 53.00 368 THR A C 1
ATOM 2954 O O . THR A 1 368 ? -0.740 -10.508 16.152 1.00 53.00 368 THR A O 1
ATOM 2957 N N . PHE A 1 369 ? -2.839 -11.236 15.964 1.00 57.22 369 PHE A N 1
ATOM 2958 C CA . PHE A 1 369 ? -3.049 -10.710 14.597 1.00 57.22 369 PHE A CA 1
ATOM 2959 C C . PHE A 1 369 ? -4.023 -9.547 14.427 1.00 57.22 369 PHE A C 1
ATOM 2961 O O . PHE A 1 369 ? -4.156 -9.069 13.306 1.00 57.22 369 PHE A O 1
ATOM 2968 N N . GLY A 1 370 ? -4.711 -9.060 15.463 1.00 50.81 370 GLY A N 1
ATOM 2969 C CA . GLY A 1 370 ? -5.764 -8.053 15.244 1.00 50.81 370 GLY A CA 1
ATOM 2970 C C . GLY A 1 370 ? -5.266 -6.754 14.582 1.00 50.81 370 GLY A C 1
ATOM 2971 O O . GLY A 1 370 ? -5.983 -6.158 13.788 1.00 50.81 370 GLY A O 1
ATOM 2972 N N . GLU A 1 371 ? -4.014 -6.363 14.837 1.00 51.09 371 GLU A N 1
ATOM 2973 C CA . GLU A 1 371 ? -3.349 -5.258 14.140 1.00 51.09 371 GLU A CA 1
ATOM 2974 C C . GLU A 1 371 ? -3.037 -5.630 12.690 1.00 51.09 371 GLU A C 1
ATOM 2976 O O . GLU A 1 371 ? -3.441 -4.921 11.779 1.00 51.09 371 GLU A O 1
ATOM 2981 N N . PHE A 1 372 ? -2.392 -6.773 12.463 1.00 50.34 372 PHE A N 1
ATOM 2982 C CA . PHE A 1 372 ? -1.988 -7.228 11.133 1.00 50.34 372 PHE A CA 1
ATOM 2983 C C . PHE A 1 372 ? -3.175 -7.512 10.208 1.00 50.34 372 PHE A C 1
ATOM 2985 O O . PHE A 1 372 ? -3.089 -7.238 9.024 1.00 50.34 372 PHE A O 1
ATOM 2992 N N . LEU A 1 373 ? -4.310 -7.985 10.725 1.00 49.97 373 LEU A N 1
ATOM 2993 C CA . LEU A 1 373 ? -5.536 -8.179 9.946 1.00 49.97 373 LEU A CA 1
ATOM 2994 C C . LEU A 1 373 ? -6.135 -6.844 9.496 1.00 49.97 373 LEU A C 1
ATOM 2996 O O . LEU A 1 373 ? -6.513 -6.693 8.341 1.00 49.97 373 LEU A O 1
ATOM 3000 N N . GLU A 1 374 ? -6.181 -5.840 10.366 1.00 48.97 374 GLU A N 1
ATOM 3001 C CA . GLU A 1 374 ? -6.605 -4.501 9.948 1.00 48.97 374 GLU A CA 1
ATOM 3002 C C . GLU A 1 374 ? -5.570 -3.899 8.973 1.00 48.97 374 GLU A C 1
ATOM 3004 O O . GLU A 1 374 ? -5.942 -3.290 7.971 1.00 48.97 374 GLU A O 1
ATOM 3009 N N . GLN A 1 375 ? -4.272 -4.153 9.165 1.00 48.22 375 GLN A N 1
ATOM 3010 C CA . GLN A 1 375 ? -3.211 -3.695 8.260 1.00 48.22 375 GLN A CA 1
ATOM 3011 C C . GLN A 1 375 ? -3.212 -4.387 6.879 1.00 48.22 375 GLN A C 1
ATOM 3013 O O . GLN A 1 375 ? -3.009 -3.689 5.888 1.00 48.22 375 GLN A O 1
ATOM 3018 N N . CYS A 1 376 ? -3.474 -5.700 6.779 1.00 45.22 376 CYS A N 1
ATOM 3019 C CA . CYS A 1 376 ? -3.483 -6.431 5.500 1.00 45.22 376 CYS A CA 1
ATOM 3020 C C . CYS A 1 376 ? -4.808 -6.211 4.700 1.00 45.22 376 CYS A C 1
ATOM 3022 O O . CYS A 1 376 ? -4.833 -6.497 3.506 1.00 45.22 376 CYS A O 1
ATOM 3024 N N . TYR A 1 377 ? -5.907 -5.696 5.297 1.00 47.84 377 TYR A N 1
ATOM 3025 C CA . TYR A 1 377 ? -7.233 -5.608 4.628 1.00 47.84 377 TYR A CA 1
ATOM 3026 C C . TYR A 1 377 ? -7.851 -4.191 4.462 1.00 47.84 377 TYR A C 1
ATOM 3028 O O . TYR A 1 377 ? -8.714 -4.009 3.601 1.00 47.84 377 TYR A O 1
ATOM 3036 N N . THR A 1 378 ? -7.423 -3.159 5.207 1.00 50.53 378 THR A N 1
ATOM 3037 C CA . THR A 1 378 ? -8.192 -1.889 5.344 1.00 50.53 378 THR A CA 1
ATOM 3038 C C . THR A 1 378 ? -8.281 -0.990 4.094 1.00 50.53 378 THR A C 1
ATOM 3040 O O . THR A 1 378 ? -9.262 -0.256 3.935 1.00 50.53 378 THR A O 1
ATOM 3043 N N . LEU A 1 379 ? -7.296 -1.002 3.188 1.00 51.22 379 LEU A N 1
ATOM 3044 C CA . LEU A 1 379 ? -7.276 -0.097 2.018 1.00 51.22 379 LEU A CA 1
ATOM 3045 C C . LEU A 1 379 ? -8.377 -0.412 0.989 1.00 51.22 379 LEU A C 1
ATOM 3047 O O . LEU A 1 379 ? -8.913 0.494 0.344 1.00 51.22 379 LEU A O 1
ATOM 3051 N N . ASN A 1 380 ? -8.748 -1.686 0.868 1.00 53.50 380 ASN A N 1
ATOM 3052 C CA . ASN A 1 380 ? -9.636 -2.171 -0.188 1.00 53.50 380 ASN A CA 1
ATOM 3053 C C . ASN A 1 380 ? -11.073 -1.665 -0.001 1.00 53.50 380 ASN A C 1
ATOM 3055 O O . ASN A 1 380 ? -11.716 -1.227 -0.958 1.00 53.50 380 ASN A O 1
ATOM 3059 N N . ASP A 1 381 ? -11.543 -1.608 1.242 1.00 58.44 381 ASP A N 1
ATOM 3060 C CA . ASP A 1 381 ? -12.921 -1.228 1.561 1.00 58.44 381 ASP A CA 1
ATOM 3061 C C . ASP A 1 381 ? -13.179 0.280 1.386 1.00 58.44 381 ASP A C 1
ATOM 3063 O O . ASP A 1 381 ? -14.286 0.704 1.039 1.00 58.44 381 ASP A O 1
ATOM 3067 N N . VAL A 1 382 ? -12.146 1.116 1.562 1.00 60.28 382 VAL A N 1
ATOM 3068 C CA . VAL A 1 382 ? -12.221 2.570 1.320 1.00 60.28 382 VAL A CA 1
ATOM 3069 C C . VAL A 1 382 ? -12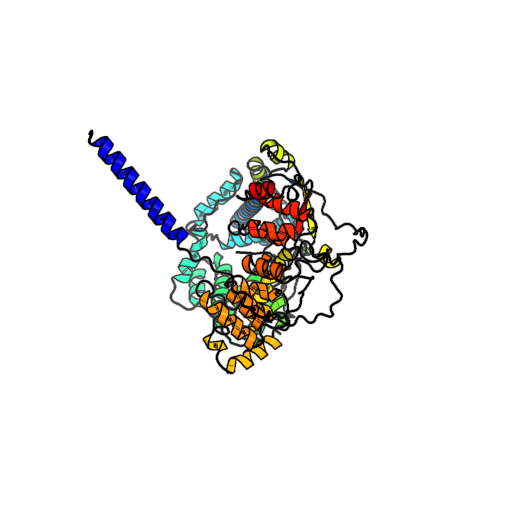.352 2.871 -0.170 1.00 60.28 382 VAL A C 1
ATOM 3071 O O . VAL A 1 382 ? -13.147 3.732 -0.563 1.00 60.28 382 VAL A O 1
ATOM 3074 N N . MET A 1 383 ? -11.595 2.159 -1.008 1.00 61.03 383 MET A N 1
ATOM 3075 C CA . MET A 1 383 ? -11.673 2.298 -2.462 1.00 61.03 383 MET A CA 1
ATOM 3076 C C . MET A 1 383 ? -13.041 1.864 -2.990 1.00 61.03 383 MET A C 1
ATOM 3078 O O . MET A 1 383 ? -13.618 2.562 -3.822 1.00 61.03 383 MET A O 1
ATOM 3082 N N . GLU A 1 384 ? -13.593 0.771 -2.460 1.00 66.94 384 GLU A N 1
ATOM 3083 C CA . GLU A 1 384 ? -14.937 0.298 -2.799 1.00 66.94 384 GLU A CA 1
ATOM 3084 C C . GLU A 1 384 ? -16.032 1.298 -2.407 1.00 66.94 384 GLU A C 1
ATOM 3086 O O . GLU A 1 384 ? -16.919 1.596 -3.211 1.00 66.94 384 GLU A O 1
ATOM 3091 N N . ALA A 1 385 ? -15.952 1.880 -1.206 1.00 70.31 385 ALA A N 1
ATOM 3092 C CA . ALA A 1 385 ? -16.888 2.916 -0.785 1.00 70.31 385 ALA A CA 1
ATOM 3093 C C . ALA A 1 385 ? -16.801 4.162 -1.684 1.00 70.31 385 ALA A C 1
ATOM 3095 O O . ALA A 1 385 ? -17.830 4.674 -2.123 1.00 70.31 385 ALA A O 1
ATOM 3096 N N . ASN A 1 386 ? -15.588 4.626 -2.000 1.00 68.69 386 ASN A N 1
ATOM 3097 C CA . ASN A 1 386 ? -15.378 5.768 -2.892 1.00 68.69 386 ASN A CA 1
ATOM 3098 C C . ASN A 1 386 ? -15.938 5.496 -4.297 1.00 68.69 386 ASN A C 1
ATOM 3100 O O . ASN A 1 386 ? -16.689 6.309 -4.835 1.00 68.69 386 ASN A O 1
ATOM 3104 N N . TYR A 1 387 ? -15.645 4.318 -4.857 1.00 67.50 387 TYR A N 1
ATOM 3105 C CA . TYR A 1 387 ? -16.186 3.892 -6.145 1.00 67.50 387 TYR A CA 1
ATOM 3106 C C . TYR A 1 387 ? -17.715 3.921 -6.139 1.00 67.50 387 TYR A C 1
ATOM 3108 O O . TYR A 1 387 ? -18.324 4.510 -7.032 1.00 67.50 387 TYR A O 1
ATOM 3116 N N . PHE A 1 388 ? -18.338 3.295 -5.137 1.00 75.19 388 PHE A N 1
ATOM 3117 C CA . PHE A 1 388 ? -19.790 3.182 -5.071 1.00 75.19 388 PHE A CA 1
ATOM 3118 C C . PHE A 1 388 ? -20.452 4.558 -5.048 1.00 75.19 388 PHE A C 1
ATOM 3120 O O . PHE A 1 388 ? -21.393 4.807 -5.799 1.00 75.19 388 PHE A O 1
ATOM 3127 N N . ILE A 1 389 ? -19.937 5.460 -4.211 1.00 77.00 389 ILE A N 1
ATOM 3128 C CA . ILE A 1 389 ? -20.431 6.831 -4.080 1.00 77.00 389 ILE A CA 1
ATOM 3129 C C . ILE A 1 389 ? -20.311 7.583 -5.408 1.00 77.00 389 ILE A C 1
ATOM 3131 O O . ILE A 1 389 ? -21.287 8.184 -5.865 1.00 77.00 389 ILE A O 1
ATOM 3135 N N . ASN A 1 390 ? -19.155 7.488 -6.061 1.00 69.38 390 ASN A N 1
ATOM 3136 C CA . ASN A 1 390 ? -18.916 8.135 -7.344 1.00 69.38 390 ASN A CA 1
ATOM 3137 C C . ASN A 1 390 ? -19.813 7.566 -8.457 1.00 69.38 390 ASN A C 1
ATOM 3139 O O . ASN A 1 390 ? -20.317 8.325 -9.282 1.00 69.38 390 ASN A O 1
ATOM 3143 N N . ALA A 1 391 ? -20.096 6.258 -8.450 1.00 65.31 391 ALA A N 1
ATOM 3144 C CA . ALA A 1 391 ? -21.002 5.619 -9.408 1.00 65.31 391 ALA A CA 1
ATOM 3145 C C . ALA A 1 391 ? -22.455 6.121 -9.296 1.00 65.31 391 ALA A C 1
ATOM 3147 O O . ALA A 1 391 ? -23.206 6.048 -10.268 1.00 65.31 391 ALA A O 1
ATOM 3148 N N . GLN A 1 392 ? -22.851 6.675 -8.143 1.00 76.00 392 GLN A N 1
ATOM 3149 C CA . GLN A 1 392 ? -24.141 7.359 -7.976 1.00 76.00 392 GLN A CA 1
ATOM 3150 C C . GLN A 1 392 ? -24.128 8.815 -8.486 1.00 76.00 392 GLN A C 1
ATOM 3152 O O . GLN A 1 392 ? -25.127 9.525 -8.354 1.00 76.00 392 GLN A O 1
ATOM 3157 N N . GLY A 1 393 ? -23.002 9.288 -9.031 1.00 71.88 393 GLY A N 1
ATOM 3158 C CA . GLY A 1 393 ? -22.790 10.686 -9.409 1.00 71.88 393 GLY A CA 1
ATOM 3159 C C . GLY A 1 393 ? -22.614 11.617 -8.206 1.00 71.88 393 GLY A C 1
ATOM 3160 O O . GLY A 1 393 ? -22.875 12.816 -8.315 1.00 71.88 393 GLY A O 1
ATOM 3161 N N . TRP A 1 394 ? -22.235 11.086 -7.039 1.00 80.31 394 TRP A N 1
ATOM 3162 C CA . TRP A 1 394 ? -22.023 11.881 -5.831 1.00 80.31 394 TRP A CA 1
ATOM 3163 C C . TRP A 1 394 ? -20.541 12.184 -5.626 1.00 80.31 394 TRP A C 1
ATOM 3165 O O . TRP A 1 394 ? -19.680 11.355 -5.885 1.00 80.31 394 TRP A O 1
ATOM 3175 N N . ASP A 1 395 ? -20.249 13.377 -5.115 1.00 71.12 395 ASP A N 1
ATOM 3176 C CA . ASP A 1 395 ? -18.893 13.803 -4.771 1.00 71.12 395 ASP A CA 1
ATOM 3177 C C . ASP A 1 395 ? -18.531 13.282 -3.372 1.00 71.12 395 ASP A C 1
ATOM 3179 O O . ASP A 1 395 ? -19.081 13.758 -2.374 1.00 71.12 395 ASP A O 1
ATOM 3183 N N . MET A 1 396 ? -17.604 12.321 -3.284 1.00 71.62 396 MET A N 1
ATOM 3184 C CA . MET A 1 396 ? -17.157 11.714 -2.020 1.00 71.62 396 MET A CA 1
ATOM 3185 C C . MET A 1 396 ? -16.668 12.743 -0.984 1.00 71.62 396 MET A C 1
ATOM 3187 O O . MET A 1 396 ? -16.837 12.545 0.223 1.00 71.62 396 MET A O 1
ATOM 3191 N N . SER A 1 397 ? -16.108 13.875 -1.428 1.00 67.44 397 SER A N 1
ATOM 3192 C CA . SER A 1 397 ? -15.629 14.936 -0.533 1.00 67.44 397 SER A CA 1
ATOM 3193 C C . SER A 1 397 ? -16.765 15.758 0.092 1.00 67.44 397 SER A C 1
ATOM 3195 O O . SER A 1 397 ? -16.581 16.360 1.152 1.00 67.44 397 SER A O 1
ATOM 3197 N N . LYS A 1 398 ? -17.950 15.758 -0.533 1.00 75.94 398 LYS A N 1
ATOM 3198 C CA . LYS A 1 398 ? -19.112 16.562 -0.122 1.00 75.94 398 LYS A CA 1
ATOM 3199 C C . LYS A 1 398 ? -20.262 15.741 0.420 1.00 75.94 398 LYS A C 1
ATOM 3201 O O . LYS A 1 398 ? -20.969 16.230 1.297 1.00 75.94 398 LYS A O 1
ATOM 3206 N N . VAL A 1 399 ? -20.466 14.521 -0.077 1.00 81.00 399 VAL A N 1
ATOM 3207 C CA . VAL A 1 399 ? -21.640 13.698 0.241 1.00 81.00 399 VAL A CA 1
ATOM 3208 C C . VAL A 1 399 ? -21.757 13.450 1.746 1.00 81.00 399 VAL A C 1
ATOM 3210 O O . VAL A 1 399 ? -22.861 13.433 2.272 1.00 81.00 399 VAL A O 1
ATOM 3213 N N . PHE A 1 400 ? -20.625 13.366 2.450 1.00 81.75 400 PHE A N 1
ATOM 3214 C CA . PHE A 1 400 ? -20.556 13.221 3.906 1.00 81.75 400 PHE A CA 1
ATOM 3215 C C . PHE A 1 400 ? -20.199 14.522 4.642 1.00 81.75 400 PHE A C 1
ATOM 3217 O O . PHE A 1 400 ? -19.759 14.488 5.793 1.00 81.75 400 PHE A O 1
ATOM 3224 N N . SER A 1 401 ? -20.359 15.681 4.001 1.00 81.75 401 SER A N 1
ATOM 3225 C CA . SER A 1 401 ? -20.262 16.975 4.681 1.00 81.75 401 SER A CA 1
ATOM 3226 C C . SER A 1 401 ? -21.447 17.170 5.629 1.00 81.75 401 SER A C 1
ATOM 3228 O O . SER A 1 401 ? -22.517 16.586 5.446 1.00 81.75 401 SER A O 1
ATOM 3230 N N . LEU A 1 402 ? -21.266 18.010 6.653 1.00 85.38 402 LEU A N 1
ATOM 3231 C CA . LEU A 1 402 ? -22.350 18.348 7.578 1.00 85.38 402 LEU A CA 1
ATOM 3232 C C . LEU A 1 402 ? -23.562 18.927 6.837 1.00 85.38 402 LEU A C 1
ATOM 3234 O O . LEU A 1 402 ? -24.683 18.506 7.101 1.00 85.38 402 LEU A O 1
ATOM 3238 N N . GLU A 1 403 ? -23.321 19.835 5.887 1.00 85.94 403 GLU A N 1
ATOM 3239 C CA . GLU A 1 403 ? -24.372 20.482 5.099 1.00 85.94 403 GLU A CA 1
ATOM 3240 C C . GLU A 1 403 ? -25.211 19.456 4.327 1.00 85.94 403 GLU A C 1
ATOM 3242 O O . GLU A 1 403 ? -26.438 19.498 4.375 1.00 85.94 403 GLU A O 1
ATOM 3247 N N . GLU A 1 404 ? -24.567 18.506 3.643 1.00 86.62 404 GLU A N 1
ATOM 3248 C CA . GLU A 1 404 ? -25.281 17.470 2.895 1.00 86.62 404 GLU A CA 1
ATOM 3249 C C . GLU A 1 404 ? -26.036 16.514 3.822 1.00 86.62 404 GLU A C 1
ATOM 3251 O O . GLU A 1 404 ? -27.191 16.195 3.552 1.00 86.62 404 GLU A O 1
ATOM 3256 N N . MET A 1 405 ? -25.433 16.089 4.936 1.00 88.75 405 MET A N 1
ATOM 3257 C CA . MET A 1 405 ? -26.059 15.131 5.856 1.00 88.75 405 MET A CA 1
ATOM 3258 C C . MET A 1 405 ? -27.212 15.708 6.681 1.00 88.75 405 MET A C 1
ATOM 3260 O O . MET A 1 405 ? -28.052 14.953 7.179 1.00 88.75 405 MET A O 1
ATOM 3264 N N . GLU A 1 406 ? -27.273 17.028 6.845 1.00 90.75 406 GLU A N 1
ATOM 3265 C CA . GLU A 1 406 ? -28.397 17.708 7.494 1.00 90.75 406 GLU A CA 1
ATOM 3266 C C . GLU A 1 406 ? -29.628 17.821 6.584 1.00 90.75 406 GLU A C 1
ATOM 3268 O O . GLU A 1 406 ? -30.749 17.944 7.088 1.00 90.75 406 GLU A O 1
ATOM 3273 N N . LYS A 1 407 ? -29.457 17.719 5.257 1.00 91.75 407 LYS A N 1
ATOM 3274 C CA . LYS A 1 407 ? -30.569 17.742 4.297 1.00 91.75 407 LYS A CA 1
ATOM 3275 C C . LYS A 1 407 ? -31.443 16.495 4.459 1.00 91.75 407 LYS A C 1
ATOM 3277 O O . LYS A 1 407 ? -30.960 15.375 4.620 1.00 91.75 407 LYS A O 1
ATOM 3282 N N . SER A 1 408 ? -32.761 16.667 4.346 1.00 85.88 408 SER A N 1
ATOM 3283 C CA . SER A 1 408 ? -33.726 15.557 4.429 1.00 85.88 408 SER A CA 1
ATOM 3284 C C . SER A 1 408 ? -33.513 14.500 3.337 1.00 85.88 408 SER A C 1
ATOM 3286 O O . SER A 1 408 ? -33.755 13.315 3.571 1.00 85.88 408 SER A O 1
ATOM 3288 N N . SER A 1 409 ? -33.002 14.912 2.173 1.00 86.81 409 SER A N 1
ATOM 3289 C CA . SER A 1 409 ? -32.660 14.042 1.043 1.00 86.81 409 SER A CA 1
ATOM 3290 C C . SER A 1 409 ? -31.534 13.051 1.347 1.00 86.81 409 SER A C 1
ATOM 3292 O O . SER A 1 409 ? -31.448 12.012 0.691 1.00 86.81 409 SER A O 1
ATOM 3294 N N . PHE A 1 410 ? -30.695 13.311 2.357 1.00 90.44 410 PHE A N 1
ATOM 3295 C CA . PHE A 1 410 ? -29.602 12.406 2.703 1.00 90.44 410 PHE A CA 1
ATOM 3296 C C . PHE A 1 410 ? -30.099 11.054 3.222 1.00 90.44 410 PHE A C 1
ATOM 3298 O O . PHE A 1 410 ? -29.427 10.047 3.030 1.00 90.44 410 PHE A O 1
ATOM 3305 N N . LYS A 1 411 ? -31.305 10.987 3.803 1.00 91.50 411 LYS A N 1
ATOM 3306 C CA . LYS A 1 411 ? -31.891 9.723 4.276 1.00 91.50 411 LYS A CA 1
ATOM 3307 C C . LYS A 1 411 ? -32.019 8.685 3.154 1.00 91.50 411 LYS A C 1
ATOM 3309 O O . LYS A 1 411 ? -31.709 7.514 3.361 1.00 91.50 411 LYS A O 1
ATOM 3314 N N . GLU A 1 412 ? -32.440 9.112 1.964 1.00 90.25 412 GLU A N 1
ATOM 3315 C CA . GLU A 1 412 ? -32.531 8.219 0.803 1.00 90.25 412 GLU A CA 1
ATOM 3316 C C . GLU A 1 412 ? -31.142 7.826 0.292 1.00 90.25 412 GLU A C 1
ATOM 3318 O O . GLU A 1 412 ? -30.912 6.656 -0.014 1.00 90.25 412 GLU A O 1
ATOM 3323 N N . ARG A 1 413 ? -30.171 8.753 0.300 1.00 90.00 413 ARG A N 1
ATOM 3324 C CA . ARG A 1 413 ? -28.773 8.419 -0.020 1.00 90.00 413 ARG A CA 1
ATOM 3325 C C . ARG A 1 413 ? -28.207 7.383 0.945 1.00 90.00 413 ARG A C 1
ATOM 3327 O O . ARG A 1 413 ? -27.629 6.401 0.501 1.00 90.00 413 ARG A O 1
ATOM 3334 N N . ALA A 1 414 ? -28.425 7.542 2.247 1.00 89.25 414 ALA A N 1
ATOM 3335 C CA . ALA A 1 414 ? -27.976 6.589 3.255 1.00 89.25 414 ALA A CA 1
ATOM 3336 C C . ALA A 1 414 ? -28.562 5.187 3.037 1.00 89.25 414 ALA A C 1
ATOM 3338 O O . ALA A 1 414 ? -27.854 4.192 3.181 1.00 89.25 414 ALA A O 1
ATOM 3339 N N . LYS A 1 415 ? -29.829 5.092 2.616 1.00 89.00 415 LYS A N 1
ATOM 3340 C CA . LYS A 1 415 ? -30.455 3.815 2.247 1.00 89.00 415 LYS A CA 1
ATOM 3341 C C . LYS A 1 415 ? -29.792 3.181 1.021 1.00 89.00 415 LYS A C 1
ATOM 3343 O O . LYS A 1 415 ? -29.524 1.983 1.036 1.00 89.00 415 LYS A O 1
ATOM 3348 N N . ILE A 1 416 ? -29.502 3.975 -0.010 1.00 87.25 416 ILE A N 1
ATOM 3349 C CA . ILE A 1 416 ? -28.781 3.519 -1.209 1.00 87.25 416 ILE A CA 1
ATOM 3350 C C . ILE A 1 416 ? -27.379 3.019 -0.832 1.00 87.25 416 ILE A C 1
ATOM 3352 O O . ILE A 1 416 ? -27.012 1.918 -1.224 1.00 87.25 416 ILE A O 1
ATOM 3356 N N . ILE A 1 417 ? -26.640 3.773 -0.009 1.00 86.56 417 ILE A N 1
ATOM 3357 C CA . ILE A 1 417 ? -25.306 3.397 0.495 1.00 86.56 417 ILE A CA 1
ATOM 3358 C C . ILE A 1 417 ? -25.366 2.071 1.241 1.00 86.56 417 ILE A C 1
ATOM 3360 O O . ILE A 1 417 ? -24.612 1.155 0.934 1.00 86.56 417 ILE A O 1
ATOM 3364 N N . LYS A 1 418 ? -26.290 1.942 2.193 1.00 83.94 418 LYS A N 1
ATOM 3365 C CA . LYS A 1 418 ? -26.414 0.734 3.007 1.00 83.94 418 LYS A CA 1
ATOM 3366 C C . LYS A 1 418 ? -26.756 -0.506 2.178 1.00 83.94 418 LYS A C 1
ATOM 3368 O O . LYS A 1 418 ? -26.247 -1.583 2.460 1.00 83.94 418 LYS A O 1
ATOM 3373 N N . ASN A 1 419 ? -27.606 -0.356 1.165 1.00 82.38 419 ASN A N 1
ATOM 3374 C CA . ASN A 1 419 ? -28.003 -1.465 0.300 1.00 82.38 419 ASN A CA 1
ATOM 3375 C C . ASN A 1 419 ? -26.924 -1.828 -0.726 1.00 82.38 419 ASN A C 1
ATOM 3377 O O . ASN A 1 419 ? -26.813 -2.989 -1.104 1.00 82.38 419 ASN A O 1
ATOM 3381 N N . GLY A 1 420 ? -26.163 -0.839 -1.196 1.00 73.88 420 GLY A N 1
ATOM 3382 C CA . GLY A 1 420 ? -25.131 -1.027 -2.211 1.00 73.88 420 GLY A CA 1
ATOM 3383 C C . GLY A 1 420 ? -23.752 -1.402 -1.666 1.00 73.88 420 GLY A C 1
ATOM 3384 O O . GLY A 1 420 ? -22.917 -1.871 -2.430 1.00 73.88 420 GLY A O 1
ATOM 3385 N N . LEU A 1 421 ? -23.522 -1.234 -0.359 1.00 74.50 421 LEU A N 1
ATOM 3386 C CA . LEU A 1 421 ? -22.283 -1.604 0.335 1.00 74.50 421 LEU A CA 1
ATOM 3387 C C . LEU A 1 421 ? -22.578 -2.524 1.535 1.00 74.50 421 LEU A C 1
ATOM 3389 O O . LEU A 1 421 ? -22.383 -2.100 2.674 1.00 74.50 421 LEU A O 1
ATOM 3393 N N . PRO A 1 422 ? -23.052 -3.764 1.320 1.00 57.84 422 PRO A N 1
ATOM 3394 C CA . PRO A 1 422 ? -23.580 -4.620 2.388 1.00 57.84 422 PRO A CA 1
ATOM 3395 C C . PRO A 1 422 ? -22.580 -4.940 3.515 1.00 57.84 422 PRO A C 1
ATOM 3397 O O . PRO A 1 422 ? -23.008 -5.084 4.658 1.00 57.84 422 PRO A O 1
ATOM 3400 N N . GLU A 1 423 ? -21.271 -4.965 3.241 1.00 61.72 423 GLU A N 1
ATOM 3401 C CA . GLU A 1 423 ? -20.226 -5.220 4.255 1.00 61.72 423 GLU A CA 1
ATOM 3402 C C . GLU A 1 423 ? -19.310 -4.007 4.515 1.00 61.72 423 GLU A C 1
ATOM 3404 O O . GLU A 1 423 ? -18.709 -3.900 5.585 1.00 61.72 423 GLU A O 1
ATOM 3409 N N . ASN A 1 424 ? -19.297 -3.032 3.593 1.00 65.00 424 ASN A N 1
ATOM 3410 C CA . ASN A 1 424 ? -18.280 -1.973 3.545 1.00 65.00 424 ASN A CA 1
ATOM 3411 C C . ASN A 1 424 ? -18.781 -0.575 3.921 1.00 65.00 424 ASN A C 1
ATOM 3413 O O . ASN A 1 424 ? -17.983 0.339 4.141 1.00 65.00 424 ASN A O 1
ATOM 3417 N N . TYR A 1 425 ? -20.093 -0.386 4.106 1.00 69.69 425 TYR A N 1
ATOM 3418 C CA . TYR A 1 425 ? -20.629 0.914 4.526 1.00 69.69 425 TYR A CA 1
ATOM 3419 C C . TYR A 1 425 ? -20.083 1.365 5.895 1.00 69.69 425 TYR A C 1
ATOM 3421 O O . TYR A 1 425 ? -20.040 2.560 6.178 1.00 69.69 425 TYR A O 1
ATOM 3429 N N . LYS A 1 426 ? -19.627 0.438 6.749 1.00 68.94 426 LYS A N 1
ATOM 3430 C CA . LYS A 1 426 ? -18.966 0.763 8.023 1.00 68.94 426 LYS A CA 1
ATOM 3431 C C . LYS A 1 426 ? -17.645 1.520 7.838 1.00 68.94 426 LYS A C 1
ATOM 3433 O O . LYS A 1 426 ? -17.293 2.336 8.685 1.00 68.94 426 LYS A O 1
ATOM 3438 N N . HIS A 1 427 ? -16.959 1.346 6.707 1.00 67.38 427 HIS A N 1
ATOM 3439 C CA . HIS A 1 427 ? -15.746 2.101 6.389 1.00 67.38 427 HIS A CA 1
ATOM 3440 C C . HIS A 1 427 ? -16.070 3.555 6.057 1.00 67.38 427 HIS A C 1
ATOM 3442 O O . HIS A 1 427 ? -15.278 4.431 6.379 1.00 67.38 427 HIS A O 1
ATOM 3448 N N . VAL A 1 428 ? -17.267 3.860 5.543 1.00 71.12 428 VAL A N 1
ATOM 3449 C CA . VAL A 1 428 ? -17.729 5.254 5.439 1.00 71.12 428 VAL A CA 1
ATOM 3450 C C . VAL A 1 428 ? -17.679 5.919 6.812 1.00 71.12 428 VAL A C 1
ATOM 3452 O O . VAL A 1 428 ? -17.115 6.998 6.934 1.00 71.12 428 VAL A O 1
ATOM 3455 N N . PHE A 1 429 ? -18.173 5.257 7.860 1.00 76.81 429 PHE A N 1
ATOM 3456 C CA . PHE A 1 429 ? -18.116 5.789 9.223 1.00 76.81 429 PHE A CA 1
ATOM 3457 C C . PHE A 1 429 ? -16.679 6.071 9.677 1.00 76.81 429 PHE A C 1
ATOM 3459 O O . PHE A 1 429 ? -16.401 7.131 10.241 1.00 76.81 429 PHE A O 1
ATOM 3466 N N . ASN A 1 430 ? -15.750 5.167 9.368 1.00 68.12 430 ASN A N 1
ATOM 3467 C CA . ASN A 1 430 ? -14.346 5.279 9.757 1.00 68.12 430 ASN A CA 1
ATOM 3468 C C . ASN A 1 430 ? -13.549 6.296 8.906 1.00 68.12 430 ASN A C 1
ATOM 3470 O O . ASN A 1 430 ? -12.664 6.954 9.453 1.00 68.12 430 ASN A O 1
ATOM 3474 N N . PHE A 1 431 ? -13.910 6.512 7.631 1.00 64.19 431 PHE A N 1
ATOM 3475 C CA . PHE A 1 431 ? -13.085 7.217 6.632 1.00 64.19 431 PHE A CA 1
ATOM 3476 C C . PHE A 1 431 ? -13.718 8.446 5.951 1.00 64.19 431 PHE A C 1
ATOM 3478 O O . PHE A 1 431 ? -12.998 9.230 5.332 1.00 64.19 431 PHE A O 1
ATOM 3485 N N . SER A 1 432 ? -15.029 8.686 6.048 1.00 53.09 432 SER A N 1
ATOM 3486 C CA . SER A 1 432 ? -15.646 9.883 5.454 1.00 53.09 432 SER A CA 1
ATOM 3487 C C . SER A 1 432 ? -15.105 11.143 6.150 1.00 53.09 432 SER A C 1
ATOM 3489 O O . SER A 1 432 ? -15.379 11.340 7.328 1.00 53.09 432 SER A O 1
ATOM 3491 N N . SER A 1 433 ? -14.336 12.061 5.572 1.00 41.75 433 SER A N 1
ATOM 3492 C CA . SER A 1 433 ? -13.953 12.363 4.193 1.00 41.75 433 SER A CA 1
ATOM 3493 C C . SER A 1 433 ? -12.516 12.907 4.203 1.00 41.75 433 SER A C 1
ATOM 3495 O O . SER A 1 433 ? -12.187 13.719 5.076 1.00 41.75 433 SER A O 1
ATOM 3497 N N . GLY A 1 434 ? -11.710 12.541 3.204 1.00 40.00 434 GLY A N 1
ATOM 3498 C CA . GLY A 1 434 ? -10.319 12.958 2.959 1.00 40.00 434 GLY A CA 1
ATOM 3499 C C . GLY A 1 434 ? -10.049 14.455 2.717 1.00 40.00 434 GLY A C 1
ATOM 3500 O O . GLY A 1 434 ? -9.153 14.788 1.960 1.00 40.00 434 GLY A O 1
ATOM 3501 N N . ASN A 1 435 ? -10.753 15.357 3.404 1.00 39.06 435 ASN A N 1
ATOM 3502 C CA . ASN A 1 435 ? -10.311 16.737 3.672 1.00 39.06 435 ASN A CA 1
ATOM 3503 C C . ASN A 1 435 ? -9.803 16.889 5.128 1.00 39.06 435 ASN A C 1
ATOM 3505 O O . ASN A 1 435 ? -9.744 17.978 5.703 1.00 39.06 435 ASN A O 1
ATOM 3509 N N . SER A 1 436 ? -9.455 15.768 5.767 1.00 41.81 436 SER A N 1
ATOM 3510 C CA . SER A 1 436 ? -9.152 15.633 7.194 1.00 41.81 436 SER A CA 1
ATOM 3511 C C . SER A 1 436 ? -7.727 16.039 7.596 1.00 41.81 436 SER A C 1
ATOM 3513 O O . SER A 1 436 ? -7.092 15.349 8.398 1.00 41.81 436 SER A O 1
ATOM 3515 N N . THR A 1 437 ? -7.251 17.181 7.105 1.00 39.38 437 THR A N 1
ATOM 3516 C CA . THR A 1 437 ? -6.233 17.985 7.805 1.00 39.38 437 THR A CA 1
ATOM 3517 C C . THR A 1 437 ? -6.840 19.232 8.467 1.00 39.38 437 THR A C 1
ATOM 3519 O O . THR A 1 437 ? -6.188 19.822 9.322 1.00 39.38 437 THR A O 1
ATOM 3522 N N . GLY A 1 438 ? -8.108 19.587 8.180 1.00 42.31 438 GLY A N 1
ATOM 3523 C CA . GLY A 1 438 ? -8.703 20.862 8.624 1.00 42.31 438 GLY A CA 1
ATOM 3524 C C . GLY A 1 438 ? -9.845 20.840 9.658 1.00 42.31 438 GLY A C 1
ATOM 3525 O O . GLY A 1 438 ? -10.158 21.895 10.198 1.00 42.31 438 GLY A O 1
ATOM 3526 N N . HIS A 1 439 ? -10.491 19.706 9.973 1.00 52.59 439 HIS A N 1
ATOM 3527 C CA . HIS A 1 439 ? -11.762 19.741 10.736 1.00 52.59 439 HIS A CA 1
ATOM 3528 C C . HIS A 1 439 ? -11.911 18.686 11.848 1.00 52.59 439 HIS A C 1
ATOM 3530 O O . HIS A 1 439 ? -12.930 17.996 11.921 1.00 52.59 439 HIS A O 1
ATOM 3536 N N . ARG A 1 440 ? -10.945 18.581 12.777 1.00 59.06 440 ARG A N 1
ATOM 3537 C CA . ARG A 1 440 ? -11.151 17.811 14.030 1.00 59.06 440 ARG A CA 1
ATOM 3538 C C . ARG A 1 440 ? -12.431 18.240 14.766 1.00 59.06 440 ARG A C 1
ATOM 3540 O O . ARG A 1 440 ? -13.127 17.399 15.325 1.00 59.06 440 ARG A O 1
ATOM 3547 N N . GLU A 1 441 ? -12.766 19.527 14.707 1.00 68.00 441 GLU A N 1
ATOM 3548 C CA . GLU A 1 441 ? -13.910 20.129 15.406 1.00 68.00 441 GLU A CA 1
ATOM 3549 C C . GLU A 1 441 ? -15.270 19.587 14.934 1.00 68.00 441 GLU A C 1
ATOM 3551 O O . GLU A 1 441 ? -16.159 19.341 15.747 1.00 68.00 441 GLU A O 1
ATOM 3556 N N . ASN A 1 442 ? -15.424 19.315 13.635 1.00 78.75 442 ASN A N 1
ATOM 3557 C CA . ASN A 1 442 ? -16.705 18.891 13.059 1.00 78.75 442 ASN A CA 1
ATOM 3558 C C . ASN A 1 442 ? -16.925 17.375 13.097 1.00 78.75 442 ASN A C 1
ATOM 3560 O O . ASN A 1 442 ? -18.047 16.912 12.876 1.00 78.75 442 ASN A O 1
ATOM 3564 N N . ARG A 1 443 ? -15.881 16.589 13.398 1.00 82.56 443 ARG A N 1
ATOM 3565 C CA . ARG A 1 443 ? -15.926 15.123 13.327 1.00 82.56 443 ARG A CA 1
ATOM 3566 C C . ARG A 1 443 ? -16.983 14.524 14.251 1.00 82.56 443 ARG A C 1
ATOM 3568 O O . ARG A 1 443 ? -17.721 13.646 13.824 1.00 82.56 443 ARG A O 1
ATOM 3575 N N . ASN A 1 444 ? -17.114 15.029 15.478 1.00 86.94 444 ASN A N 1
ATOM 3576 C CA . ASN A 1 444 ? -18.130 14.550 16.420 1.00 86.94 444 ASN A CA 1
ATOM 3577 C C . ASN A 1 444 ? -19.549 14.688 15.835 1.00 86.94 444 ASN A C 1
ATOM 3579 O O . ASN A 1 444 ? -20.306 13.725 15.781 1.00 86.94 444 ASN A O 1
ATOM 3583 N N . LYS A 1 445 ? -19.882 15.870 15.302 1.00 88.50 445 LYS A N 1
ATOM 3584 C CA . LYS A 1 445 ? -21.188 16.125 14.679 1.00 88.50 445 LYS A CA 1
ATOM 3585 C C . LYS A 1 445 ? -21.404 15.267 13.427 1.00 88.50 445 LYS A C 1
ATOM 3587 O O . LYS A 1 445 ? -22.508 14.782 13.199 1.00 88.50 445 LYS A O 1
ATOM 3592 N N . GLN A 1 446 ? -20.346 15.051 12.647 1.00 87.44 446 GLN A N 1
ATOM 3593 C CA . GLN A 1 446 ? -20.371 14.191 11.467 1.00 87.44 446 GLN A CA 1
ATOM 3594 C C . GLN A 1 446 ? -20.743 12.747 11.834 1.00 87.44 446 GLN A C 1
ATOM 3596 O O . GLN A 1 446 ? -21.675 12.191 11.258 1.00 87.44 446 GLN A O 1
ATOM 3601 N N . LEU A 1 447 ? -20.073 12.170 12.838 1.00 89.25 447 LEU A N 1
ATOM 3602 C CA . LEU A 1 447 ? -20.355 10.815 13.319 1.00 89.25 447 LEU A CA 1
ATOM 3603 C C . LEU A 1 447 ? -21.773 10.690 13.889 1.00 89.25 447 LEU A C 1
ATOM 3605 O O . LEU A 1 447 ? -22.470 9.726 13.582 1.00 89.25 447 LEU A O 1
ATOM 3609 N N . SER A 1 448 ? -22.241 11.688 14.646 1.00 91.88 448 SER A N 1
ATOM 3610 C CA . SER A 1 448 ? -23.628 11.743 15.127 1.00 91.88 448 SER A CA 1
ATOM 3611 C C . SER A 1 448 ? -24.652 11.691 13.989 1.00 91.88 448 SER A C 1
ATOM 3613 O O . SER A 1 448 ? -25.654 10.980 14.083 1.00 91.88 448 SER A O 1
ATOM 3615 N N . LEU A 1 449 ? -24.415 12.426 12.896 1.00 91.06 449 LEU A N 1
ATOM 3616 C CA . LEU A 1 449 ? -25.299 12.405 11.728 1.00 91.06 449 LEU A CA 1
ATOM 3617 C C . LEU A 1 449 ? -25.258 11.053 11.007 1.00 91.06 449 LEU A C 1
ATOM 3619 O O . LEU A 1 449 ? -26.310 10.536 10.639 1.00 91.06 449 LEU A O 1
ATOM 3623 N N . LEU A 1 450 ? -24.081 10.444 10.857 1.00 90.19 450 LEU A N 1
ATOM 3624 C CA . LEU A 1 450 ? -23.954 9.110 10.264 1.00 90.19 450 LEU A CA 1
ATOM 3625 C C . LEU A 1 450 ? -24.700 8.046 11.085 1.00 90.19 450 LEU A C 1
ATOM 3627 O O . LEU A 1 450 ? -25.436 7.245 10.508 1.00 90.19 450 LEU A O 1
ATOM 3631 N N . ILE A 1 451 ? -24.610 8.095 12.421 1.00 91.62 451 ILE A N 1
ATOM 3632 C CA . ILE A 1 451 ? -25.402 7.237 13.320 1.00 91.62 451 ILE A CA 1
ATOM 3633 C C . ILE A 1 451 ? -26.899 7.469 13.115 1.00 91.62 451 ILE A C 1
ATOM 3635 O O . ILE A 1 451 ? -27.646 6.510 12.918 1.00 91.62 451 ILE A O 1
ATOM 3639 N N . LYS A 1 452 ? -27.345 8.733 13.091 1.00 92.50 452 LYS A N 1
ATOM 3640 C CA . LYS A 1 452 ? -28.754 9.098 12.857 1.00 92.50 452 LYS A CA 1
ATOM 3641 C C . LYS A 1 452 ? -29.296 8.518 11.545 1.00 92.50 452 LYS A C 1
ATOM 3643 O O . LYS A 1 452 ? -30.466 8.148 11.477 1.00 92.50 452 LYS A O 1
ATOM 3648 N N . HIS A 1 453 ? -28.453 8.433 10.519 1.00 90.75 453 HIS A N 1
ATOM 3649 C CA . HIS A 1 453 ? -28.795 7.865 9.213 1.00 90.75 453 HIS A CA 1
ATOM 3650 C C . HIS A 1 453 ? -28.532 6.354 9.104 1.00 90.75 453 HIS A C 1
ATOM 3652 O O . HIS A 1 453 ? -28.783 5.761 8.057 1.00 90.75 453 HIS A O 1
ATOM 3658 N N . GLY A 1 454 ? -28.075 5.705 10.178 1.00 89.31 454 GLY A N 1
ATOM 3659 C CA . GLY A 1 454 ? -27.843 4.262 10.234 1.00 89.31 454 GLY A CA 1
ATOM 3660 C C . GLY A 1 454 ? -26.593 3.781 9.487 1.00 89.31 454 GLY A C 1
ATOM 3661 O O . GLY A 1 454 ? -26.511 2.592 9.177 1.00 89.31 454 GLY A O 1
ATOM 3662 N N . LEU A 1 455 ? -25.646 4.680 9.201 1.00 87.50 455 LEU A N 1
ATOM 3663 C CA . LEU A 1 455 ? -24.375 4.419 8.519 1.00 87.50 455 LEU A CA 1
ATOM 3664 C C . LEU A 1 455 ? -23.224 4.296 9.528 1.00 87.50 455 LEU A C 1
ATOM 3666 O O . LEU A 1 455 ? -22.313 5.118 9.540 1.00 87.50 455 LEU A O 1
ATOM 3670 N N . TYR A 1 456 ? -23.283 3.298 10.408 1.00 87.12 456 TYR A N 1
ATOM 3671 C CA . TYR A 1 456 ? -22.251 3.052 11.418 1.00 87.12 456 TYR A CA 1
ATOM 3672 C C . TYR A 1 456 ? -22.054 1.545 11.676 1.00 87.12 456 TYR A C 1
ATOM 3674 O O . TYR A 1 456 ? -23.001 0.768 11.481 1.00 87.12 456 TYR A O 1
ATOM 3682 N N . PRO A 1 457 ? -20.844 1.117 12.085 1.00 83.50 457 PRO A N 1
ATOM 3683 C CA . PRO A 1 457 ? -20.599 -0.242 12.560 1.00 83.50 457 PRO A CA 1
ATOM 3684 C C . PRO A 1 457 ? -21.349 -0.504 13.868 1.00 83.50 457 PRO A C 1
ATOM 3686 O O . PRO A 1 457 ? -21.327 0.320 14.781 1.00 83.50 457 PRO A O 1
ATOM 3689 N N . LYS A 1 458 ? -21.987 -1.672 13.962 1.00 86.69 458 LYS A N 1
ATOM 3690 C CA . LYS A 1 458 ? -22.616 -2.169 15.198 1.00 86.69 458 LYS A CA 1
ATOM 3691 C C . LYS A 1 458 ? -21.701 -3.093 15.998 1.00 86.69 458 LYS A C 1
ATOM 3693 O O . LYS A 1 458 ? -22.160 -3.786 16.890 1.00 86.69 458 LYS A O 1
ATOM 3698 N N . ASP A 1 459 ? -20.418 -3.082 15.678 1.00 86.25 459 ASP A N 1
ATOM 3699 C CA . ASP A 1 459 ? -19.385 -3.908 16.274 1.00 86.25 459 ASP A CA 1
ATOM 3700 C C . ASP A 1 459 ? -18.248 -3.010 16.818 1.00 86.25 459 ASP A C 1
ATOM 3702 O O . ASP A 1 459 ? -18.263 -1.779 16.651 1.00 86.25 459 ASP A O 1
ATOM 3706 N N . PRO A 1 460 ? -17.236 -3.593 17.474 1.00 86.31 460 PRO A N 1
ATOM 3707 C CA . PRO A 1 460 ? -16.075 -2.871 17.975 1.00 86.31 460 PRO A CA 1
ATOM 3708 C C . PRO A 1 460 ? -15.264 -2.076 16.949 1.00 86.31 460 PRO A C 1
ATOM 3710 O O . PRO A 1 460 ? -14.436 -1.258 17.357 1.00 86.31 460 PRO A O 1
ATOM 3713 N N . SER A 1 461 ? -15.458 -2.253 15.635 1.00 81.62 461 SER A N 1
ATOM 3714 C CA . SER A 1 461 ? -14.760 -1.451 14.616 1.00 81.62 461 SER A CA 1
ATOM 3715 C C . SER A 1 461 ? -15.167 0.028 14.655 1.00 81.62 461 SER A C 1
ATOM 3717 O O . SER A 1 461 ? -14.499 0.866 14.050 1.00 81.62 461 SER A O 1
ATOM 3719 N N . ILE A 1 462 ? -16.209 0.389 15.414 1.00 85.62 462 ILE A N 1
ATOM 3720 C CA . ILE A 1 462 ? -16.570 1.786 15.687 1.00 85.62 462 ILE A CA 1
ATOM 3721 C C . ILE A 1 462 ? -15.428 2.595 16.322 1.00 85.62 462 ILE A C 1
ATOM 3723 O O . ILE A 1 462 ? -15.339 3.803 16.093 1.00 85.62 462 ILE A O 1
ATOM 3727 N N . ALA A 1 463 ? -14.535 1.956 17.090 1.00 85.50 463 ALA A N 1
ATOM 3728 C CA . ALA A 1 463 ? -13.449 2.641 17.792 1.00 85.50 463 ALA A CA 1
ATOM 3729 C C . ALA A 1 463 ? -12.462 3.343 16.843 1.00 85.50 463 ALA A C 1
ATOM 3731 O O . ALA A 1 463 ? -11.953 4.412 17.190 1.00 85.50 463 ALA A O 1
ATOM 3732 N N . PHE A 1 464 ? -12.262 2.828 15.623 1.00 80.31 464 PHE A N 1
ATOM 3733 C CA . PHE A 1 464 ? -11.377 3.449 14.631 1.00 80.31 464 PHE A CA 1
ATOM 3734 C C . PHE A 1 464 ? -11.801 4.877 14.276 1.00 80.31 464 PHE A C 1
ATOM 3736 O O . PHE A 1 464 ? -10.957 5.764 14.138 1.00 80.31 464 PHE A O 1
ATOM 3743 N N . ALA A 1 465 ? -13.104 5.160 14.205 1.00 80.56 465 ALA A N 1
ATOM 3744 C CA . ALA A 1 465 ? -13.599 6.508 13.932 1.00 80.56 465 ALA A CA 1
ATOM 3745 C C . ALA A 1 465 ? -13.344 7.508 15.077 1.00 80.56 465 ALA A C 1
ATOM 3747 O O . ALA A 1 465 ? -13.420 8.723 14.853 1.00 80.56 465 ALA A O 1
ATOM 3748 N N . LEU A 1 466 ? -13.058 7.019 16.291 1.00 86.62 466 LEU A N 1
ATOM 3749 C CA . LEU A 1 466 ? -12.986 7.818 17.518 1.00 86.62 466 LEU A CA 1
ATOM 3750 C C . LEU A 1 466 ? -11.576 8.324 17.839 1.00 86.62 466 LEU A C 1
ATOM 3752 O O . LEU A 1 466 ? -11.448 9.224 18.663 1.00 86.62 466 LEU A O 1
ATOM 3756 N N . HIS A 1 467 ? -10.524 7.810 17.193 1.00 80.12 467 HIS A N 1
ATOM 3757 C CA . HIS A 1 467 ? -9.128 8.100 17.563 1.00 80.12 467 HIS A CA 1
ATOM 3758 C C . HIS A 1 467 ? -8.738 9.588 17.574 1.00 80.12 467 HIS A C 1
ATOM 3760 O O . HIS A 1 467 ? -7.819 9.988 18.282 1.00 80.12 467 HIS A O 1
ATOM 3766 N N . ARG A 1 468 ? -9.447 10.439 16.817 1.00 75.06 468 ARG A N 1
ATOM 3767 C CA . ARG A 1 468 ? -9.206 11.898 16.768 1.00 75.06 468 ARG A CA 1
ATOM 3768 C C . ARG A 1 468 ? -10.142 12.717 17.656 1.00 75.06 468 ARG A C 1
ATOM 3770 O O . ARG A 1 468 ? -10.080 13.946 17.617 1.00 75.06 468 ARG A O 1
ATOM 3777 N N . LEU A 1 469 ? -11.040 12.075 18.399 1.00 85.00 469 LEU A N 1
ATOM 3778 C CA . LEU A 1 469 ? -11.992 12.741 19.282 1.00 85.00 469 LEU A CA 1
ATOM 3779 C C . LEU A 1 469 ? -11.438 12.871 20.701 1.00 85.00 469 LEU A C 1
ATOM 3781 O O . LEU A 1 469 ? -10.606 12.091 21.155 1.00 85.00 469 LEU A O 1
ATOM 3785 N N . THR A 1 470 ? -11.948 13.855 21.442 1.00 89.69 470 THR A N 1
ATOM 3786 C CA . THR A 1 470 ? -11.756 13.893 22.895 1.00 89.69 470 THR A CA 1
ATOM 3787 C C . THR A 1 470 ? -12.454 12.695 23.544 1.00 89.69 470 THR A C 1
ATOM 3789 O O . THR A 1 470 ? -13.389 12.125 22.973 1.00 89.69 470 THR A O 1
ATOM 3792 N N . LEU A 1 471 ? -12.050 12.336 24.766 1.00 91.75 471 LEU A N 1
ATOM 3793 C CA . LEU A 1 471 ? -12.696 11.261 25.524 1.00 91.75 471 LEU A CA 1
ATOM 3794 C C . LEU A 1 471 ? -14.211 11.492 25.663 1.00 91.75 471 LEU A C 1
ATOM 3796 O O . LEU A 1 471 ? -15.002 10.616 25.336 1.00 91.75 471 LEU A O 1
ATOM 3800 N N . SER A 1 472 ? -14.619 12.701 26.067 1.00 93.00 472 SER A N 1
ATOM 3801 C CA . SER A 1 472 ? -16.038 13.052 26.229 1.00 93.00 472 SER A CA 1
ATOM 3802 C C . SER A 1 472 ? -16.838 12.887 24.930 1.00 93.00 472 SER A C 1
ATOM 3804 O O . SER A 1 472 ? -17.928 12.315 24.950 1.00 93.00 472 SER A O 1
ATOM 3806 N N . ASN A 1 473 ? -16.279 13.312 23.792 1.00 92.19 473 ASN A N 1
ATOM 3807 C CA . ASN A 1 473 ? -16.923 13.125 22.492 1.00 92.19 473 ASN A CA 1
ATOM 3808 C C . ASN A 1 473 ? -16.980 11.643 22.100 1.00 92.19 473 ASN A C 1
ATOM 3810 O O . ASN A 1 473 ? -18.021 11.180 21.649 1.00 92.19 473 ASN A O 1
ATOM 3814 N N . SER A 1 474 ? -15.909 10.881 22.332 1.00 92.06 474 SER A N 1
ATOM 3815 C CA . SER A 1 474 ? -15.870 9.438 22.055 1.00 92.06 474 SER A CA 1
ATOM 3816 C C . SER A 1 474 ? -16.972 8.689 22.811 1.00 92.06 474 SER A C 1
ATOM 3818 O O . SER A 1 474 ? -17.752 7.960 22.203 1.00 92.06 474 SER A O 1
ATOM 3820 N N . LEU A 1 475 ? -17.106 8.942 24.118 1.00 93.75 475 LEU A N 1
ATOM 3821 C CA . LEU A 1 475 ? -18.157 8.351 24.956 1.00 93.75 475 LEU A CA 1
ATOM 3822 C C . LEU A 1 475 ? -19.563 8.780 24.509 1.00 93.75 475 LEU A C 1
ATOM 3824 O O . LEU A 1 475 ? -20.492 7.974 24.511 1.00 93.75 475 LEU A O 1
ATOM 3828 N N . SER A 1 476 ? -19.725 10.038 24.087 1.00 93.81 476 SER A N 1
ATOM 3829 C CA . SER A 1 476 ? -20.990 10.535 23.532 1.00 93.81 476 SER A CA 1
ATOM 3830 C C . SER A 1 476 ? -21.386 9.803 22.246 1.00 93.81 476 SER A C 1
ATOM 3832 O O . SER A 1 476 ? -22.553 9.447 22.085 1.00 93.81 476 SER A O 1
ATOM 3834 N N . ILE A 1 477 ? -20.433 9.542 21.347 1.00 93.12 477 ILE A N 1
ATOM 3835 C CA . ILE A 1 477 ? -20.677 8.794 20.107 1.00 93.12 477 ILE A CA 1
ATOM 3836 C C . ILE A 1 477 ? -21.016 7.331 20.397 1.00 93.12 477 ILE A C 1
ATOM 3838 O O . ILE A 1 477 ? -22.006 6.839 19.858 1.00 93.12 477 ILE A O 1
ATOM 3842 N N . LEU A 1 478 ? -20.277 6.662 21.289 1.00 92.31 478 LEU A N 1
ATOM 3843 C CA . LEU A 1 478 ? -20.592 5.290 21.712 1.00 92.31 478 LEU A CA 1
ATOM 3844 C C . LEU A 1 478 ? -22.008 5.196 22.297 1.00 92.31 478 LEU A C 1
ATOM 3846 O O . LEU A 1 478 ? -22.783 4.323 21.918 1.00 92.31 478 LEU A O 1
ATOM 3850 N N . LYS A 1 479 ? -22.399 6.158 23.142 1.00 91.25 479 LYS A N 1
ATOM 3851 C CA . LYS A 1 479 ? -23.758 6.232 23.695 1.00 91.25 479 LYS A CA 1
ATOM 3852 C C . LYS A 1 479 ? -24.830 6.423 22.617 1.00 91.25 479 LYS A C 1
ATOM 3854 O O . LYS A 1 479 ? -25.917 5.867 22.739 1.00 91.25 479 LYS A O 1
ATOM 3859 N N . GLN A 1 480 ? -24.555 7.228 21.591 1.00 93.88 480 GLN A N 1
ATOM 3860 C CA . GLN A 1 480 ? -25.486 7.459 20.481 1.00 93.88 480 GLN A CA 1
ATOM 3861 C C . GLN A 1 480 ? -25.634 6.236 19.573 1.00 93.88 480 GLN A C 1
ATOM 3863 O O . GLN A 1 480 ? -26.735 5.983 19.089 1.00 93.88 480 GLN A O 1
ATOM 3868 N N . ALA A 1 481 ? -24.550 5.490 19.344 1.00 89.25 481 ALA A N 1
ATOM 3869 C CA . ALA A 1 481 ? -24.561 4.270 18.539 1.00 89.25 481 ALA A CA 1
ATOM 3870 C C . ALA A 1 481 ? -25.473 3.183 19.142 1.00 89.25 481 ALA A C 1
ATOM 3872 O O . ALA A 1 481 ? -26.062 2.391 18.399 1.00 89.25 481 ALA A O 1
ATOM 3873 N N . GLY A 1 482 ? -25.647 3.208 20.469 1.00 84.25 482 GLY A N 1
ATOM 3874 C CA . GLY A 1 482 ? -26.526 2.309 21.210 1.00 84.25 482 GLY A CA 1
ATOM 3875 C C . GLY A 1 482 ? -25.862 0.960 21.461 1.00 84.25 482 GLY A C 1
ATOM 3876 O O . GLY A 1 482 ? -24.700 0.908 21.855 1.00 84.25 482 GLY A O 1
ATOM 3877 N N . ASP A 1 483 ? -26.612 -0.121 21.251 1.00 83.75 483 ASP A N 1
ATOM 3878 C CA . ASP A 1 483 ? -26.125 -1.485 21.459 1.00 83.75 483 ASP A CA 1
ATOM 3879 C C . ASP A 1 483 ? -25.066 -1.827 20.397 1.00 83.75 483 ASP A C 1
ATOM 3881 O O . ASP A 1 483 ? -25.380 -1.975 19.211 1.00 83.75 483 ASP A O 1
ATOM 3885 N N . ILE A 1 484 ? -23.812 -1.919 20.840 1.00 84.38 484 ILE A N 1
ATOM 3886 C CA . ILE A 1 484 ? -22.664 -2.383 20.058 1.00 84.38 484 ILE A CA 1
ATOM 3887 C C . ILE A 1 484 ? -22.365 -3.816 20.501 1.00 84.38 484 ILE A C 1
ATOM 3889 O O . ILE A 1 484 ? -22.361 -4.107 21.701 1.00 84.38 484 ILE A O 1
ATOM 3893 N N . ASP A 1 485 ? -22.116 -4.701 19.542 1.00 85.38 485 ASP A N 1
ATOM 3894 C CA . ASP A 1 485 ? -21.735 -6.081 19.808 1.00 85.38 485 ASP A CA 1
ATOM 3895 C C . ASP A 1 485 ? -20.459 -6.129 20.656 1.00 85.38 485 ASP A C 1
ATOM 3897 O O . ASP A 1 485 ? -19.530 -5.336 20.488 1.00 85.38 485 ASP A O 1
ATOM 3901 N N . THR A 1 486 ? -20.399 -7.081 21.586 1.00 73.38 486 THR A N 1
ATOM 3902 C CA . THR A 1 486 ? -19.256 -7.218 22.503 1.00 73.38 486 THR A CA 1
ATOM 3903 C C . THR A 1 486 ? -17.963 -7.559 21.768 1.00 73.38 486 THR A C 1
ATOM 3905 O O . THR A 1 486 ? -16.882 -7.218 22.251 1.00 73.38 486 THR A O 1
ATOM 3908 N N . THR A 1 487 ? -18.076 -8.197 20.599 1.00 76.38 487 THR A N 1
ATOM 3909 C CA . THR A 1 487 ? -16.957 -8.503 19.707 1.00 76.38 487 THR A CA 1
ATOM 3910 C C . THR A 1 487 ? -17.304 -8.354 18.245 1.00 76.38 487 THR A C 1
ATOM 3912 O O . THR A 1 487 ? -18.440 -8.583 17.841 1.00 76.38 487 THR A O 1
ATOM 3915 N N . GLY A 1 488 ? -16.285 -8.020 17.458 1.00 73.75 488 GLY A N 1
ATOM 3916 C CA . GLY A 1 488 ? -16.346 -8.040 16.004 1.00 73.75 488 GLY A CA 1
ATOM 3917 C C . GLY A 1 488 ? -15.835 -9.361 15.432 1.00 73.75 488 GLY A C 1
ATOM 3918 O O . GLY A 1 488 ? -15.761 -10.387 16.116 1.00 73.75 488 GLY A O 1
ATOM 3919 N N . LYS A 1 489 ? -15.430 -9.316 14.160 1.00 69.62 489 LYS A N 1
ATOM 3920 C CA . LYS A 1 489 ? -14.765 -10.434 13.479 1.00 69.62 489 LYS A CA 1
ATOM 3921 C C . LYS A 1 489 ? -13.521 -10.870 14.273 1.00 69.62 489 LYS A C 1
ATOM 3923 O O . LYS A 1 489 ? -12.825 -10.029 14.834 1.00 69.62 489 LYS A O 1
ATOM 3928 N N . TYR A 1 490 ? -13.256 -12.175 14.338 1.00 69.81 490 TYR A N 1
ATOM 3929 C CA . TYR A 1 490 ? -12.082 -12.749 15.023 1.00 69.81 490 TYR A CA 1
ATOM 3930 C C . TYR A 1 490 ? -12.018 -12.529 16.549 1.00 69.81 490 TYR A C 1
ATOM 3932 O O . TYR A 1 490 ? -10.973 -12.729 17.161 1.00 69.81 490 TYR A O 1
ATOM 3940 N N . GLY A 1 491 ? -13.116 -12.107 17.189 1.00 74.31 491 GLY A N 1
ATOM 3941 C CA . GLY A 1 491 ? -13.137 -11.868 18.636 1.00 74.31 491 GLY A CA 1
ATOM 3942 C C . GLY A 1 491 ? -12.501 -10.542 19.073 1.00 74.31 491 GLY A C 1
ATOM 3943 O O . GLY A 1 491 ? -12.185 -10.388 20.251 1.00 74.31 491 GLY A O 1
ATOM 3944 N N . VAL A 1 492 ? -12.323 -9.574 18.159 1.00 80.00 492 VAL A N 1
ATOM 3945 C CA . VAL A 1 492 ? -11.813 -8.228 18.495 1.00 80.00 492 VAL A CA 1
ATOM 3946 C C . VAL A 1 492 ? -12.752 -7.510 19.459 1.00 80.00 492 VAL A C 1
ATOM 3948 O O . VAL A 1 492 ? -13.955 -7.424 19.205 1.00 80.00 492 VAL A O 1
ATOM 3951 N N . THR A 1 493 ? -12.210 -6.971 20.549 1.00 87.69 493 THR A N 1
ATOM 3952 C CA . THR A 1 493 ? -12.964 -6.198 21.546 1.00 87.69 493 THR A CA 1
ATOM 3953 C C . THR A 1 493 ? -12.911 -4.697 21.250 1.00 87.69 493 THR A C 1
ATOM 3955 O O . THR A 1 493 ? -12.073 -4.208 20.487 1.00 87.69 493 THR A O 1
ATOM 3958 N N . LEU A 1 494 ? -13.802 -3.925 21.882 1.00 88.56 494 LEU A N 1
ATOM 3959 C CA . LEU A 1 494 ? -13.776 -2.460 21.782 1.00 88.56 494 LEU A CA 1
ATOM 3960 C C . LEU A 1 494 ? -12.500 -1.868 22.399 1.00 88.56 494 LEU A C 1
ATOM 3962 O O . LEU A 1 494 ? -11.964 -0.894 21.871 1.00 88.56 494 LEU A O 1
ATOM 3966 N N . VAL A 1 495 ? -11.992 -2.483 23.474 1.00 90.75 495 VAL A N 1
ATOM 3967 C CA . VAL A 1 495 ? -10.711 -2.117 24.097 1.00 90.75 495 VAL A CA 1
ATOM 3968 C C . VAL A 1 495 ? -9.565 -2.336 23.113 1.00 90.75 495 VAL A C 1
ATOM 3970 O O . VAL A 1 495 ? -8.766 -1.422 22.911 1.00 90.75 495 VAL A O 1
ATOM 3973 N N . PHE A 1 496 ? -9.526 -3.497 22.452 1.00 88.31 496 PHE A N 1
ATOM 3974 C CA . PHE A 1 496 ? -8.512 -3.819 21.451 1.00 88.31 496 PHE A CA 1
ATOM 3975 C C . PHE A 1 496 ? -8.456 -2.768 20.330 1.00 88.31 496 PHE A C 1
ATOM 3977 O O . PHE A 1 496 ? -7.408 -2.169 20.096 1.00 88.31 496 PHE A O 1
ATOM 3984 N N . ASN A 1 497 ? -9.588 -2.453 19.690 1.00 84.62 497 ASN A N 1
ATOM 3985 C CA . ASN A 1 497 ? -9.602 -1.463 18.605 1.00 84.62 497 ASN A CA 1
ATOM 3986 C C . ASN A 1 497 ? -9.320 -0.030 19.095 1.00 84.62 497 ASN A C 1
ATOM 3988 O O . ASN A 1 497 ? -8.764 0.784 18.353 1.00 84.62 497 ASN A O 1
ATOM 3992 N N . ALA A 1 498 ? -9.668 0.310 20.341 1.00 88.38 498 ALA A N 1
ATOM 3993 C CA . ALA A 1 498 ? -9.301 1.596 20.937 1.00 88.38 498 ALA A CA 1
ATOM 3994 C C . ALA A 1 498 ? -7.781 1.713 21.152 1.00 88.38 498 ALA A C 1
ATOM 3996 O O . ALA A 1 498 ? -7.216 2.772 20.878 1.00 88.38 498 ALA A O 1
ATOM 3997 N N . VAL A 1 499 ? -7.118 0.631 21.578 1.00 88.38 499 VAL A N 1
ATOM 3998 C CA . VAL A 1 499 ? -5.649 0.552 21.670 1.00 88.38 499 VAL A CA 1
ATOM 3999 C C . VAL A 1 499 ? -5.011 0.668 20.291 1.00 88.38 499 VAL A C 1
ATOM 4001 O O . VAL A 1 499 ? -4.151 1.522 20.084 1.00 88.38 499 VAL A O 1
ATOM 4004 N N . LEU A 1 500 ? -5.461 -0.160 19.346 1.00 82.50 500 LEU A N 1
ATOM 4005 C CA . LEU A 1 500 ? -4.905 -0.242 17.998 1.00 82.50 500 LEU A CA 1
ATOM 4006 C C . LEU A 1 500 ? -5.006 1.094 17.250 1.00 82.50 500 LEU A C 1
ATOM 4008 O O . LEU A 1 500 ? -4.061 1.526 16.600 1.00 82.50 500 LEU A O 1
ATOM 4012 N N . SER A 1 501 ? -6.133 1.792 17.394 1.00 78.81 501 SER A N 1
ATOM 4013 C CA . SER A 1 501 ? -6.340 3.112 16.787 1.00 78.81 501 SER A CA 1
ATOM 4014 C C . SER A 1 501 ? -5.605 4.259 17.499 1.00 78.81 501 SER A C 1
ATOM 4016 O O . SER A 1 501 ? -5.671 5.402 17.050 1.00 78.81 501 SER A O 1
ATOM 4018 N N . GLY A 1 502 ? -4.918 3.975 18.608 1.00 82.06 502 GLY A N 1
ATOM 4019 C CA . GLY A 1 502 ? -4.131 4.931 19.384 1.00 82.06 502 GLY A CA 1
ATOM 4020 C C . GLY A 1 502 ? -4.922 5.820 20.344 1.00 82.06 502 GLY A C 1
ATOM 4021 O O . GLY A 1 502 ? -4.423 6.843 20.813 1.00 82.06 502 GLY A O 1
ATOM 4022 N N . ASN A 1 503 ? -6.154 5.439 20.688 1.00 87.19 503 ASN A N 1
ATOM 4023 C CA . ASN A 1 503 ? -6.994 6.173 21.630 1.00 87.19 503 ASN A CA 1
ATOM 4024 C C . ASN A 1 503 ? -6.823 5.668 23.074 1.00 87.19 503 ASN A C 1
ATOM 4026 O O . ASN A 1 503 ? -7.770 5.165 23.685 1.00 87.19 503 ASN A O 1
ATOM 4030 N N . ASN A 1 504 ? -5.618 5.835 23.638 1.00 91.25 504 ASN A N 1
ATOM 4031 C CA . ASN A 1 504 ? -5.262 5.350 24.984 1.00 91.25 504 ASN A CA 1
ATOM 4032 C C . ASN A 1 504 ? -6.276 5.793 26.056 1.00 91.25 504 ASN A C 1
ATOM 4034 O O . ASN A 1 504 ? -6.708 4.991 26.873 1.00 91.25 504 ASN A O 1
ATOM 4038 N N . LYS A 1 505 ? -6.740 7.053 26.019 1.00 92.19 505 LYS A N 1
ATOM 4039 C CA . LYS A 1 505 ? -7.702 7.589 27.005 1.00 92.19 505 LYS A CA 1
ATOM 4040 C C . LYS A 1 505 ? -9.058 6.888 26.956 1.00 92.19 505 LYS A C 1
ATOM 4042 O O . LYS A 1 505 ? -9.668 6.653 28.003 1.00 92.19 505 LYS A O 1
ATOM 4047 N N . LEU A 1 506 ? -9.549 6.590 25.751 1.00 92.75 506 LEU A N 1
ATOM 4048 C CA . LEU A 1 506 ? -10.778 5.820 25.585 1.00 92.75 506 LEU A CA 1
ATOM 4049 C C . LEU A 1 506 ? -10.574 4.397 26.097 1.00 92.75 506 LEU A C 1
ATOM 4051 O O . LEU A 1 506 ? -11.379 3.937 26.897 1.00 92.75 506 LEU A O 1
ATOM 4055 N N . ALA A 1 507 ? -9.482 3.742 25.703 1.00 93.44 507 ALA A N 1
ATOM 4056 C CA . ALA A 1 507 ? -9.165 2.394 26.154 1.00 93.44 507 ALA A CA 1
ATOM 4057 C C . ALA A 1 507 ? -9.051 2.304 27.688 1.00 93.44 507 ALA A C 1
ATOM 4059 O O . ALA A 1 507 ? -9.697 1.447 28.280 1.00 93.44 507 ALA A O 1
ATOM 4060 N N . THR A 1 508 ? -8.348 3.233 28.348 1.00 93.94 508 THR A N 1
ATOM 4061 C CA . THR A 1 508 ? -8.291 3.328 29.819 1.00 93.94 508 THR A CA 1
ATOM 4062 C C . THR A 1 508 ? -9.679 3.406 30.440 1.00 93.94 508 THR A C 1
ATOM 4064 O O . THR A 1 508 ? -9.969 2.707 31.405 1.00 93.94 508 THR A O 1
ATOM 4067 N N . THR A 1 509 ? -10.548 4.254 29.886 1.00 93.62 509 THR A N 1
ATOM 4068 C CA . THR A 1 509 ? -11.909 4.422 30.408 1.00 93.62 509 THR A CA 1
ATOM 4069 C C . THR A 1 509 ? -12.721 3.140 30.238 1.00 93.62 509 THR A C 1
ATOM 4071 O O . THR A 1 509 ? -13.351 2.700 31.187 1.00 93.62 509 THR A O 1
ATOM 4074 N N . LEU A 1 510 ? -12.642 2.496 29.070 1.00 91.75 510 LEU A N 1
ATOM 4075 C CA . LEU A 1 510 ? -13.328 1.230 28.804 1.00 91.75 510 LEU A CA 1
ATOM 4076 C C . LEU A 1 510 ? -12.855 0.111 29.744 1.00 91.75 510 LEU A C 1
ATOM 4078 O O . LEU A 1 510 ? -13.682 -0.626 30.274 1.00 91.75 510 LEU A O 1
ATOM 4082 N N . ILE A 1 511 ? -11.548 0.006 29.995 1.00 91.75 511 ILE A N 1
ATOM 4083 C CA . ILE A 1 511 ? -10.989 -0.967 30.945 1.00 91.75 511 ILE A CA 1
ATOM 4084 C C . ILE A 1 511 ? -11.533 -0.703 32.356 1.00 91.75 511 ILE A C 1
ATOM 4086 O O . ILE A 1 511 ? -12.027 -1.619 33.009 1.00 91.75 511 ILE A O 1
ATOM 4090 N N . ASN A 1 512 ? -11.514 0.556 32.804 1.00 89.19 512 ASN A N 1
ATOM 4091 C CA . ASN A 1 512 ? -12.030 0.941 34.121 1.00 89.19 512 ASN A CA 1
ATOM 4092 C C . ASN A 1 512 ? -13.547 0.721 34.260 1.00 89.19 512 ASN A C 1
ATOM 4094 O O . ASN A 1 512 ? -14.022 0.418 35.353 1.00 89.19 512 ASN A O 1
ATOM 4098 N N . ASP A 1 513 ? -14.292 0.830 33.159 1.00 86.44 513 ASP A N 1
ATOM 4099 C CA . ASP A 1 513 ? -15.729 0.546 33.087 1.00 86.44 513 ASP A CA 1
ATOM 4100 C C . ASP A 1 513 ? -16.040 -0.966 33.010 1.00 86.44 513 ASP A C 1
ATOM 4102 O O . ASP A 1 513 ? -17.207 -1.361 32.966 1.00 86.44 513 ASP A O 1
ATOM 4106 N N . GLY A 1 514 ? -15.017 -1.828 33.015 1.00 85.06 514 GLY A N 1
ATOM 4107 C CA . GLY A 1 514 ? -15.159 -3.283 33.048 1.00 85.06 514 GLY A CA 1
ATOM 4108 C C . GLY A 1 514 ? -15.362 -3.938 31.682 1.00 85.06 514 GLY A C 1
ATOM 4109 O O . GLY A 1 514 ? -15.815 -5.084 31.623 1.00 85.06 514 GLY A O 1
ATOM 4110 N N . TYR A 1 515 ? -15.044 -3.249 30.580 1.00 86.25 515 TYR A N 1
ATOM 4111 C CA . TYR A 1 515 ? -15.025 -3.891 29.265 1.00 86.25 515 TYR A CA 1
ATOM 4112 C C . TYR A 1 515 ? -13.902 -4.938 29.209 1.00 86.25 515 TYR A C 1
ATOM 4114 O O . TYR A 1 515 ? -12.787 -4.667 29.661 1.00 86.25 515 TYR A O 1
ATOM 4122 N N . PRO A 1 516 ? -14.159 -6.125 28.633 1.00 83.38 516 PRO A N 1
ATOM 4123 C CA . PRO A 1 516 ? -13.144 -7.163 28.535 1.00 83.38 516 PRO A CA 1
ATOM 4124 C C . PRO A 1 516 ? -12.000 -6.720 27.616 1.00 83.38 516 PRO A C 1
ATOM 4126 O O . PRO A 1 516 ? -12.240 -6.203 26.522 1.00 83.38 516 PRO A O 1
ATOM 4129 N N . LEU A 1 517 ? -10.756 -6.970 28.039 1.00 83.62 517 LEU A N 1
ATOM 4130 C CA . LEU A 1 517 ? -9.581 -6.814 27.175 1.00 83.62 517 LEU A CA 1
ATOM 4131 C C . LEU A 1 517 ? -9.624 -7.836 26.033 1.00 83.62 517 LEU A C 1
ATOM 4133 O O . LEU A 1 517 ? -9.535 -7.462 24.865 1.00 83.62 517 LEU A O 1
ATOM 4137 N N . THR A 1 518 ? -9.837 -9.107 26.380 1.00 83.12 518 THR A N 1
ATOM 4138 C CA . THR A 1 518 ? -9.956 -10.251 25.468 1.00 83.12 518 THR A CA 1
ATOM 4139 C C . THR A 1 518 ? -11.193 -11.083 25.831 1.00 83.12 518 THR A C 1
ATOM 4141 O O . THR A 1 518 ? -11.634 -11.069 26.981 1.00 83.12 518 THR A O 1
ATOM 4144 N N . LEU A 1 519 ? -11.790 -11.797 24.867 1.00 78.38 519 LEU A N 1
ATOM 4145 C CA . LEU A 1 519 ? -12.899 -12.730 25.144 1.00 78.38 519 LEU A CA 1
ATOM 4146 C C . LEU A 1 519 ? -12.447 -14.173 25.375 1.00 78.38 519 LEU A C 1
ATOM 4148 O O . LEU A 1 519 ? -13.163 -14.962 25.989 1.00 78.38 519 LEU A O 1
ATOM 4152 N N . SER A 1 520 ? -11.283 -14.535 24.850 1.00 78.06 520 SER A N 1
ATOM 4153 C CA . SER A 1 520 ? -10.696 -15.862 24.973 1.00 78.06 520 SER A CA 1
ATOM 4154 C C . SER A 1 520 ? -9.180 -15.771 24.849 1.00 78.06 520 SER A C 1
ATOM 4156 O O . SER A 1 520 ? -8.641 -14.759 24.401 1.00 78.06 520 SER A O 1
ATOM 4158 N N . THR A 1 521 ? -8.495 -16.867 25.164 1.00 72.06 521 THR A N 1
ATOM 4159 C CA . THR A 1 521 ? -7.049 -17.024 24.942 1.00 72.06 521 THR A CA 1
ATOM 4160 C C . THR A 1 521 ? -6.643 -16.960 23.469 1.00 72.06 521 THR A C 1
ATOM 4162 O O . THR A 1 521 ? -5.466 -16.799 23.180 1.00 72.06 521 THR A O 1
ATOM 4165 N N . LYS A 1 522 ? -7.602 -17.067 22.542 1.00 73.12 522 LYS A N 1
ATOM 4166 C CA . LYS A 1 522 ? -7.390 -16.948 21.094 1.00 73.12 522 LYS A CA 1
ATOM 4167 C C . LYS A 1 522 ? -7.793 -15.581 20.533 1.00 73.12 522 LYS A C 1
ATOM 4169 O O . LYS A 1 522 ? -7.698 -15.375 19.329 1.00 73.12 522 LYS A O 1
ATOM 4174 N N . SER A 1 523 ? -8.314 -14.676 21.365 1.00 76.94 523 SER A N 1
ATOM 4175 C CA . SER A 1 523 ? -8.731 -13.335 20.931 1.00 76.94 523 SER A CA 1
ATOM 4176 C C . SER A 1 523 ? -7.527 -12.391 20.856 1.00 76.94 523 SER A C 1
ATOM 4178 O O . SER A 1 523 ? -6.624 -12.544 21.676 1.00 76.94 523 SER A O 1
ATOM 4180 N N . PRO A 1 524 ? -7.524 -11.395 19.951 1.00 81.06 524 PRO A N 1
ATOM 4181 C CA . PRO A 1 524 ? -6.418 -10.450 19.798 1.00 81.06 524 PRO A CA 1
ATOM 4182 C C . PRO A 1 524 ? -6.008 -9.762 21.101 1.00 81.06 524 PRO A C 1
ATOM 4184 O O . PRO A 1 524 ? -6.866 -9.273 21.839 1.00 81.06 524 PRO A O 1
ATOM 4187 N N . ASP A 1 525 ? -4.700 -9.697 21.349 1.00 86.12 525 ASP A N 1
ATOM 4188 C CA . ASP A 1 525 ? -4.129 -9.161 22.584 1.00 86.12 525 ASP A CA 1
ATOM 4189 C C . ASP A 1 525 ? -3.905 -7.628 22.514 1.00 86.12 525 ASP A C 1
ATOM 4191 O O . ASP A 1 525 ? -3.112 -7.150 21.690 1.00 86.12 525 ASP A O 1
ATOM 4195 N N . PRO A 1 526 ? -4.571 -6.823 23.373 1.00 88.44 526 PRO A N 1
ATOM 4196 C CA . PRO A 1 526 ? -4.374 -5.376 23.414 1.00 88.44 526 PRO A CA 1
ATOM 4197 C C . PRO A 1 526 ? -2.966 -4.936 23.851 1.00 88.44 526 PRO A C 1
ATOM 4199 O O . PRO A 1 526 ? -2.487 -3.912 23.366 1.00 88.44 526 PRO A O 1
ATOM 4202 N N . LEU A 1 527 ? -2.281 -5.673 24.734 1.00 91.50 527 LEU A N 1
ATOM 4203 C CA . LEU A 1 527 ? -0.901 -5.358 25.120 1.00 91.50 527 LEU A CA 1
ATOM 4204 C C . LEU A 1 527 ? 0.032 -5.519 23.921 1.00 91.50 527 LEU A C 1
ATOM 4206 O O . LEU A 1 527 ? 0.828 -4.624 23.628 1.00 91.50 527 LEU A O 1
ATOM 4210 N N . LEU A 1 528 ? -0.109 -6.620 23.183 1.00 87.19 528 LEU A N 1
ATOM 4211 C CA . LEU A 1 528 ? 0.675 -6.853 21.975 1.00 87.19 528 LEU A CA 1
ATOM 4212 C C . LEU A 1 528 ? 0.445 -5.761 20.920 1.00 87.19 528 LEU A C 1
ATOM 4214 O O . LEU A 1 528 ? 1.415 -5.244 20.365 1.00 87.19 528 LEU A O 1
ATOM 4218 N N . ALA A 1 529 ? -0.811 -5.368 20.681 1.00 84.69 529 ALA A N 1
ATOM 4219 C CA . ALA A 1 529 ? -1.143 -4.279 19.756 1.00 84.69 529 ALA A CA 1
ATOM 4220 C C . ALA A 1 529 ? -0.527 -2.939 20.189 1.00 84.69 529 ALA A C 1
ATOM 4222 O O . ALA A 1 529 ? -0.022 -2.178 19.364 1.00 84.69 529 ALA A O 1
ATOM 4223 N N . TYR A 1 530 ? -0.520 -2.645 21.492 1.00 88.94 530 TYR A N 1
ATOM 4224 C CA . TYR A 1 530 ? 0.130 -1.445 22.010 1.00 88.94 530 TYR A CA 1
ATOM 4225 C C . TYR A 1 530 ? 1.642 -1.454 21.738 1.00 88.94 530 TYR A C 1
ATOM 4227 O O . TYR A 1 530 ? 2.168 -0.473 21.210 1.00 88.94 530 TYR A O 1
ATOM 4235 N N . LEU A 1 531 ? 2.328 -2.561 22.045 1.00 88.38 531 LEU A N 1
ATOM 4236 C CA . LEU A 1 531 ? 3.775 -2.707 21.842 1.00 88.38 531 LEU A CA 1
ATOM 4237 C C . LEU A 1 531 ? 4.169 -2.622 20.362 1.00 88.38 531 LEU A C 1
ATOM 4239 O O . LEU A 1 531 ? 5.158 -1.974 20.017 1.00 88.38 531 LEU A O 1
ATOM 4243 N N . ASN A 1 532 ? 3.385 -3.232 19.475 1.00 80.94 532 ASN A N 1
ATOM 4244 C CA . ASN A 1 532 ? 3.623 -3.163 18.037 1.00 80.94 532 ASN A CA 1
ATOM 4245 C C . ASN A 1 532 ? 3.387 -1.755 17.473 1.00 80.94 532 ASN A C 1
ATOM 4247 O O . ASN A 1 532 ? 4.229 -1.268 16.717 1.00 80.94 532 ASN A O 1
ATOM 4251 N N . ARG A 1 533 ? 2.340 -1.040 17.906 1.00 81.00 533 ARG A N 1
ATOM 4252 C CA . ARG A 1 533 ? 2.090 0.350 17.484 1.00 81.00 533 ARG A CA 1
ATOM 4253 C C . ARG A 1 533 ? 3.250 1.293 17.815 1.00 81.00 533 ARG A C 1
ATOM 4255 O O . ARG A 1 533 ? 3.553 2.183 17.018 1.00 81.00 533 ARG A O 1
ATOM 4262 N N . LEU A 1 534 ? 3.948 1.090 18.939 1.00 83.88 534 LEU A N 1
ATOM 4263 C CA . LEU A 1 534 ? 5.137 1.885 19.289 1.00 83.88 534 LEU A CA 1
ATOM 4264 C C . LEU A 1 534 ? 6.248 1.791 18.223 1.00 83.88 534 LEU A C 1
ATOM 4266 O O . LEU A 1 534 ? 7.041 2.724 18.086 1.00 83.88 534 LEU A O 1
ATOM 4270 N N . ARG A 1 535 ? 6.277 0.716 17.416 1.00 74.00 535 ARG A N 1
ATOM 4271 C CA . ARG A 1 535 ? 7.196 0.573 16.272 1.00 74.00 535 ARG A CA 1
ATOM 4272 C C . ARG A 1 535 ? 6.858 1.548 15.144 1.00 74.00 535 ARG A C 1
ATOM 4274 O O . ARG A 1 535 ? 7.770 2.098 14.532 1.00 74.00 535 ARG A O 1
ATOM 4281 N N . ALA A 1 536 ? 5.569 1.746 14.870 1.00 65.38 536 ALA A N 1
ATOM 4282 C CA . ALA A 1 536 ? 5.080 2.593 13.785 1.00 65.38 536 ALA A CA 1
ATOM 4283 C C . ALA A 1 536 ? 5.033 4.081 14.174 1.00 65.38 536 ALA A C 1
ATOM 4285 O O . ALA A 1 536 ? 5.283 4.947 13.338 1.00 65.38 536 ALA A O 1
ATOM 4286 N N . ASN A 1 537 ? 4.749 4.395 15.443 1.00 67.62 537 ASN A N 1
ATOM 4287 C CA . ASN A 1 537 ? 4.601 5.770 15.914 1.00 67.62 537 ASN A CA 1
ATOM 4288 C C . ASN A 1 537 ? 5.267 5.986 17.282 1.00 67.62 537 ASN A C 1
ATOM 4290 O O . ASN A 1 537 ? 4.634 5.901 18.336 1.00 67.62 537 ASN A O 1
ATOM 4294 N N . LYS A 1 538 ? 6.562 6.329 17.259 1.00 62.38 538 LYS A N 1
ATOM 4295 C CA . LYS A 1 538 ? 7.407 6.448 18.461 1.00 62.38 538 LYS A CA 1
ATOM 4296 C C . LYS A 1 538 ? 6.916 7.483 19.499 1.00 62.38 538 LYS A C 1
ATOM 4298 O O . LYS A 1 538 ? 7.320 7.424 20.651 1.00 62.38 538 LYS A O 1
ATOM 4303 N N . ARG A 1 539 ? 6.035 8.422 19.123 1.00 60.94 539 ARG A N 1
ATOM 4304 C CA . ARG A 1 539 ? 5.603 9.554 19.973 1.00 60.94 539 ARG A CA 1
ATOM 4305 C C . ARG A 1 539 ? 4.426 9.255 20.910 1.00 60.94 539 ARG A C 1
ATOM 4307 O O . ARG A 1 539 ? 4.013 10.149 21.643 1.00 60.94 539 ARG A O 1
ATOM 4314 N N . GLU A 1 540 ? 3.863 8.047 20.881 1.00 72.44 540 GLU A N 1
ATOM 4315 C CA . GLU A 1 540 ? 2.623 7.706 21.605 1.00 72.44 540 GLU A CA 1
ATOM 4316 C C . GLU A 1 540 ? 2.837 6.872 22.880 1.00 72.44 540 GLU A C 1
ATOM 4318 O O . GLU A 1 540 ? 1.884 6.285 23.399 1.00 72.44 540 GLU A O 1
ATOM 4323 N N . PHE A 1 541 ? 4.068 6.833 23.402 1.00 86.94 541 PHE A N 1
ATOM 4324 C CA . PHE A 1 541 ? 4.373 6.136 24.649 1.00 86.94 541 PHE A CA 1
ATOM 4325 C C . PHE A 1 541 ? 3.696 6.795 25.859 1.00 86.94 541 PHE A C 1
ATOM 4327 O O . PHE A 1 541 ? 3.940 7.955 26.188 1.00 86.94 541 PHE A O 1
ATOM 4334 N N . ASP A 1 542 ? 2.861 6.014 26.533 1.00 89.31 542 ASP A N 1
ATOM 4335 C CA . ASP A 1 542 ? 2.148 6.338 27.762 1.00 89.31 542 ASP A CA 1
ATOM 4336 C C . ASP A 1 542 ? 2.420 5.227 28.789 1.00 89.31 542 ASP A C 1
ATOM 4338 O O . ASP A 1 542 ? 1.938 4.098 28.654 1.00 89.31 542 ASP A O 1
ATOM 4342 N N . SER A 1 543 ? 3.247 5.527 29.793 1.00 89.56 543 SER A N 1
ATOM 4343 C CA . SER A 1 543 ? 3.678 4.545 30.794 1.00 89.56 543 SER A CA 1
ATOM 4344 C C . SER A 1 543 ? 2.542 4.095 31.713 1.00 89.56 543 SER A C 1
ATOM 4346 O O . SER A 1 543 ? 2.472 2.919 32.052 1.00 89.56 543 SER A O 1
ATOM 4348 N N . GLN A 1 544 ? 1.616 4.993 32.065 1.00 90.88 544 GLN A N 1
ATOM 4349 C CA . GLN A 1 544 ? 0.453 4.654 32.894 1.00 90.88 544 GLN A CA 1
ATOM 4350 C C . GLN A 1 544 ? -0.507 3.740 32.136 1.00 90.88 544 GLN A C 1
ATOM 4352 O O . GLN A 1 544 ? -1.109 2.830 32.704 1.00 90.88 544 GLN A O 1
ATOM 4357 N N . PHE A 1 545 ? -0.650 3.972 30.832 1.00 93.38 545 PHE A N 1
ATOM 4358 C CA . PHE A 1 545 ? -1.463 3.102 30.003 1.00 93.38 545 PHE A CA 1
ATOM 4359 C C . PHE A 1 545 ? -0.827 1.723 29.803 1.00 93.38 545 PHE A C 1
ATOM 4361 O O . PHE A 1 545 ? -1.536 0.720 29.863 1.00 93.38 545 PHE A O 1
ATOM 4368 N N . LEU A 1 546 ? 0.498 1.658 29.630 1.00 93.81 546 LEU A N 1
ATOM 4369 C CA . LEU A 1 546 ? 1.218 0.385 29.609 1.00 93.81 546 LEU A CA 1
ATOM 4370 C C . LEU A 1 546 ? 1.019 -0.384 30.922 1.00 93.81 546 LEU A C 1
ATOM 4372 O O . LEU A 1 546 ? 0.684 -1.561 30.872 1.00 93.81 546 LEU A O 1
ATOM 4376 N N . GLU A 1 547 ? 1.140 0.277 32.076 1.00 92.31 547 GLU A N 1
ATOM 4377 C CA . GLU A 1 547 ? 0.885 -0.335 33.387 1.00 92.31 547 GLU A CA 1
ATOM 4378 C C . GLU A 1 547 ? -0.513 -0.949 33.465 1.00 92.31 547 GLU A C 1
ATOM 4380 O O . GLU A 1 547 ? -0.678 -2.099 33.874 1.00 92.31 547 GLU A O 1
ATOM 4385 N N . LEU A 1 548 ? -1.522 -0.208 33.004 1.00 92.69 548 LEU A N 1
ATOM 4386 C CA . LEU A 1 548 ? -2.896 -0.688 32.973 1.00 92.69 548 LEU A CA 1
ATOM 4387 C C . LEU A 1 548 ? -3.051 -1.937 32.093 1.00 92.69 548 LEU A C 1
ATOM 4389 O O . LEU A 1 548 ? -3.733 -2.879 32.498 1.00 92.69 548 LEU A O 1
ATOM 4393 N N . LEU A 1 549 ? -2.430 -1.963 30.910 1.00 93.06 549 LEU A N 1
ATOM 4394 C CA . LEU A 1 549 ? -2.453 -3.132 30.028 1.00 93.06 549 LEU A CA 1
ATOM 4395 C C . LEU A 1 549 ? -1.714 -4.318 30.656 1.00 93.06 549 LEU A C 1
ATOM 4397 O O . LEU A 1 549 ? -2.242 -5.425 30.638 1.00 93.06 549 LEU A O 1
ATOM 4401 N N . MET A 1 550 ? -0.554 -4.088 31.272 1.00 92.44 550 MET A N 1
ATOM 4402 C CA . MET A 1 550 ? 0.232 -5.118 31.957 1.00 92.44 550 MET A CA 1
ATOM 4403 C C . MET A 1 550 ? -0.557 -5.781 33.088 1.00 92.44 550 MET A C 1
ATOM 4405 O O . MET A 1 550 ? -0.677 -7.001 33.119 1.00 92.44 550 MET A O 1
ATOM 4409 N N . VAL A 1 551 ? -1.175 -4.991 33.973 1.00 88.31 551 VAL A N 1
ATOM 4410 C CA . VAL A 1 551 ? -1.970 -5.504 35.107 1.00 88.31 551 VAL A CA 1
ATOM 4411 C C . VAL A 1 551 ? -3.168 -6.339 34.647 1.00 88.31 551 VAL A C 1
ATOM 4413 O O . VAL A 1 551 ? -3.588 -7.261 35.346 1.00 88.31 551 VAL A O 1
ATOM 4416 N N . ASN A 1 552 ? -3.728 -6.024 33.478 1.00 83.06 552 ASN A N 1
ATOM 4417 C CA . ASN A 1 552 ? -4.905 -6.702 32.941 1.00 83.06 552 ASN A CA 1
ATOM 4418 C C . ASN A 1 552 ? -4.575 -7.791 31.905 1.00 83.06 552 ASN A C 1
ATOM 4420 O O . ASN A 1 552 ? -5.492 -8.452 31.416 1.00 83.06 552 ASN A O 1
ATOM 4424 N N . THR A 1 553 ? -3.295 -8.014 31.590 1.00 85.31 553 THR A N 1
ATOM 4425 C CA . THR A 1 553 ? -2.856 -9.078 30.680 1.00 85.31 553 THR A CA 1
ATOM 4426 C C . THR A 1 553 ? -2.415 -10.289 31.502 1.00 85.31 553 THR A C 1
ATOM 4428 O O . THR A 1 553 ? -1.407 -10.222 32.202 1.00 85.31 553 THR A O 1
ATOM 4431 N N . PRO A 1 554 ? -3.150 -11.416 31.460 1.00 74.38 554 PRO A N 1
ATOM 4432 C CA . PRO A 1 554 ? -2.944 -12.516 32.402 1.00 74.38 554 PRO A CA 1
ATOM 4433 C C . PRO A 1 554 ? -1.631 -13.275 32.186 1.00 74.38 554 PRO A C 1
ATOM 4435 O O . PRO A 1 554 ? -1.127 -13.889 33.126 1.00 74.38 554 PRO A O 1
ATOM 4438 N N . GLN A 1 555 ? -1.090 -13.273 30.963 1.00 83.75 555 GLN A N 1
ATOM 4439 C CA . GLN A 1 555 ? 0.129 -14.001 30.629 1.00 83.75 555 GLN A CA 1
ATOM 4440 C C . GLN A 1 555 ? 0.964 -13.257 29.584 1.00 83.75 555 GLN A C 1
ATOM 4442 O O . GLN A 1 555 ? 0.496 -12.952 28.489 1.00 83.75 555 GLN A O 1
ATOM 4447 N N . ILE A 1 556 ? 2.243 -13.049 29.896 1.00 87.62 556 ILE A N 1
ATOM 4448 C CA . ILE A 1 556 ? 3.235 -12.606 28.918 1.00 87.62 556 ILE A CA 1
ATOM 4449 C C . ILE A 1 556 ? 3.671 -13.803 28.065 1.00 87.62 556 ILE A C 1
ATOM 4451 O O . ILE A 1 556 ? 3.944 -14.887 28.582 1.00 87.62 556 ILE A O 1
ATOM 4455 N N . THR A 1 557 ? 3.708 -13.614 26.747 1.00 85.12 557 THR A N 1
ATOM 4456 C CA . THR A 1 557 ? 3.959 -14.662 25.753 1.00 85.12 557 THR A CA 1
ATOM 4457 C C . THR A 1 557 ? 5.205 -14.319 24.943 1.00 85.12 557 THR A C 1
ATOM 4459 O O . THR A 1 557 ? 5.706 -13.193 24.992 1.00 85.12 557 THR A O 1
ATOM 4462 N N . GLN A 1 558 ? 5.677 -15.267 24.131 1.00 79.25 558 GLN A N 1
ATOM 4463 C CA . GLN A 1 558 ? 6.802 -15.032 23.226 1.00 79.25 558 GLN A CA 1
ATOM 4464 C C . GLN A 1 558 ? 6.548 -13.871 22.250 1.00 79.25 558 GLN A C 1
ATOM 4466 O O . GLN A 1 558 ? 7.484 -13.182 21.857 1.00 79.25 558 GLN A O 1
ATOM 4471 N N . TRP A 1 559 ? 5.290 -13.604 21.890 1.00 81.94 559 TRP A N 1
ATOM 4472 C CA . TRP A 1 559 ? 4.933 -12.485 21.019 1.00 81.94 559 TRP A CA 1
ATOM 4473 C C . TRP A 1 559 ? 5.167 -11.125 21.680 1.00 81.94 559 TRP A C 1
ATOM 4475 O O . TRP A 1 559 ? 5.675 -10.219 21.024 1.00 81.94 559 TRP A O 1
ATOM 4485 N N . HIS A 1 560 ? 4.889 -11.001 22.980 1.00 87.62 560 HIS A N 1
ATOM 4486 C CA . HIS A 1 560 ? 5.206 -9.798 23.754 1.00 87.62 560 HIS A CA 1
ATOM 4487 C C . HIS A 1 560 ? 6.716 -9.559 23.826 1.00 87.62 560 HIS A C 1
ATOM 4489 O O . HIS A 1 560 ? 7.182 -8.455 23.543 1.00 87.62 560 HIS A O 1
ATOM 4495 N N . ILE A 1 561 ? 7.477 -10.619 24.117 1.00 87.88 561 ILE A N 1
ATOM 4496 C CA . ILE A 1 561 ? 8.944 -10.568 24.170 1.00 87.88 561 ILE A CA 1
ATOM 4497 C C . ILE A 1 561 ? 9.513 -10.165 22.808 1.00 87.88 561 ILE A C 1
ATOM 4499 O O . ILE A 1 561 ? 10.367 -9.284 22.724 1.00 87.88 561 ILE A O 1
ATOM 4503 N N . ASN A 1 562 ? 8.995 -10.748 21.724 1.00 83.38 562 ASN A N 1
ATOM 4504 C CA . ASN A 1 562 ? 9.398 -10.399 20.366 1.00 83.38 562 ASN A CA 1
ATOM 4505 C C . ASN A 1 562 ? 9.067 -8.942 20.029 1.00 83.38 562 ASN A C 1
ATOM 4507 O O . ASN A 1 562 ? 9.896 -8.268 19.423 1.00 83.38 562 ASN A O 1
ATOM 4511 N N . ALA A 1 563 ? 7.899 -8.432 20.430 1.00 84.75 563 ALA A N 1
ATOM 4512 C CA . ALA A 1 563 ? 7.521 -7.041 20.192 1.00 84.75 563 ALA A CA 1
ATOM 4513 C C . ALA A 1 563 ? 8.475 -6.064 20.899 1.00 84.75 563 ALA A C 1
ATOM 4515 O O . ALA A 1 563 ? 8.968 -5.131 20.262 1.00 84.75 563 ALA A O 1
ATOM 4516 N N . VAL A 1 564 ? 8.824 -6.310 22.169 1.00 89.12 564 VAL A N 1
ATOM 4517 C CA . VAL A 1 564 ? 9.822 -5.494 22.888 1.00 89.12 564 VAL A CA 1
ATOM 4518 C C . VAL A 1 564 ? 11.216 -5.651 22.290 1.00 89.12 564 VAL A C 1
ATOM 4520 O O . VAL A 1 564 ? 11.924 -4.659 22.119 1.00 89.12 564 VAL A O 1
ATOM 4523 N N . HIS A 1 565 ? 11.596 -6.860 21.875 1.00 85.12 565 HIS A N 1
ATOM 4524 C CA . HIS A 1 565 ? 12.852 -7.060 21.163 1.00 85.12 565 HIS A CA 1
ATOM 4525 C C . HIS A 1 565 ? 12.892 -6.250 19.860 1.00 85.12 565 HIS A C 1
ATOM 4527 O O . HIS A 1 565 ? 13.880 -5.576 19.594 1.00 85.12 565 HIS A O 1
ATOM 4533 N N . TYR A 1 566 ? 11.806 -6.211 19.080 1.00 80.94 566 TYR A N 1
ATOM 4534 C CA . TYR A 1 566 ? 11.720 -5.357 17.894 1.00 80.94 566 TYR A CA 1
ATOM 4535 C C . TYR A 1 566 ? 11.845 -3.867 18.214 1.00 80.94 566 TYR A C 1
ATOM 4537 O O . TYR A 1 566 ? 12.457 -3.145 17.426 1.00 80.94 566 TYR A O 1
ATOM 4545 N N . LEU A 1 567 ? 11.289 -3.393 19.332 1.00 83.50 567 LEU A N 1
ATOM 4546 C CA . LEU A 1 567 ? 11.499 -2.015 19.787 1.00 83.50 567 LEU A CA 1
ATOM 4547 C C . LEU A 1 567 ? 12.982 -1.759 20.083 1.00 83.50 567 LEU A C 1
ATOM 4549 O O . LEU A 1 567 ? 13.512 -0.731 19.661 1.00 83.50 567 LEU A O 1
ATOM 4553 N N . LYS A 1 568 ? 13.660 -2.725 20.716 1.00 83.50 568 LYS A N 1
ATOM 4554 C CA . LYS A 1 568 ? 15.094 -2.655 21.017 1.00 83.50 568 LYS A CA 1
ATOM 4555 C C . LYS A 1 568 ? 15.938 -2.579 19.747 1.00 83.50 568 LYS A C 1
ATOM 4557 O O . LYS A 1 568 ? 16.717 -1.651 19.596 1.00 83.50 568 LYS A O 1
ATOM 4562 N N . LEU A 1 569 ? 15.694 -3.466 18.780 1.00 75.31 569 LEU A N 1
ATOM 4563 C CA . LEU A 1 569 ? 16.409 -3.494 17.494 1.00 75.31 569 LEU A CA 1
ATOM 4564 C C . LEU A 1 569 ? 16.211 -2.250 16.615 1.00 75.31 569 LEU A C 1
ATOM 4566 O O . LEU A 1 569 ? 16.933 -2.068 15.636 1.00 75.31 569 LEU A O 1
ATOM 4570 N N . ASN A 1 570 ? 15.179 -1.450 16.888 1.00 74.56 570 ASN A N 1
ATOM 4571 C CA . ASN A 1 570 ? 14.852 -0.244 16.128 1.00 74.56 570 ASN A CA 1
ATOM 4572 C C . ASN A 1 570 ? 15.174 1.049 16.888 1.00 74.56 570 ASN A C 1
ATOM 4574 O O . ASN A 1 570 ? 14.661 2.113 16.505 1.00 74.56 570 ASN A O 1
ATOM 4578 N N . ASP A 1 571 ? 15.991 0.959 17.941 1.00 75.56 571 ASP A N 1
ATOM 4579 C CA . ASP A 1 571 ? 16.413 2.084 18.774 1.00 75.56 571 ASP A CA 1
ATOM 4580 C C . ASP A 1 571 ? 15.200 2.903 19.243 1.00 75.56 571 ASP A C 1
ATOM 4582 O O . ASP A 1 571 ? 15.055 4.102 18.964 1.00 75.56 571 ASP A O 1
ATOM 4586 N N . PHE A 1 572 ? 14.211 2.225 19.829 1.00 84.31 572 PHE A N 1
ATOM 4587 C CA . PHE A 1 572 ? 13.072 2.914 20.418 1.00 84.31 572 PHE A CA 1
ATOM 4588 C C . PHE A 1 572 ? 13.491 3.585 21.730 1.00 84.31 572 PHE A C 1
ATOM 4590 O O . PHE A 1 572 ? 13.945 2.920 22.653 1.00 84.31 572 PHE A O 1
ATOM 4597 N N . GLU A 1 573 ? 13.309 4.903 21.821 1.00 85.88 573 GLU A N 1
ATOM 4598 C CA . GLU A 1 573 ? 13.902 5.737 22.878 1.00 85.88 573 GLU A CA 1
ATOM 4599 C C . GLU A 1 573 ? 13.480 5.363 24.311 1.00 85.88 573 GLU A C 1
ATOM 4601 O O . GLU A 1 573 ? 14.230 5.613 25.250 1.00 85.88 573 GLU A O 1
ATOM 4606 N N . PHE A 1 574 ? 12.309 4.740 24.488 1.00 89.81 574 PHE A N 1
ATOM 4607 C CA . PHE A 1 574 ? 11.792 4.333 25.801 1.00 89.81 574 PHE A CA 1
ATOM 4608 C C . PHE A 1 574 ? 11.946 2.834 26.087 1.00 89.81 574 PHE A C 1
ATOM 4610 O O . PHE A 1 574 ? 11.446 2.363 27.107 1.00 89.81 574 PHE A O 1
ATOM 4617 N N . VAL A 1 575 ? 12.599 2.061 25.210 1.00 90.38 575 VAL A N 1
ATOM 4618 C CA . VAL A 1 575 ? 12.639 0.595 25.346 1.00 90.38 575 VAL A CA 1
ATOM 4619 C C . VAL A 1 575 ? 13.325 0.145 26.633 1.00 90.38 575 VAL A C 1
ATOM 4621 O O . VAL A 1 575 ? 12.800 -0.733 27.311 1.00 90.38 575 VAL A O 1
ATOM 4624 N N . ASP A 1 576 ? 14.428 0.781 27.028 1.00 89.31 576 ASP A N 1
ATOM 4625 C CA . ASP A 1 576 ? 15.139 0.410 28.254 1.00 89.31 576 ASP A CA 1
ATOM 4626 C C . ASP A 1 576 ? 14.299 0.702 29.502 1.00 89.31 576 ASP A C 1
ATOM 4628 O O . ASP A 1 576 ? 14.249 -0.121 30.411 1.00 89.31 576 ASP A O 1
ATOM 4632 N N . ALA A 1 577 ? 13.547 1.808 29.510 1.00 89.75 577 ALA A N 1
ATOM 4633 C CA . ALA A 1 577 ? 12.617 2.129 30.593 1.00 89.75 577 ALA A CA 1
ATOM 4634 C C . ALA A 1 577 ? 11.446 1.132 30.672 1.00 89.75 577 ALA A C 1
ATOM 4636 O O . ALA A 1 577 ? 10.992 0.801 31.766 1.00 89.75 577 ALA A O 1
ATOM 4637 N N . ILE A 1 578 ? 10.963 0.629 29.528 1.00 92.62 578 ILE A N 1
ATOM 4638 C CA . ILE A 1 578 ? 9.953 -0.441 29.485 1.00 92.62 578 ILE A CA 1
ATOM 4639 C C . ILE A 1 578 ? 10.525 -1.734 30.076 1.00 92.62 578 ILE A C 1
ATOM 4641 O O . ILE A 1 578 ? 9.862 -2.362 30.896 1.00 92.62 578 ILE A O 1
ATOM 4645 N N . ILE A 1 579 ? 11.743 -2.118 29.679 1.00 93.00 579 ILE A N 1
ATOM 4646 C CA . ILE A 1 579 ? 12.417 -3.334 30.158 1.00 93.00 579 ILE A CA 1
ATOM 4647 C C . ILE A 1 579 ? 12.699 -3.250 31.663 1.00 93.00 579 ILE A C 1
ATOM 4649 O O . ILE A 1 579 ? 12.512 -4.232 32.375 1.00 93.00 579 ILE A O 1
ATOM 4653 N N . GLU A 1 580 ? 13.124 -2.086 32.157 1.00 91.38 580 GLU A N 1
ATOM 4654 C CA . GLU A 1 580 ? 13.374 -1.859 33.582 1.00 91.38 580 GLU A CA 1
ATOM 4655 C C . GLU A 1 580 ? 12.084 -1.948 34.412 1.00 91.38 580 GLU A C 1
ATOM 4657 O O . GLU A 1 580 ? 12.078 -2.569 35.474 1.00 91.38 580 GLU A O 1
ATOM 4662 N N . ALA A 1 581 ? 10.987 -1.359 33.923 1.00 91.38 581 ALA A N 1
ATOM 4663 C CA . ALA A 1 581 ? 9.700 -1.365 34.619 1.00 91.38 581 ALA A CA 1
ATOM 4664 C C . ALA A 1 581 ? 8.987 -2.727 34.568 1.00 91.38 581 ALA A C 1
ATOM 4666 O O . ALA A 1 581 ? 8.317 -3.095 35.533 1.00 91.38 581 ALA A O 1
ATOM 4667 N N . TYR A 1 582 ? 9.142 -3.468 33.467 1.00 94.31 582 TYR A N 1
ATOM 4668 C CA . TYR A 1 582 ? 8.492 -4.759 33.227 1.00 94.31 582 TYR A CA 1
ATOM 4669 C C . TYR A 1 582 ? 9.502 -5.802 32.724 1.00 94.31 582 TYR A C 1
ATOM 4671 O O . TYR A 1 582 ? 9.487 -6.160 31.538 1.00 94.31 582 TYR A O 1
ATOM 4679 N N . PRO A 1 583 ? 10.385 -6.323 33.599 1.00 91.25 583 PRO A N 1
ATOM 4680 C CA . PRO A 1 583 ? 11.401 -7.300 33.213 1.00 91.25 583 PRO A CA 1
ATOM 4681 C C . PRO A 1 583 ? 10.820 -8.564 32.566 1.00 91.25 583 PRO A C 1
ATOM 4683 O O . PRO A 1 583 ? 11.484 -9.208 31.762 1.00 91.25 583 PRO A O 1
ATOM 4686 N N . GLU A 1 584 ? 9.572 -8.925 32.867 1.00 90.25 584 GLU A N 1
ATOM 4687 C CA . GLU A 1 584 ? 8.861 -10.045 32.252 1.00 90.25 584 GLU A CA 1
ATOM 4688 C C . GLU A 1 584 ? 8.622 -9.874 30.743 1.00 90.25 584 GLU A C 1
ATOM 4690 O O . GLU A 1 584 ? 8.569 -10.876 30.029 1.00 90.25 584 GLU A O 1
ATOM 4695 N N . LEU A 1 585 ? 8.540 -8.635 30.237 1.00 90.44 585 LEU A N 1
ATOM 4696 C CA . LEU A 1 585 ? 8.433 -8.346 28.802 1.00 90.44 585 LEU A CA 1
ATOM 4697 C C . LEU A 1 585 ? 9.749 -8.567 28.051 1.00 90.44 585 LEU A C 1
ATOM 4699 O O . LEU A 1 585 ? 9.761 -8.578 26.821 1.00 90.44 585 LEU A O 1
ATOM 4703 N N . TYR A 1 586 ? 10.860 -8.720 28.769 1.00 88.06 586 TYR A N 1
ATOM 4704 C CA . TYR A 1 586 ? 12.176 -8.930 28.182 1.00 88.06 586 TYR A CA 1
ATOM 4705 C C . TYR A 1 586 ? 13.092 -9.692 29.146 1.00 88.06 586 TYR A C 1
ATOM 4707 O O . TYR A 1 586 ? 14.206 -9.270 29.456 1.00 88.06 586 TYR A O 1
ATOM 4715 N N . SER A 1 587 ? 12.605 -10.828 29.645 1.00 79.56 587 SER A N 1
ATOM 4716 C CA . SER A 1 587 ? 13.314 -11.627 30.655 1.00 79.56 587 SER A CA 1
ATOM 4717 C C . SER A 1 587 ? 14.627 -12.194 30.120 1.00 79.56 587 SER A C 1
ATOM 4719 O O . SER A 1 587 ? 15.626 -12.277 30.831 1.00 79.56 587 SER A O 1
ATOM 4721 N N . GLN A 1 588 ? 14.620 -12.539 28.837 1.00 77.19 588 GLN A N 1
ATOM 4722 C CA . GLN A 1 588 ? 15.784 -12.884 28.047 1.00 77.19 588 GLN A CA 1
ATOM 4723 C C . GLN A 1 588 ? 15.545 -12.434 26.603 1.00 77.19 588 GLN A C 1
ATOM 4725 O O . GLN A 1 588 ? 14.395 -12.403 26.148 1.00 77.19 588 GLN A O 1
ATOM 4730 N N . PRO A 1 589 ? 16.607 -12.096 25.859 1.00 74.50 589 PRO A N 1
ATOM 4731 C CA . PRO A 1 589 ? 16.488 -11.940 24.421 1.00 74.50 589 PRO A CA 1
ATOM 4732 C C . PRO A 1 589 ? 15.889 -13.216 23.796 1.00 74.50 589 PRO A C 1
ATOM 4734 O O . PRO A 1 589 ? 16.241 -14.318 24.219 1.00 74.50 589 PRO A O 1
ATOM 4737 N N . PRO A 1 590 ? 14.981 -13.094 22.817 1.00 76.56 590 PRO A N 1
ATOM 4738 C CA . PRO A 1 590 ? 14.333 -14.244 22.210 1.00 76.56 590 PRO A CA 1
ATOM 4739 C C . PRO A 1 590 ? 15.316 -15.031 21.337 1.00 76.56 590 PRO A C 1
ATOM 4741 O O . PRO A 1 590 ? 15.948 -14.450 20.464 1.00 76.56 590 PRO A O 1
ATOM 4744 N N . ASP A 1 591 ? 15.377 -16.357 21.490 1.00 66.62 591 ASP A N 1
ATOM 4745 C CA . ASP A 1 591 ? 16.156 -17.229 20.588 1.00 66.62 591 ASP A CA 1
ATOM 4746 C C . ASP A 1 591 ? 15.555 -17.275 19.169 1.00 66.62 591 ASP A C 1
ATOM 4748 O O . ASP A 1 591 ? 16.230 -17.593 18.183 1.00 66.62 591 ASP A O 1
ATOM 4752 N N . THR A 1 592 ? 14.253 -16.986 19.056 1.00 69.69 592 THR A N 1
ATOM 4753 C CA . THR A 1 592 ? 13.502 -16.943 17.798 1.00 69.69 592 THR A CA 1
ATOM 4754 C C . THR A 1 592 ? 12.568 -15.734 17.753 1.00 69.69 592 THR A C 1
ATOM 4756 O O . THR A 1 592 ? 11.596 -15.651 18.505 1.00 69.69 592 THR A O 1
ATOM 4759 N N . LEU A 1 593 ? 12.815 -14.824 16.816 1.00 72.44 593 LEU A N 1
ATOM 4760 C CA . LEU A 1 593 ? 11.865 -13.816 16.380 1.00 72.44 593 LEU A CA 1
ATOM 4761 C C . LEU A 1 593 ? 10.821 -14.417 15.456 1.00 72.44 593 LEU A C 1
ATOM 4763 O O . LEU A 1 593 ? 11.129 -15.083 14.472 1.00 72.44 593 LEU A O 1
ATOM 4767 N N . LEU A 1 594 ? 9.570 -14.125 15.765 1.00 70.69 594 LEU A N 1
ATOM 4768 C CA . LEU A 1 594 ? 8.428 -14.506 14.959 1.00 70.69 594 LEU A CA 1
ATOM 4769 C C . LEU A 1 594 ? 8.005 -13.296 14.126 1.00 70.69 594 LEU A C 1
ATOM 4771 O O . LEU A 1 594 ? 7.758 -12.218 14.670 1.00 70.69 594 LEU A O 1
ATOM 4775 N N . THR A 1 595 ? 7.923 -13.484 12.814 1.00 66.69 595 THR A N 1
ATOM 4776 C CA . THR A 1 595 ? 7.410 -12.485 11.867 1.00 66.69 595 THR A CA 1
ATOM 4777 C C . THR A 1 595 ? 6.184 -13.017 11.166 1.00 66.69 595 THR A C 1
ATOM 4779 O O . THR A 1 595 ? 6.144 -14.189 10.802 1.00 66.69 595 THR A O 1
ATOM 4782 N N . ILE A 1 596 ? 5.223 -12.140 10.921 1.00 63.31 596 ILE A N 1
ATOM 4783 C CA . ILE A 1 596 ? 4.017 -12.471 10.173 1.00 63.31 596 ILE A CA 1
ATOM 4784 C C . ILE A 1 596 ? 4.277 -12.251 8.686 1.00 63.31 596 ILE A C 1
ATOM 4786 O O . ILE A 1 596 ? 4.771 -11.193 8.299 1.00 63.31 596 ILE A O 1
ATOM 4790 N N . ASP A 1 597 ? 3.936 -13.248 7.879 1.00 61.06 597 ASP A N 1
ATOM 4791 C CA . ASP A 1 597 ? 3.812 -13.138 6.430 1.00 61.06 597 ASP A CA 1
ATOM 4792 C C . ASP A 1 597 ? 2.324 -12.923 6.100 1.00 61.06 597 ASP A C 1
ATOM 4794 O O . ASP A 1 597 ? 1.496 -13.767 6.444 1.00 61.06 597 ASP A O 1
ATOM 4798 N N . CYS A 1 598 ? 1.970 -11.796 5.460 1.00 56.25 598 CYS A N 1
ATOM 4799 C CA . CYS A 1 598 ? 0.601 -11.540 4.969 1.00 56.25 598 CYS A CA 1
ATOM 4800 C C . CYS A 1 598 ? 0.254 -12.443 3.752 1.00 56.25 598 CYS A C 1
ATOM 4802 O O . CYS A 1 598 ? -0.706 -12.156 3.042 1.00 56.25 598 CYS A O 1
ATOM 4804 N N . ASP A 1 599 ? 1.044 -13.482 3.454 1.00 55.84 599 ASP A N 1
ATOM 4805 C CA . ASP A 1 599 ? 0.903 -14.369 2.294 1.00 55.84 599 ASP A CA 1
ATOM 4806 C C . ASP A 1 599 ? 0.837 -13.577 0.969 1.00 55.84 599 ASP A C 1
ATOM 4808 O O . ASP A 1 599 ? 0.065 -13.886 0.063 1.00 55.84 599 ASP A O 1
ATOM 4812 N N . GLY A 1 600 ? 1.620 -12.496 0.874 1.00 44.78 600 GLY A N 1
ATOM 4813 C CA . GLY A 1 600 ? 1.626 -11.593 -0.283 1.00 44.78 600 GLY A CA 1
ATOM 4814 C C . GLY A 1 600 ? 0.514 -10.529 -0.319 1.00 44.78 600 GLY A C 1
ATOM 4815 O O . GLY A 1 600 ? 0.427 -9.795 -1.302 1.00 44.78 600 GLY A O 1
ATOM 4816 N N . GLN A 1 601 ? -0.316 -10.387 0.723 1.00 39.88 601 GLN A N 1
ATOM 4817 C CA . GLN A 1 601 ? -1.270 -9.272 0.841 1.00 39.88 601 GLN A CA 1
ATOM 4818 C C . GLN A 1 601 ? -0.569 -7.987 1.337 1.00 39.88 601 GLN A C 1
ATOM 4820 O O . GLN A 1 601 ? 0.281 -8.023 2.227 1.00 39.88 601 GLN A O 1
ATOM 4825 N N . ARG A 1 602 ? -0.882 -6.835 0.727 1.00 32.44 602 ARG A N 1
ATOM 4826 C CA . ARG A 1 602 ? -0.168 -5.555 0.914 1.00 32.44 602 ARG A CA 1
ATOM 4827 C C . ARG A 1 602 ? -0.419 -4.898 2.281 1.00 32.44 602 ARG A C 1
ATOM 4829 O O . ARG A 1 602 ? -1.544 -4.877 2.768 1.00 32.44 602 ARG A O 1
ATOM 4836 N N . ILE A 1 603 ? 0.625 -4.239 2.804 1.00 28.98 603 ILE A N 1
ATOM 4837 C CA . ILE A 1 603 ? 0.575 -3.178 3.827 1.00 28.98 603 ILE A CA 1
ATOM 4838 C C . ILE A 1 603 ? 1.198 -1.903 3.230 1.00 28.98 603 ILE A C 1
ATOM 4840 O O . ILE A 1 603 ? 2.340 -1.930 2.775 1.00 28.98 603 ILE A O 1
ATOM 4844 N N . GLU A 1 604 ? 0.491 -0.774 3.291 1.00 23.39 604 GLU A N 1
ATOM 4845 C CA . GLU A 1 604 ? 1.076 0.572 3.214 1.00 23.39 604 GLU A CA 1
ATOM 4846 C C . GLU A 1 604 ? 0.400 1.450 4.282 1.00 23.39 604 GLU A C 1
ATOM 4848 O O . GLU A 1 604 ? -0.791 1.742 4.188 1.00 23.39 604 GLU A O 1
ATOM 4853 N N . PHE A 1 605 ? 1.155 1.868 5.303 1.00 21.78 605 PHE A N 1
ATOM 4854 C CA . PHE A 1 605 ? 0.786 2.989 6.174 1.00 21.78 605 PHE A CA 1
ATOM 4855 C C . PHE A 1 605 ? 1.755 4.128 5.882 1.00 21.78 605 PHE A C 1
ATOM 4857 O O . PHE A 1 605 ? 2.935 4.047 6.224 1.00 21.78 605 PHE A O 1
ATOM 4864 N N . GLY A 1 606 ? 1.245 5.154 5.205 1.00 22.20 606 GLY A N 1
ATOM 4865 C CA . GLY A 1 606 ? 1.834 6.490 5.164 1.00 22.20 606 GLY A CA 1
ATOM 4866 C C . GLY A 1 606 ? 1.145 7.397 6.168 1.00 22.20 606 GLY A C 1
ATOM 4867 O O . GLY A 1 606 ? -0.107 7.345 6.225 1.00 22.20 606 GLY A O 1
#